Protein AF-L1IGV2-F1 (afdb_monomer)

Organism: Guillardia theta (strain CCMP2712) (NCBI:txid905079)

InterPro domains:
  IPR001680 WD40 repeat [SM00320] (5-45)
  IPR001680 WD40 repeat [SM00320] (48-86)
  IPR001680 WD40 repeat [SM00320] (141-184)
  IPR001680 WD40 repeat [SM00320] (254-289)
  IPR012394 Aldehyde dehydrogenase NAD(P)-dependent [PTHR43570] (375-699)
  IPR015590 Aldehyde dehydrogenase domain [PF00171] (374-699)
  IPR015943 WD40/YVTN repeat-like-containing domain superfamily [G3DSA:2.130.10.10] (2-196)
  IPR015943 WD40/YVTN repeat-like-containing domain superfamily [G3DSA:2.130.10.10] (210-312)
  IPR016161 Aldehyde/histidinol dehydrogenase [SSF53720] (378-699)
  IPR016162 Aldehyde dehydrogenase, N-terminal [G3DSA:3.40.605.10] (387-587)
  IPR016163 Aldehyde dehydrogenase, C-terminal [G3DSA:3.40.309.10] (588-699)
  IPR024977 Anaphase-promoting complex subunit 4-like, WD40 domain [PF12894] (256-310)
  IPR029510 Aldehyde dehydrogenase, glutamic acid active site [PS00687] (584-591)
  IPR036322 WD40-repeat-containing domain superfamily [SSF50978] (7-311)

Secondary structure (DSSP, 8-state):
--PPPPPPS------SS-EEEEEE-SS-TTEEEEEETTSEEEEEETTTTEEEEEEE--SS-EEEEEE-SSSEEEEEETTSEEEEEE--TTSPPEEE--SS-EE--S---PPPEEEEETTEEEEEEEEEETTTEEEEEETTTTEEEEEEB-TT-SS----EEEEEEETTTEEEEEETTSEEEEEETTTTEEEEEEE--SS-EEEEEEEEE---TT--EEEEEEEEETTSEEEEEEEEE-SSSTT-EEEEE-----EEPPSSS--EEEEEE-TTSSEEEEEETTSEEEEEESSS--EEEEEE--SS-------------S--TTHHHHHHHHHHHHHHHTSPPP---------------------------PPPPP----HHHHHHHHHHHHHT-GGGSHHHHHHHHHHHHHHHHHTHHHHHHHHHHHH---HHHHIIIIIIHHHHHHHHHHHHHHHHHSPEEEPPPGGGTT--EEE-----SEEEEE--SSSTTHHHHHHHHHHHHHT-EEEEE--TT-HHHHHHHHHHHHHHS-TTTEEEE--SHHHHHHHHTS--SEEEEES-HHHHHHHHHHHHHTT--EEEE----EEEEE-TT---HHHHHHHHHHHHHGGGG--TTSEEEEEE-GGGHHHHHHHHHHHHHHHH-S-GGG-TT----SSHHHHHHHHHHHH-GGG--EEE---EETTTTEE---EE-

Mean predicted aligned error: 18.45 Å

pLDDT: mean 79.78, std 21.77, range [22.44, 98.81]

Radius of gyration: 30.14 Å; Cα contacts (8 Å, |Δi|>4): 1400; chains: 1; bounding box: 78×87×65 Å

Sequence (701 aa):
MSSQAPQPSFVLRGHEALVHCVQISPFDPAFLIASDDAGKVVGWSLQTRRSLFSMQASDSPVLAVRCLSRSTVLTQAKDGIINLWDVEYSGTPSHRLAEGSIKGEQHTFCKCDIIRDDGKAAQLVAFAQGSDGIGVWDLRSSDPVSVLKPPGSKRSSGFCTAMVAVGDKHVVGGYEDGGVRLFDLRKNLAVLQEHVHSDPVFGLDAVRTRSDRSGAEAFAVMSGSANGELVLSRLTASDGGERDMVLTEKGRMQLKCAEEARGVNHLCARPDGKIFGAACWDGRIRIYAVKNPRILASLKWHSKNVQCIDHWFILMTCFDVPIAIAIAIAIAIAITITMAPHTSSLLGVDTGQLQSHRCGIPEEISAATMSKGGNMEDLDVLVKKLRAKFETQETRGYSWRIAQMQGLRRMIMNHESEFLDALATDLRKPYMEGLAAETASMLGSIDYAIKNLKSYMKPQNIQPLALTYPSKTTVRYEPFGIVLIIGPFNFPFMLTLKPFLGAIMAGNCAVIKMSEYCPALTSALKKYFPMYLDTESCKIVEGGVKETEELLKRQWDFIFFTGSPRVGKIVAEAAAQHLTPYILELGGKNPVIVDKHVEDLEVVAKRLIWGRCYNSGQICLSPEYVLCHEDHVERLISLLAKYIRIFYGENPQESADFGRMVTKEAANRVKTLLGDRKNGKIEAGGKVDVEDRYVAPTVSA

Foldseek 3Di:
DDDAFPDPPDDQDDDPAAWQDKDQAPAHLQKIWTFHQCQKIWIAGVVVSDIQDIDRRDNGGFNEWHDLHPQWIWTAGLQQWIFIWGHDSHDDIDTDDPVDTGRADNDESEYKEWQDEPPDSFTWIWDWHPQAWIWIATSVVRDTLAIEHEPDPPDRQATFHYKYHEYRFKIWTWGQCCKIWIDGSVVSYTLDIDNLDNGGWQAKDKEWDDADPQRWTKMWIWTAGQQGWIATWIWTADPDDPRGIDRPDRPSPGDHPPDDAGTWNYKEADRNRFKIWTFGQCQWIWIAGRVDGDTPDIHHPDNGGGNDDYDRDDPDDPDDPPVVVVVVVVVVVVVVVVPDDDDDDDDDDDDDDDDDDDDDDDDDDDDDDDDDDDPPPPVVVLVVLQQVVVVVVPLVDPVQLLQQLVLVLCLCVVCVVQLLVLLCVLWVAQSSLCCNVARSVSNVLSVVLNVCLVVLQDKAWDDDDPVPPPDTDIDGQAALEEEEFEADDLRQRHSQVNVVNVNSSRRYQYETETEPSRVSNLVSCVVRVVVRHDCSRYYYDYDHDVVVLVNLQDAGSEYEYEEAPVVVVVSVVSCVVNVHYYDYHYADADEAEADPPDPCLLVVLLVLLCQCQSSHNPDRNGNRYYHHDPVCVVVNLVSNQVNLCVQCNPDNLPRSNGIADSALVRLVVVLVLLPDCVNADWSHFNDGDSVSNDGRPTDGD

Nearest PDB structures (foldseek):
  4l2o-assembly1_B  TM=9.780E-01  e=3.419E-30  Homo sapiens
  6k0z-assembly1_A  TM=9.727E-01  e=3.419E-30  Staphylococcus aureus
  5myp-assembly1_B  TM=9.392E-01  e=1.858E-27  Trypanosoma brucei
  5ucd-assembly1_B  TM=9.660E-01  e=8.970E-27  Pseudomonas putida
  5nno-assembly1_B  TM=9.093E-01  e=9.470E-27  Trypanosoma brucei

Solvent-accessible surface area (backbone atoms only — not comparable to full-atom values): 38847 Å² total; per-residue (Å²): 133,88,64,79,47,77,80,73,95,71,83,88,82,88,77,92,50,61,56,41,23,51,36,56,28,94,72,40,65,46,34,35,37,37,22,14,51,69,5,37,37,41,33,31,31,66,80,80,68,41,73,67,46,74,46,80,78,41,95,38,32,21,50,25,59,44,70,76,47,83,41,35,35,36,38,31,30,52,73,21,41,44,48,42,32,39,41,55,98,84,47,80,67,44,79,42,81,57,83,65,71,44,77,39,59,71,78,58,85,33,38,56,34,66,32,44,43,98,84,47,93,61,46,33,37,40,35,55,30,76,63,50,24,38,31,31,32,33,69,81,79,60,42,80,71,48,66,35,38,67,81,81,71,89,55,90,65,34,42,38,32,15,42,35,46,47,60,66,49,34,39,40,38,19,12,48,63,7,30,43,33,36,31,34,66,90,73,52,32,44,65,43,81,43,79,77,40,96,34,32,19,37,10,38,30,64,32,73,44,80,48,54,101,84,69,26,54,21,34,44,35,40,40,19,13,49,72,23,42,32,41,49,41,38,40,35,38,49,99,73,68,101,80,42,50,49,75,78,44,85,50,83,47,79,49,64,64,75,95,69,69,57,18,26,43,21,38,36,62,43,83,86,54,49,39,36,40,37,16,19,45,61,8,30,40,36,32,31,34,60,90,58,85,43,78,75,44,68,35,60,88,45,95,48,58,33,47,46,58,65,70,84,64,55,97,65,64,98,62,71,85,76,50,69,59,55,56,52,48,56,52,48,53,59,56,53,72,74,68,70,79,90,76,90,77,91,79,91,77,84,88,76,89,79,82,83,81,85,79,85,88,81,86,87,85,78,90,83,82,86,75,84,79,74,86,72,71,55,64,67,58,53,54,50,50,32,48,56,48,46,72,68,49,60,41,68,39,68,70,47,26,52,49,41,51,53,18,53,47,49,51,48,70,78,41,44,67,61,51,43,52,17,42,30,67,40,32,43,39,22,67,68,56,38,42,55,67,26,55,51,45,45,49,53,50,45,54,52,48,66,74,41,44,70,64,70,66,49,67,43,79,48,86,58,56,81,92,48,64,90,55,87,41,71,50,76,81,73,48,74,40,43,32,42,37,40,19,33,65,73,52,47,60,29,66,33,48,51,57,48,50,51,38,35,69,51,23,28,24,40,39,36,34,51,29,64,70,29,55,51,39,48,50,54,47,63,69,49,46,67,80,40,38,62,62,71,45,37,48,82,46,81,46,53,70,69,50,50,54,57,56,46,73,50,86,44,47,30,40,40,39,40,48,52,62,73,56,46,50,54,51,50,57,39,28,57,79,64,71,27,53,72,49,76,50,56,58,73,77,39,75,40,80,43,60,81,83,63,84,61,54,63,62,50,23,48,53,48,48,49,49,30,45,49,67,55,38,59,46,62,83,20,62,62,48,74,51,58,34,77,94,46,43,71,62,39,53,54,40,36,51,49,42,48,35,72,75,31,40,96,52,48,89,78,25,76,82,44,36,27,42,75,37,47,66,56,24,46,53,51,48,52,51,75,68,37,73,90,63,40,49,77,78,33,68,71,55,67,39,44,90,75,11,32,65,47,77,59,43,62,90

Structure (mmCIF, N/CA/C/O backbone):
data_AF-L1IGV2-F1
#
_entry.id   AF-L1IGV2-F1
#
loop_
_atom_site.group_PDB
_atom_site.id
_atom_site.type_symbol
_atom_site.label_atom_id
_atom_site.label_alt_id
_atom_site.label_comp_id
_atom_site.label_asym_id
_atom_site.label_entity_id
_atom_site.label_seq_id
_atom_site.pdbx_PDB_ins_code
_atom_site.Cartn_x
_atom_site.Cartn_y
_atom_site.Cartn_z
_atom_site.occupancy
_atom_site.B_iso_or_equiv
_atom_site.auth_seq_id
_atom_site.auth_comp_id
_atom_site.auth_asym_id
_atom_site.auth_atom_id
_atom_site.pdbx_PDB_model_num
ATOM 1 N N . MET A 1 1 ? 8.179 25.295 -27.252 1.00 36.53 1 MET A N 1
ATOM 2 C CA . MET A 1 1 ? 6.917 24.684 -27.721 1.00 36.53 1 MET A CA 1
ATOM 3 C C . MET A 1 1 ? 5.820 25.027 -26.723 1.00 36.53 1 MET A C 1
ATOM 5 O O . MET A 1 1 ? 5.803 24.460 -25.640 1.00 36.53 1 MET A O 1
ATOM 9 N N . SER A 1 2 ? 4.979 26.021 -27.023 1.00 38.81 2 SER A N 1
ATOM 10 C CA . SER A 1 2 ? 3.799 26.335 -26.210 1.00 38.81 2 SER A CA 1
ATOM 11 C C . SER A 1 2 ? 2.661 25.402 -26.617 1.00 38.81 2 SER A C 1
ATOM 13 O O . SER A 1 2 ? 1.871 25.725 -27.503 1.00 38.81 2 SER A O 1
ATOM 15 N N . SER A 1 3 ? 2.601 24.218 -26.016 1.00 46.97 3 SER A N 1
ATOM 16 C CA . SER A 1 3 ? 1.358 23.456 -26.020 1.00 46.97 3 SER A CA 1
ATOM 17 C C . SER A 1 3 ? 0.333 24.224 -25.184 1.00 46.97 3 SER A C 1
ATOM 19 O O . SER A 1 3 ? 0.648 24.759 -24.119 1.00 46.97 3 SER A O 1
ATOM 21 N N . GLN A 1 4 ? -0.888 24.344 -25.698 1.00 54.56 4 GLN A N 1
ATOM 22 C CA . GLN A 1 4 ? -2.014 24.887 -24.947 1.00 54.56 4 GLN A CA 1
ATOM 23 C C . GLN A 1 4 ? -2.168 24.050 -23.668 1.00 54.56 4 GLN A C 1
ATOM 25 O O . GLN A 1 4 ? -2.124 22.820 -23.734 1.00 54.56 4 GLN A O 1
ATOM 30 N N . ALA A 1 5 ? -2.256 24.701 -22.504 1.00 60.69 5 ALA A N 1
ATOM 31 C CA . ALA A 1 5 ? -2.358 23.977 -21.242 1.00 60.69 5 ALA A CA 1
ATOM 32 C C . ALA A 1 5 ? -3.586 23.046 -21.288 1.00 60.69 5 ALA A C 1
ATOM 34 O O . ALA A 1 5 ? -4.636 23.475 -21.778 1.00 60.69 5 ALA A O 1
ATOM 35 N N . PRO A 1 6 ? -3.477 21.789 -20.815 1.00 69.00 6 PRO A N 1
ATOM 36 C CA . PRO A 1 6 ? -4.610 20.872 -20.799 1.00 69.00 6 PRO A CA 1
ATOM 37 C C . PRO A 1 6 ? -5.775 21.503 -20.031 1.00 69.00 6 PRO A C 1
ATOM 39 O O . PRO A 1 6 ? -5.554 22.248 -19.075 1.00 69.00 6 PRO A O 1
ATOM 42 N N . GLN A 1 7 ? -7.010 21.225 -20.451 1.00 70.19 7 GLN A N 1
ATOM 43 C CA . GLN A 1 7 ? -8.192 21.726 -19.748 1.00 70.19 7 GLN A CA 1
ATOM 44 C C . GLN A 1 7 ? -8.161 21.266 -18.280 1.00 70.19 7 GLN A C 1
ATOM 46 O O . GLN A 1 7 ? -7.819 20.106 -18.022 1.00 70.19 7 GLN A O 1
ATOM 51 N N . PRO A 1 8 ? -8.489 22.142 -17.311 1.00 72.44 8 PRO A N 1
ATOM 52 C CA . PRO A 1 8 ? -8.514 21.754 -15.910 1.00 72.44 8 PRO A CA 1
ATOM 53 C C . PRO A 1 8 ? -9.567 20.662 -15.695 1.00 72.44 8 PRO A C 1
ATOM 55 O O . PRO A 1 8 ? -10.691 20.769 -16.182 1.00 72.44 8 PRO A O 1
ATOM 58 N N . SER A 1 9 ? -9.222 19.626 -14.926 1.00 72.19 9 SER A N 1
ATOM 59 C CA . SER A 1 9 ? -10.120 18.493 -14.651 1.00 72.19 9 SER A CA 1
ATOM 60 C C . SER A 1 9 ? -11.437 18.919 -13.989 1.00 72.19 9 SER A C 1
ATOM 62 O O . SER A 1 9 ? -12.467 18.272 -14.170 1.00 72.19 9 SER A O 1
ATOM 64 N N . PHE A 1 10 ? -11.403 19.989 -13.190 1.00 79.94 10 PHE A N 1
ATOM 65 C CA . PHE A 1 10 ? -12.563 20.683 -12.631 1.00 79.94 10 PHE A CA 1
ATOM 66 C C . PHE A 1 10 ? -12.130 22.045 -12.064 1.00 79.94 10 PHE A C 1
ATOM 68 O O . PHE A 1 10 ? -10.946 22.286 -11.840 1.00 79.94 10 PHE A O 1
ATOM 75 N N . VAL A 1 11 ? -13.100 22.928 -11.811 1.00 83.31 11 VAL A N 1
ATOM 76 C CA . VAL A 1 11 ? -12.888 24.243 -11.188 1.00 83.31 11 VAL A CA 1
ATOM 77 C C . VAL A 1 11 ? -13.726 24.327 -9.918 1.00 83.31 11 VAL A C 1
ATOM 79 O O . VAL A 1 11 ? -14.945 24.163 -9.971 1.00 83.31 11 VAL A O 1
ATOM 82 N N . LEU A 1 12 ? -13.078 24.590 -8.783 1.00 85.31 12 LEU A N 1
ATOM 83 C CA . LEU A 1 12 ? -13.757 24.871 -7.519 1.00 85.31 12 LEU A CA 1
ATOM 84 C C . LEU A 1 12 ? -14.093 26.362 -7.452 1.00 85.31 12 LEU A C 1
ATOM 86 O O . LEU A 1 12 ? -13.249 27.211 -7.727 1.00 85.31 12 LEU A O 1
ATOM 90 N N . ARG A 1 13 ? -15.343 26.677 -7.112 1.00 86.62 13 ARG A N 1
ATOM 91 C CA . ARG A 1 13 ? -15.842 28.051 -6.971 1.00 86.62 13 ARG A CA 1
ATOM 92 C C . ARG A 1 13 ? -16.154 28.327 -5.502 1.00 86.62 13 ARG A C 1
ATOM 94 O O . ARG A 1 13 ? -16.552 27.410 -4.782 1.00 86.62 13 ARG A O 1
ATOM 101 N N . GLY A 1 14 ? -15.978 29.574 -5.071 1.00 82.56 14 GLY A N 1
ATOM 102 C CA . GLY A 1 14 ? -16.295 29.999 -3.702 1.00 82.56 14 GLY A CA 1
ATOM 103 C C . GLY A 1 14 ? -15.637 31.311 -3.267 1.00 82.56 14 GLY A C 1
ATOM 104 O O . GLY A 1 14 ? -16.171 31.974 -2.380 1.00 82.56 14 GLY A O 1
ATOM 105 N N . HIS A 1 15 ? -14.542 31.709 -3.917 1.00 88.50 15 HIS A N 1
ATOM 106 C CA . HIS A 1 15 ? -13.889 33.002 -3.707 1.00 88.50 15 HIS A CA 1
ATOM 107 C C . HIS A 1 15 ? -14.254 33.995 -4.811 1.00 88.50 15 HIS A C 1
ATOM 109 O O . HIS A 1 15 ? -14.330 33.626 -5.985 1.00 88.50 15 HIS A O 1
ATOM 115 N N . GLU A 1 16 ? -14.460 35.246 -4.410 1.00 86.50 16 GLU A N 1
ATOM 116 C CA . GLU A 1 16 ? -14.713 36.388 -5.302 1.00 86.50 16 GLU A CA 1
ATOM 117 C C . GLU A 1 16 ? -13.527 37.366 -5.320 1.00 86.50 16 GLU A C 1
ATOM 119 O O . GLU A 1 16 ? -13.421 38.200 -6.217 1.00 86.50 16 GLU A O 1
ATOM 124 N N . ALA A 1 17 ? -12.605 37.218 -4.364 1.00 89.56 17 ALA A N 1
ATOM 125 C CA . ALA A 1 17 ? -11.372 37.981 -4.252 1.00 89.56 17 ALA A CA 1
ATOM 126 C C . ALA A 1 17 ? -10.139 37.136 -4.622 1.00 89.56 17 ALA A C 1
ATOM 128 O O . ALA A 1 17 ? -10.229 35.945 -4.938 1.00 89.56 17 ALA A O 1
ATOM 129 N N . LEU A 1 18 ? -8.965 37.773 -4.611 1.00 86.94 18 LEU A N 1
ATOM 130 C CA . LEU A 1 18 ? -7.691 37.120 -4.903 1.00 86.94 18 LEU A CA 1
ATOM 131 C C . LEU A 1 18 ? -7.385 36.052 -3.840 1.00 86.94 18 LEU A C 1
ATOM 133 O O . LEU A 1 18 ? -7.316 36.363 -2.658 1.00 86.94 18 LEU A O 1
ATOM 137 N N . VAL A 1 19 ? -7.178 34.803 -4.262 1.00 90.00 19 VAL A N 1
ATOM 138 C CA . VAL A 1 19 ? -6.812 33.696 -3.362 1.00 90.00 19 VAL A CA 1
ATOM 139 C C . VAL A 1 19 ? -5.340 33.826 -2.969 1.00 90.00 19 VAL A C 1
ATOM 141 O O . VAL A 1 19 ? -4.484 33.879 -3.851 1.00 90.00 19 VAL A O 1
ATOM 144 N N . HIS A 1 20 ? -5.040 33.857 -1.669 1.00 87.81 20 HIS A N 1
ATOM 145 C CA . HIS A 1 20 ? -3.677 34.034 -1.140 1.00 87.81 20 HIS A CA 1
ATOM 146 C C . HIS A 1 20 ? -3.000 32.720 -0.779 1.00 87.81 20 HIS A C 1
ATOM 148 O O . HIS A 1 20 ? -1.793 32.555 -0.984 1.00 87.81 20 HIS A O 1
ATOM 154 N N . CYS A 1 21 ? -3.764 31.776 -0.240 1.00 88.69 21 CYS A N 1
ATOM 155 C CA . CYS A 1 21 ? -3.255 30.485 0.184 1.00 88.69 21 CYS A CA 1
ATOM 156 C C . CYS A 1 21 ? -4.253 29.392 -0.164 1.00 88.69 21 CYS A C 1
ATOM 158 O O . CYS A 1 21 ? -5.460 29.551 -0.007 1.00 88.69 21 CYS A O 1
ATOM 160 N N . VAL A 1 22 ? -3.723 28.257 -0.598 1.00 91.81 22 VAL A N 1
ATOM 161 C CA . VAL A 1 22 ? -4.463 27.016 -0.777 1.00 91.81 22 VAL A CA 1
ATOM 162 C C . VAL A 1 22 ? -3.678 25.919 -0.085 1.00 91.81 22 VAL A C 1
ATOM 164 O O . VAL A 1 22 ? -2.448 25.932 -0.124 1.00 91.81 22 VAL A O 1
ATOM 167 N N . GLN A 1 23 ? -4.384 25.009 0.574 1.00 89.25 23 GLN A N 1
ATOM 168 C CA . GLN A 1 23 ? -3.788 23.823 1.154 1.00 89.25 23 GLN A CA 1
ATOM 169 C C . GLN A 1 23 ? -4.714 22.617 0.997 1.00 89.25 23 GLN A C 1
ATOM 171 O O . GLN A 1 23 ? -5.895 22.661 1.348 1.00 89.25 23 GLN A O 1
ATOM 176 N N . ILE A 1 24 ? -4.168 21.518 0.503 1.00 88.06 24 ILE A N 1
ATOM 177 C CA . ILE A 1 24 ? -4.761 20.191 0.582 1.00 88.06 24 ILE A CA 1
ATOM 178 C C . ILE A 1 24 ? -4.354 19.601 1.927 1.00 88.06 24 ILE A C 1
ATOM 180 O O . ILE A 1 24 ? -3.180 19.604 2.300 1.00 88.06 24 ILE A O 1
ATOM 184 N N . SER A 1 25 ? -5.332 19.131 2.698 1.00 85.31 25 SER A N 1
ATOM 185 C CA . SER A 1 25 ? -5.063 18.695 4.062 1.00 85.31 25 SER A CA 1
ATOM 186 C C . SER A 1 25 ? -4.122 17.486 4.074 1.00 85.31 25 SER A C 1
ATOM 188 O O . SER A 1 25 ? -4.427 16.460 3.462 1.00 85.31 25 SER A O 1
ATOM 190 N N . PRO A 1 26 ? -3.014 17.543 4.836 1.00 76.69 26 PRO A N 1
ATOM 191 C CA . PRO A 1 26 ? -2.129 16.396 5.005 1.00 76.69 26 PRO A CA 1
ATOM 192 C C . PRO A 1 26 ? -2.779 15.280 5.837 1.00 76.69 26 PRO A C 1
ATOM 194 O O . PRO A 1 26 ? -2.262 14.168 5.891 1.00 76.69 26 PRO A O 1
ATOM 197 N N . PHE A 1 27 ? -3.914 15.557 6.488 1.00 79.25 27 PHE A N 1
ATOM 198 C CA . PHE A 1 27 ? -4.653 14.586 7.295 1.00 79.25 27 PHE A CA 1
ATOM 199 C C . PHE A 1 27 ? -5.839 13.966 6.552 1.00 79.25 27 PHE A C 1
ATOM 201 O O . PHE A 1 27 ? -6.278 12.873 6.925 1.00 79.25 27 PHE A O 1
ATOM 208 N N . ASP A 1 28 ? -6.356 14.652 5.530 1.00 79.62 28 ASP A N 1
ATOM 209 C CA . ASP A 1 28 ? -7.415 14.178 4.642 1.00 79.62 28 ASP A CA 1
ATOM 210 C C . ASP A 1 28 ? -7.186 14.703 3.208 1.00 79.62 28 ASP A C 1
ATOM 212 O O . ASP A 1 28 ? -7.545 15.841 2.904 1.00 79.62 28 ASP A O 1
ATOM 216 N N . PRO A 1 29 ? -6.641 13.884 2.290 1.00 77.81 29 PRO A N 1
ATOM 217 C CA . PRO A 1 29 ? -6.352 14.306 0.918 1.00 77.81 29 PRO A CA 1
ATOM 218 C C . PRO A 1 29 ? -7.605 14.589 0.075 1.00 77.81 29 PRO A C 1
ATOM 220 O O . PRO A 1 29 ? -7.497 15.049 -1.066 1.00 77.81 29 PRO A O 1
ATOM 223 N N . ALA A 1 30 ? -8.799 14.289 0.596 1.00 82.50 30 ALA A N 1
ATOM 224 C CA . ALA A 1 30 ? -10.062 14.672 -0.015 1.00 82.50 30 ALA A CA 1
ATOM 225 C C . ALA A 1 30 ? -10.544 16.055 0.447 1.00 82.50 30 ALA A C 1
ATOM 227 O O . ALA A 1 30 ? -11.578 16.507 -0.046 1.00 82.50 30 ALA A O 1
ATOM 228 N N . PHE A 1 31 ? -9.836 16.722 1.359 1.00 85.62 31 PHE A N 1
ATOM 229 C CA . PHE A 1 31 ? -10.179 18.041 1.874 1.00 85.62 31 PHE A CA 1
ATOM 230 C C . PHE A 1 31 ? -9.189 19.099 1.373 1.00 85.62 31 PHE A C 1
ATOM 232 O O . PHE A 1 31 ? -7.979 18.978 1.561 1.00 85.62 31 PHE A O 1
ATOM 239 N N . LEU A 1 32 ? -9.716 20.145 0.735 1.00 90.50 32 LEU A N 1
ATOM 240 C CA . LEU A 1 32 ? -8.962 21.321 0.301 1.00 90.50 32 LEU A CA 1
ATOM 241 C C . LEU A 1 32 ? -9.531 22.550 0.993 1.00 90.50 32 LEU A C 1
ATOM 243 O O . LEU A 1 32 ? -10.749 22.716 1.050 1.00 90.50 32 LEU A O 1
ATOM 247 N N . ILE A 1 33 ? -8.657 23.426 1.466 1.00 91.38 33 ILE A N 1
ATOM 248 C CA . ILE A 1 33 ? -9.024 24.704 2.062 1.00 91.38 33 ILE A CA 1
ATOM 249 C C . ILE A 1 33 ? -8.258 25.838 1.385 1.00 91.38 33 ILE A C 1
ATOM 251 O O . ILE A 1 33 ? -7.094 25.677 1.018 1.00 91.38 33 ILE A O 1
ATOM 255 N N . ALA A 1 34 ? -8.910 26.978 1.189 1.00 92.81 34 ALA A N 1
ATOM 256 C CA . ALA A 1 34 ? -8.273 28.162 0.628 1.00 92.81 34 ALA A CA 1
ATOM 257 C C . ALA A 1 34 ? -8.751 29.440 1.321 1.00 92.81 34 ALA A C 1
ATOM 259 O O . ALA A 1 34 ? -9.842 29.476 1.895 1.00 92.81 34 ALA A O 1
ATOM 260 N N . SER A 1 35 ? -7.909 30.469 1.272 1.00 93.19 35 SER A N 1
ATOM 261 C CA . SER A 1 35 ? -8.161 31.796 1.828 1.00 93.19 35 SER A CA 1
ATOM 262 C C . SER A 1 35 ? -8.019 32.882 0.767 1.00 93.19 35 SER A C 1
ATOM 264 O O . SER A 1 35 ? -7.258 32.721 -0.193 1.00 93.19 35 SER A O 1
ATOM 266 N N . ASP A 1 36 ? -8.719 34.002 0.941 1.00 91.38 36 ASP A N 1
ATOM 267 C CA . ASP A 1 36 ? -8.669 35.128 0.008 1.00 91.38 36 ASP A CA 1
ATOM 268 C C . ASP A 1 36 ? -8.409 36.498 0.655 1.00 91.38 36 ASP A C 1
ATOM 270 O O . ASP A 1 36 ? -8.284 36.661 1.873 1.00 91.38 36 ASP A O 1
ATOM 274 N N . ASP A 1 37 ? -8.281 37.493 -0.220 1.00 90.06 37 ASP A N 1
ATOM 275 C CA . ASP A 1 37 ? -8.012 38.895 0.094 1.00 90.06 37 ASP A CA 1
ATOM 276 C C . ASP A 1 37 ? -9.194 39.613 0.762 1.00 90.06 37 ASP A C 1
ATOM 278 O O . ASP A 1 37 ? -9.001 40.641 1.400 1.00 90.06 37 ASP A O 1
ATOM 282 N N . ALA A 1 38 ? -10.407 39.059 0.673 1.00 91.19 38 ALA A N 1
ATOM 283 C CA . ALA A 1 38 ? -11.582 39.572 1.375 1.00 91.19 38 ALA A CA 1
ATOM 284 C C . ALA A 1 38 ? -11.715 38.992 2.794 1.00 91.19 38 ALA A C 1
ATOM 286 O O . ALA A 1 38 ? -12.726 39.222 3.451 1.00 91.19 38 ALA A O 1
ATOM 287 N N . GLY A 1 39 ? -10.731 38.212 3.256 1.00 89.56 39 GLY A N 1
ATOM 288 C CA . GLY A 1 39 ? -10.728 37.594 4.581 1.00 89.56 39 GLY A CA 1
ATOM 289 C C . GLY A 1 39 ? -11.600 36.340 4.695 1.00 89.56 39 GLY A C 1
ATOM 290 O O . GLY A 1 39 ? -11.855 35.837 5.796 1.00 89.56 39 GLY A O 1
ATOM 291 N N . LYS A 1 40 ? -12.047 35.798 3.559 1.00 92.00 40 LYS A N 1
ATOM 292 C CA . LYS A 1 40 ? -12.895 34.611 3.486 1.00 92.00 40 LYS A CA 1
ATOM 293 C C . LYS A 1 40 ? -12.047 33.349 3.394 1.00 92.00 40 LYS A C 1
ATOM 295 O O . LYS A 1 40 ? -11.050 33.290 2.673 1.00 92.00 40 LYS A O 1
ATOM 300 N N . VAL A 1 41 ? -12.492 32.299 4.077 1.00 92.50 41 VAL A N 1
ATOM 301 C CA . VAL A 1 41 ? -11.916 30.953 4.014 1.00 92.50 41 VAL A CA 1
ATOM 302 C C . VAL A 1 41 ? -12.995 29.966 3.599 1.00 92.50 41 VAL A C 1
ATOM 304 O O . VAL A 1 41 ? -14.094 29.953 4.154 1.00 92.50 41 VAL A O 1
ATOM 307 N N . VAL A 1 42 ? -12.690 29.130 2.613 1.00 91.81 42 VAL A N 1
ATOM 308 C CA . VAL A 1 42 ? -13.630 28.139 2.083 1.00 91.81 42 VAL A CA 1
ATOM 309 C C . VAL A 1 42 ? -12.968 26.768 2.093 1.00 91.81 42 VAL A C 1
ATOM 311 O O . VAL A 1 42 ? -11.810 26.619 1.706 1.00 91.81 42 VAL A O 1
ATOM 314 N N . GLY A 1 43 ? -13.709 25.765 2.562 1.00 90.44 43 GLY A N 1
ATOM 315 C CA . GLY A 1 43 ? -13.312 24.363 2.527 1.00 90.44 43 GLY A CA 1
ATOM 316 C C . GLY A 1 43 ? -14.149 23.586 1.517 1.00 90.44 43 GLY A C 1
ATOM 317 O O . GLY A 1 43 ? -15.367 23.766 1.444 1.00 90.44 43 GLY A O 1
ATOM 318 N N . TRP A 1 44 ? -13.526 22.688 0.759 1.00 90.44 44 TRP A N 1
ATOM 319 C CA . TRP A 1 44 ? -14.185 21.811 -0.209 1.00 90.44 44 TRP A CA 1
ATOM 320 C C . TRP A 1 44 ? -13.821 20.353 0.025 1.00 90.44 44 TRP A C 1
ATOM 322 O O . TRP A 1 44 ? -12.702 20.018 0.411 1.00 90.44 44 TRP A O 1
ATOM 332 N N . SER A 1 45 ? -14.757 19.472 -0.321 1.00 85.31 45 SER A N 1
ATOM 333 C CA . SER A 1 45 ? -14.444 18.070 -0.562 1.00 85.31 45 SER A CA 1
ATOM 334 C C . SER A 1 45 ? -14.055 17.901 -2.027 1.00 85.31 45 SER A C 1
ATOM 336 O O . SER A 1 45 ? -14.880 18.094 -2.918 1.00 85.31 45 SER A O 1
ATOM 338 N N . LEU A 1 46 ? -12.819 17.490 -2.293 1.00 83.31 46 LEU A N 1
ATOM 339 C CA . LEU A 1 46 ? -12.342 17.147 -3.634 1.00 83.31 46 LEU A CA 1
ATOM 340 C C . LEU A 1 46 ? -13.066 15.919 -4.206 1.00 83.31 46 LEU A C 1
ATOM 342 O O . LEU A 1 46 ? -13.208 15.800 -5.422 1.00 83.31 46 LEU A O 1
ATOM 346 N N . GLN A 1 47 ? -13.582 15.036 -3.341 1.00 79.88 47 GLN A N 1
ATOM 347 C CA . GLN A 1 47 ? -14.355 13.863 -3.754 1.00 79.88 47 GLN A CA 1
ATOM 348 C C . GLN A 1 47 ? -15.727 14.257 -4.320 1.00 79.88 47 GLN A C 1
ATOM 350 O O . GLN A 1 47 ? -16.115 13.780 -5.385 1.00 79.88 47 GLN A O 1
ATOM 355 N N . THR A 1 48 ? -16.471 15.120 -3.620 1.00 82.38 48 THR A N 1
ATOM 356 C CA . THR A 1 48 ? -17.824 15.531 -4.045 1.00 82.38 48 THR A CA 1
ATOM 357 C C . THR A 1 48 ? -17.830 16.803 -4.889 1.00 82.38 48 THR A C 1
ATOM 359 O O . THR A 1 48 ? -18.842 17.113 -5.516 1.00 82.38 48 THR A O 1
ATOM 362 N N . ARG A 1 49 ? -16.710 17.539 -4.911 1.00 84.81 49 ARG A N 1
ATOM 363 C CA . ARG A 1 49 ? -16.527 18.854 -5.549 1.00 84.81 49 ARG A CA 1
ATOM 364 C C . ARG A 1 49 ? -17.455 19.936 -4.992 1.00 84.81 49 ARG A C 1
ATOM 366 O O . ARG A 1 49 ? -17.693 20.949 -5.645 1.00 84.81 49 ARG A O 1
ATOM 373 N N . ARG A 1 50 ? -17.995 19.721 -3.790 1.00 85.81 50 ARG A N 1
ATOM 374 C CA . ARG A 1 50 ? -18.866 20.673 -3.094 1.00 85.81 50 ARG A CA 1
ATOM 375 C C . ARG A 1 50 ? -18.092 21.388 -1.996 1.00 85.81 50 ARG A C 1
ATOM 377 O O . ARG A 1 50 ? -17.219 20.795 -1.359 1.00 85.81 50 ARG A O 1
ATOM 384 N N . SER A 1 51 ? -18.431 22.659 -1.786 1.00 87.44 51 SER A N 1
ATOM 385 C CA . SER A 1 51 ? -17.996 23.386 -0.595 1.00 87.44 51 SER A CA 1
ATOM 386 C C . SER A 1 51 ? -18.627 22.720 0.627 1.00 87.44 51 SER A C 1
ATOM 388 O O . SER A 1 51 ? -19.823 22.424 0.625 1.00 87.44 51 SER A O 1
ATOM 390 N N . LEU A 1 52 ? -17.795 22.411 1.617 1.00 86.25 52 LEU A N 1
ATOM 391 C CA . LEU A 1 52 ? -18.212 21.868 2.908 1.00 86.25 52 LEU A CA 1
ATOM 392 C C . LEU A 1 52 ? -18.626 23.000 3.845 1.00 86.25 52 LEU A C 1
ATOM 394 O O . LEU A 1 52 ? -19.621 22.882 4.550 1.00 86.25 52 LEU A O 1
ATOM 398 N N . PHE A 1 53 ? -17.880 24.103 3.813 1.00 87.31 53 PHE A N 1
ATOM 399 C CA . PHE A 1 53 ? -18.182 25.320 4.551 1.00 87.31 53 PHE A CA 1
ATOM 400 C C . PHE A 1 53 ? -17.534 26.533 3.879 1.00 87.31 53 PHE A C 1
ATOM 402 O O . PHE A 1 53 ? -16.591 26.417 3.091 1.00 87.31 53 PHE A O 1
ATOM 409 N N . SER A 1 54 ? -18.030 27.705 4.257 1.00 88.44 54 SER A N 1
ATOM 410 C CA . SER A 1 54 ? -17.476 29.014 3.933 1.00 88.44 54 SER A CA 1
ATOM 411 C C . SER A 1 54 ? -17.572 29.875 5.187 1.00 88.44 54 SER A C 1
ATOM 413 O O . SER A 1 54 ? -18.640 29.926 5.795 1.00 88.44 54 SER A O 1
ATOM 415 N N . MET A 1 55 ? -16.492 30.554 5.561 1.00 89.31 55 MET A N 1
ATOM 416 C CA . MET A 1 55 ? -16.442 31.409 6.749 1.00 89.31 55 MET A CA 1
ATOM 417 C C . MET A 1 55 ? -15.711 32.720 6.491 1.00 89.31 55 MET A C 1
ATOM 419 O O . MET A 1 55 ? -14.780 32.768 5.688 1.00 89.31 55 MET A O 1
ATOM 423 N N . GLN A 1 56 ? -16.126 33.765 7.204 1.00 90.62 56 GLN A N 1
ATOM 424 C CA . GLN A 1 56 ? -15.385 35.017 7.307 1.00 90.62 56 GLN A CA 1
ATOM 425 C C . GLN A 1 56 ? -14.395 34.875 8.468 1.00 90.62 56 GLN A C 1
ATOM 427 O O . GLN A 1 56 ? -14.819 34.780 9.618 1.00 90.62 56 GLN A O 1
ATOM 432 N N . ALA A 1 57 ? -13.098 34.779 8.171 1.00 86.38 57 ALA A N 1
ATOM 433 C CA . ALA A 1 57 ? -12.072 34.507 9.180 1.00 86.38 57 ALA A CA 1
ATOM 434 C C . ALA A 1 57 ? -11.411 35.783 9.735 1.00 86.38 57 ALA A C 1
ATOM 436 O O . ALA A 1 57 ? -10.906 35.763 10.857 1.00 86.38 57 ALA A O 1
ATOM 437 N N . SER A 1 58 ? -11.405 36.876 8.968 1.00 87.00 58 SER A N 1
ATOM 438 C CA . SER A 1 58 ? -10.994 38.223 9.396 1.00 87.00 58 SER A CA 1
ATOM 439 C C . SER A 1 58 ? -11.642 39.269 8.479 1.00 87.00 58 SER A C 1
ATOM 441 O O . SER A 1 58 ? -12.062 38.932 7.376 1.00 87.00 58 SER A O 1
ATOM 443 N N . ASP A 1 59 ? -11.712 40.528 8.908 1.00 88.38 59 ASP A N 1
ATOM 444 C CA . ASP A 1 59 ? -12.047 41.667 8.036 1.00 88.38 59 ASP A CA 1
ATOM 445 C C . ASP A 1 59 ? -10.834 42.136 7.200 1.00 88.38 59 ASP A C 1
ATOM 447 O O . ASP A 1 59 ? -10.956 42.990 6.322 1.00 88.38 59 ASP A O 1
ATOM 451 N N . SER A 1 60 ? -9.653 41.568 7.465 1.00 88.31 60 SER A N 1
ATOM 452 C CA . SER A 1 60 ? -8.410 41.773 6.718 1.00 88.31 60 SER A CA 1
ATOM 453 C C . SER A 1 60 ? -8.088 40.572 5.812 1.00 88.31 60 SER A C 1
ATOM 455 O O . SER A 1 60 ? -8.536 39.456 6.089 1.00 88.31 60 SER A O 1
ATOM 457 N N . PRO A 1 61 ? -7.244 40.747 4.771 1.00 90.56 61 PRO A N 1
ATOM 458 C CA . PRO A 1 61 ? -6.774 39.643 3.932 1.00 90.56 61 PRO A CA 1
ATOM 459 C C . PRO A 1 61 ? -6.207 38.476 4.747 1.00 90.56 61 PRO A C 1
ATOM 461 O O . PRO A 1 61 ? -5.356 38.688 5.615 1.00 90.56 61 PRO A O 1
ATOM 464 N N . VAL A 1 62 ? -6.620 37.242 4.445 1.00 91.19 62 VAL A N 1
ATOM 465 C CA . VAL A 1 62 ? -6.099 36.035 5.112 1.00 91.19 62 VAL A CA 1
ATOM 466 C C . VAL A 1 62 ? -4.967 35.448 4.274 1.00 91.19 62 VAL A C 1
ATOM 468 O O . VAL A 1 62 ? -5.192 34.811 3.242 1.00 91.19 62 VAL A O 1
ATOM 471 N N . LEU A 1 63 ? -3.734 35.675 4.728 1.00 89.38 63 LEU A N 1
ATOM 472 C CA . LEU A 1 63 ? -2.499 35.378 3.999 1.00 89.38 63 LEU A CA 1
ATOM 473 C C . LEU A 1 63 ? -2.135 33.891 4.006 1.00 89.38 63 LEU A C 1
ATOM 475 O O . LEU A 1 63 ? -1.584 33.395 3.021 1.00 89.38 63 LEU A O 1
ATOM 479 N N . ALA A 1 64 ? -2.434 33.178 5.095 1.00 89.31 64 ALA A N 1
ATOM 480 C CA . ALA A 1 64 ? -2.111 31.762 5.235 1.00 89.31 64 ALA A CA 1
ATOM 481 C C . ALA A 1 64 ? -3.253 30.974 5.881 1.00 89.31 64 ALA A C 1
ATOM 483 O O . ALA A 1 64 ? -3.920 31.447 6.802 1.00 89.31 64 ALA A O 1
ATOM 484 N N . VAL A 1 65 ? -3.428 29.738 5.415 1.00 90.69 65 VAL A N 1
ATOM 485 C CA . VAL A 1 65 ? -4.290 28.730 6.033 1.00 90.69 65 VAL A CA 1
ATOM 486 C C . VAL A 1 65 ? -3.504 27.429 6.200 1.00 90.69 65 VAL A C 1
ATOM 488 O O . VAL A 1 65 ? -2.789 27.012 5.281 1.00 90.69 65 VAL A O 1
ATOM 491 N N . ARG A 1 66 ? -3.576 26.813 7.385 1.00 90.00 66 ARG A N 1
ATOM 492 C CA . ARG A 1 66 ? -2.851 25.582 7.728 1.00 90.00 66 ARG A CA 1
ATOM 493 C C . ARG A 1 66 ? -3.745 24.585 8.460 1.00 90.00 66 ARG A C 1
ATOM 495 O O . ARG A 1 66 ? -4.280 24.877 9.520 1.00 90.00 66 ARG A O 1
ATOM 502 N N . CYS A 1 67 ? -3.878 23.378 7.930 1.00 87.12 67 CYS A N 1
ATOM 503 C CA . CYS A 1 67 ? -4.513 22.261 8.611 1.00 87.12 67 CYS A CA 1
ATOM 504 C C . CYS A 1 67 ? -3.558 21.738 9.689 1.00 87.12 67 CYS A C 1
ATOM 506 O O . CYS A 1 67 ? -2.419 21.351 9.395 1.00 87.12 67 CYS A O 1
ATOM 508 N N . LEU A 1 68 ? -4.040 21.716 10.929 1.00 81.12 68 LEU A N 1
ATOM 509 C CA . LEU A 1 68 ? -3.334 21.224 12.114 1.00 81.12 68 LEU A CA 1
ATOM 510 C C . LEU A 1 68 ? -3.771 19.813 12.504 1.00 81.12 68 LEU A C 1
ATOM 512 O O . LEU A 1 68 ? -2.992 19.044 13.061 1.00 81.12 68 LEU A O 1
ATOM 516 N N . SER A 1 69 ? -5.018 19.462 12.216 1.00 77.81 69 SER A N 1
ATOM 517 C CA . SER A 1 69 ? -5.559 18.120 12.407 1.00 77.81 69 SER A CA 1
ATOM 518 C C . SER A 1 69 ? -6.660 17.868 11.373 1.00 77.81 69 SER A C 1
ATOM 520 O O . SER A 1 69 ? -6.855 18.664 10.452 1.00 77.81 69 SER A O 1
ATOM 522 N N . ARG A 1 70 ? -7.408 16.768 11.513 1.00 76.94 70 ARG A N 1
ATOM 523 C CA . ARG A 1 70 ? -8.604 16.551 10.686 1.00 76.94 70 ARG A CA 1
ATOM 524 C C . ARG A 1 70 ? -9.693 17.586 10.949 1.00 76.94 70 ARG A C 1
ATOM 526 O O . ARG A 1 70 ? -10.431 17.866 10.016 1.00 76.94 70 ARG A O 1
ATOM 533 N N . SER A 1 71 ? -9.789 18.126 12.161 1.00 79.06 71 SER A N 1
ATOM 534 C CA . SER A 1 71 ? -10.836 19.079 12.541 1.00 79.06 71 SER A CA 1
ATOM 535 C C . SER A 1 71 ? -10.297 20.458 12.905 1.00 79.06 71 SER A C 1
ATOM 537 O O . SER A 1 71 ? -11.079 21.351 13.160 1.00 79.06 71 SER A O 1
ATOM 539 N N . THR A 1 72 ? -8.983 20.680 12.928 1.00 84.25 72 THR A N 1
ATOM 540 C CA . THR A 1 72 ? -8.414 21.963 13.364 1.00 84.25 72 THR A CA 1
ATOM 541 C C . THR A 1 72 ? -7.689 22.656 12.225 1.00 84.25 72 THR A C 1
ATOM 543 O O . THR A 1 72 ? -6.786 22.081 11.608 1.00 84.25 72 THR A O 1
ATOM 546 N N . VAL A 1 73 ? -8.060 23.909 11.981 1.00 87.25 73 VAL A N 1
ATOM 547 C CA . VAL A 1 73 ? -7.469 24.785 10.967 1.00 87.25 73 VAL A CA 1
ATOM 548 C C . VAL A 1 73 ? -6.934 26.045 11.632 1.00 87.25 73 VAL A C 1
ATOM 550 O O . VAL A 1 73 ? -7.576 26.620 12.501 1.00 87.25 73 VAL A O 1
ATOM 553 N N . LEU A 1 74 ? -5.773 26.495 11.184 1.00 89.06 74 LEU A N 1
ATOM 554 C CA . LEU A 1 74 ? -5.159 27.760 11.543 1.00 89.06 74 LEU A CA 1
ATOM 555 C C . LEU A 1 74 ? -5.288 28.744 10.382 1.00 89.06 74 LEU A C 1
ATOM 557 O O . LEU A 1 74 ? -5.072 28.371 9.227 1.00 89.06 74 LEU A O 1
ATOM 561 N N . THR A 1 75 ? -5.602 29.999 10.683 1.00 89.94 75 THR A N 1
ATOM 562 C CA . THR A 1 75 ? -5.619 31.096 9.705 1.00 89.94 75 THR A CA 1
ATOM 563 C C . THR A 1 75 ? -4.772 32.250 10.205 1.00 89.94 75 THR A C 1
ATOM 565 O O . THR A 1 75 ? -4.909 32.627 11.364 1.00 89.94 75 THR A O 1
ATOM 568 N N . GLN A 1 76 ? -3.971 32.852 9.332 1.00 89.06 76 GLN A N 1
ATOM 569 C CA . GLN A 1 76 ? -3.224 34.077 9.614 1.00 89.06 76 GLN A CA 1
ATOM 570 C C . GLN A 1 76 ? -3.757 35.207 8.740 1.00 89.06 76 GLN A C 1
ATOM 572 O O . GLN A 1 76 ? -3.713 35.116 7.508 1.00 89.06 76 GLN A O 1
ATOM 577 N N . ALA A 1 77 ? -4.230 36.272 9.374 1.00 88.19 77 ALA A N 1
ATOM 578 C CA . ALA A 1 77 ? -4.650 37.489 8.703 1.00 88.19 77 ALA A CA 1
ATOM 579 C C . ALA A 1 77 ? -3.517 38.526 8.636 1.00 88.19 77 ALA A C 1
ATOM 581 O O . ALA A 1 77 ? -2.541 38.483 9.387 1.00 88.19 77 ALA A O 1
ATOM 582 N N . LYS A 1 78 ? -3.629 39.455 7.683 1.00 84.88 78 LYS A N 1
ATOM 583 C CA . LYS A 1 78 ? -2.650 40.526 7.435 1.00 84.88 78 LYS A CA 1
ATOM 584 C C . LYS A 1 78 ? -2.537 41.516 8.599 1.00 84.88 78 LYS A C 1
ATOM 586 O O . LYS A 1 78 ? -1.506 42.160 8.755 1.00 84.88 78 LYS A O 1
ATOM 591 N N . ASP A 1 79 ? -3.576 41.617 9.422 1.00 79.50 79 ASP A N 1
ATOM 592 C CA . ASP A 1 79 ? -3.576 42.367 10.685 1.00 79.50 79 ASP A CA 1
ATOM 593 C C . ASP A 1 79 ? -2.646 41.760 11.757 1.00 79.50 79 ASP A C 1
ATOM 595 O O . ASP A 1 79 ? -2.476 42.353 12.824 1.00 79.50 79 ASP A O 1
ATOM 599 N N . GLY A 1 80 ? -2.025 40.612 11.462 1.00 73.56 80 GLY A N 1
ATOM 600 C CA . GLY A 1 80 ? -1.105 39.900 12.338 1.00 73.56 80 GLY A CA 1
ATOM 601 C C . GLY A 1 80 ? -1.791 38.865 13.223 1.00 73.56 80 GLY A C 1
ATOM 602 O O . GLY A 1 80 ? -1.090 38.187 13.970 1.00 73.56 80 GLY A O 1
ATOM 603 N N . ILE A 1 81 ? -3.119 38.721 13.143 1.00 80.94 81 ILE A N 1
ATOM 604 C CA . ILE A 1 81 ? -3.896 37.817 13.992 1.00 80.94 81 ILE A CA 1
ATOM 605 C C . ILE A 1 81 ? -3.839 36.392 13.440 1.00 80.94 81 ILE A C 1
ATOM 607 O O . ILE A 1 81 ? -4.190 36.134 12.284 1.00 80.94 81 ILE A O 1
ATOM 611 N N . ILE A 1 82 ? -3.442 35.449 14.297 1.00 82.69 82 ILE A N 1
ATOM 612 C CA . ILE A 1 82 ? -3.546 34.011 14.028 1.00 82.69 82 ILE A CA 1
ATOM 613 C C . ILE A 1 82 ? -4.705 33.423 14.838 1.00 82.69 82 ILE A C 1
ATOM 615 O O . ILE A 1 82 ? -4.717 33.521 16.064 1.00 82.69 82 ILE A O 1
ATOM 619 N N . ASN A 1 83 ? -5.654 32.791 14.144 1.00 82.69 83 ASN A N 1
ATOM 620 C CA . ASN A 1 83 ? -6.845 32.168 14.726 1.00 82.69 83 ASN A CA 1
ATOM 621 C C . ASN A 1 83 ? -6.838 30.650 14.528 1.00 82.69 83 ASN A C 1
ATOM 623 O O . ASN A 1 83 ? -6.360 30.151 13.504 1.00 82.69 83 ASN A O 1
ATOM 627 N N . LEU A 1 84 ? -7.434 29.935 15.486 1.00 83.94 84 LEU A N 1
ATOM 628 C CA . LEU A 1 84 ? -7.697 28.501 15.420 1.00 83.94 84 LEU A CA 1
ATOM 629 C C . LEU A 1 84 ? -9.197 28.238 15.257 1.00 83.94 84 LEU A C 1
ATOM 631 O O . LEU A 1 84 ? -10.048 28.795 15.950 1.00 83.94 84 LEU A O 1
ATOM 635 N N . TRP A 1 85 ? -9.520 27.336 14.345 1.00 83.44 85 TRP A N 1
ATOM 636 C CA . TRP A 1 85 ? -10.884 26.999 13.970 1.00 83.44 85 TRP A CA 1
ATOM 637 C C . TRP A 1 85 ? -11.099 25.508 14.144 1.00 83.44 85 TRP A C 1
ATOM 639 O O . TRP A 1 85 ? -10.295 24.709 13.656 1.00 83.44 85 TRP A O 1
ATOM 649 N N . ASP A 1 86 ? -12.191 25.145 14.811 1.00 79.25 86 ASP A N 1
ATOM 650 C CA . ASP A 1 86 ? -12.705 23.782 14.780 1.00 79.25 86 ASP A CA 1
ATOM 651 C C . ASP A 1 86 ? -13.678 23.670 13.602 1.00 79.25 86 ASP A C 1
ATOM 653 O O . ASP A 1 86 ? -14.634 24.439 13.464 1.00 79.25 86 ASP A O 1
ATOM 657 N N . VAL A 1 87 ? -13.376 22.745 12.710 1.00 75.12 87 VAL A N 1
ATOM 658 C CA . VAL A 1 87 ? -14.019 22.549 11.422 1.00 75.12 87 VAL A CA 1
ATOM 659 C C . VAL A 1 87 ? -14.586 21.137 11.431 1.00 75.12 87 VAL A C 1
ATOM 661 O O . VAL A 1 87 ? -13.921 20.167 11.062 1.00 75.12 87 VAL A O 1
ATOM 664 N N . GLU A 1 88 ? -15.828 21.002 11.891 1.00 63.31 88 GLU A N 1
ATOM 665 C CA . GLU A 1 88 ? -16.551 19.740 11.783 1.00 63.31 88 GLU A CA 1
ATOM 666 C C . GLU A 1 88 ? -17.008 19.525 10.335 1.00 63.31 88 GLU A C 1
ATOM 668 O O . GLU A 1 88 ? -17.641 20.387 9.728 1.00 63.31 88 GLU A O 1
ATOM 673 N N . TYR A 1 89 ? -16.753 18.336 9.779 1.00 55.09 89 TYR A N 1
ATOM 674 C CA . TYR A 1 89 ? -17.119 17.964 8.400 1.00 55.09 89 TYR A CA 1
ATOM 675 C C . TYR A 1 89 ? -18.640 17.972 8.103 1.00 55.09 89 TYR A C 1
ATOM 677 O O . TYR A 1 89 ? -19.049 17.593 7.005 1.00 55.09 89 TYR A O 1
ATOM 685 N N . SER A 1 90 ? -19.484 18.386 9.054 1.00 45.38 90 SER A N 1
ATOM 686 C CA . SER A 1 90 ? -20.949 18.382 8.973 1.00 45.38 90 SER A CA 1
ATOM 687 C C . SER A 1 90 ? -21.636 19.716 9.307 1.00 45.38 90 SER A C 1
ATOM 689 O O . SER A 1 90 ? -22.865 19.735 9.356 1.00 45.38 90 SER A O 1
ATOM 691 N N . GLY A 1 91 ? -20.916 20.826 9.521 1.00 51.34 91 GLY A N 1
ATOM 692 C CA . GLY A 1 91 ? -21.553 22.087 9.930 1.00 51.34 91 GLY A CA 1
ATOM 693 C C . GLY A 1 91 ? -20.636 23.310 10.001 1.00 51.34 91 GLY A C 1
ATOM 694 O O . GLY A 1 91 ? -19.468 23.256 9.627 1.00 51.34 91 GLY A O 1
ATOM 695 N N . THR A 1 92 ? -21.213 24.436 10.441 1.00 56.47 92 THR A N 1
ATOM 696 C CA . THR A 1 92 ? -20.563 25.752 10.576 1.00 56.47 92 THR A CA 1
ATOM 697 C C . THR A 1 92 ? -19.266 25.665 11.381 1.00 56.47 92 THR A C 1
ATOM 699 O O . THR A 1 92 ? -19.289 25.097 12.472 1.00 56.47 92 THR A O 1
ATOM 702 N N . PRO A 1 93 ? -18.158 26.255 10.899 1.00 61.53 93 PRO A N 1
ATOM 703 C CA . PRO A 1 93 ? -16.917 26.290 11.657 1.00 61.53 93 PRO A CA 1
ATOM 704 C C . PRO A 1 93 ? -17.134 27.053 12.962 1.00 61.53 93 PRO A C 1
ATOM 706 O O . PRO A 1 93 ? -17.662 28.168 12.965 1.00 61.53 93 PRO A O 1
ATOM 709 N N . SER A 1 94 ? -16.741 26.440 14.073 1.00 63.84 94 SER A N 1
ATOM 710 C CA . SER A 1 94 ? -16.785 27.074 15.385 1.00 63.84 94 SER A CA 1
ATOM 711 C C . SER A 1 94 ? -15.407 27.623 15.711 1.00 63.84 94 SER A C 1
ATOM 713 O O . SER A 1 94 ? -14.411 26.895 15.720 1.00 63.84 94 SER A O 1
ATOM 715 N N . HIS A 1 95 ? -15.353 28.923 15.979 1.00 61.53 95 HIS A N 1
ATOM 716 C CA . HIS A 1 95 ? -14.136 29.576 16.428 1.00 61.53 95 HIS A CA 1
ATOM 717 C C . HIS A 1 95 ? -13.740 29.031 17.804 1.00 61.53 95 HIS A C 1
ATOM 719 O O . HIS A 1 95 ? -14.524 29.118 18.753 1.00 61.53 95 HIS A O 1
ATOM 725 N N . ARG A 1 96 ? -12.527 28.486 17.923 1.00 58.97 96 ARG A N 1
ATOM 726 C CA . ARG A 1 96 ? -11.936 28.166 19.220 1.00 58.97 96 ARG A CA 1
ATOM 727 C C . ARG A 1 96 ? -10.896 29.239 19.487 1.00 58.97 96 ARG A C 1
ATOM 729 O O . ARG A 1 96 ? -9.828 29.225 18.887 1.00 58.97 96 ARG A O 1
ATOM 736 N N . LEU A 1 97 ? -11.213 30.169 20.385 1.00 51.53 97 LEU A N 1
ATOM 737 C CA . LEU A 1 97 ? -10.194 31.057 20.931 1.00 51.53 97 LEU A CA 1
ATOM 738 C C . LEU A 1 97 ? -9.110 30.162 21.544 1.00 51.53 97 LEU A C 1
ATOM 740 O O . LEU A 1 97 ? -9.376 29.449 22.510 1.00 51.53 97 LEU A O 1
ATOM 744 N N . ALA A 1 98 ? -7.902 30.178 20.980 1.00 49.38 98 ALA A N 1
ATOM 745 C CA . ALA A 1 98 ? -6.742 30.018 21.840 1.00 49.38 98 ALA A CA 1
ATOM 746 C C . ALA A 1 98 ? -6.837 31.166 22.852 1.00 49.38 98 ALA A C 1
ATOM 748 O O . ALA A 1 98 ? -7.149 32.297 22.462 1.00 49.38 98 ALA A O 1
ATOM 749 N N . GLU A 1 99 ? -6.680 30.896 24.144 1.00 41.28 99 GLU A N 1
ATOM 750 C CA . GLU A 1 99 ? -6.537 31.971 25.123 1.00 41.28 99 GLU A CA 1
ATOM 751 C C . GLU A 1 99 ? -5.308 32.803 24.720 1.00 41.28 99 GLU A C 1
ATOM 753 O O . GLU A 1 99 ? -4.175 32.416 24.965 1.00 41.28 99 GLU A O 1
ATOM 758 N N . GLY A 1 100 ? -5.544 33.912 24.012 1.00 48.53 100 GLY A N 1
ATOM 759 C CA . GLY A 1 100 ? -4.504 34.727 23.387 1.00 48.53 100 GLY A CA 1
ATOM 760 C C . GLY A 1 100 ? -4.532 34.650 21.860 1.00 48.53 100 GLY A C 1
ATOM 761 O O . GLY A 1 100 ? -3.906 33.793 21.246 1.00 48.53 100 GLY A O 1
ATOM 762 N N . SER A 1 101 ? -5.208 35.605 21.214 1.00 54.56 101 SER A N 1
ATOM 763 C CA . SER A 1 101 ? -4.935 35.908 19.807 1.00 54.56 101 SER A CA 1
ATOM 764 C C . SER A 1 101 ? -3.454 36.260 19.661 1.00 54.56 101 SER A C 1
ATOM 766 O O . SER A 1 101 ? -2.979 37.194 20.318 1.00 54.56 101 SER A O 1
ATOM 768 N N . ILE A 1 102 ? -2.742 35.554 18.788 1.00 62.22 102 ILE A N 1
ATOM 769 C CA . ILE A 1 102 ? -1.357 35.871 18.455 1.00 62.22 102 ILE A CA 1
ATOM 770 C C . ILE A 1 102 ? -1.350 37.198 17.707 1.00 62.22 102 ILE A C 1
ATOM 772 O O . ILE A 1 102 ? -1.723 37.226 16.542 1.00 62.22 102 ILE A O 1
ATOM 776 N N . LYS A 1 103 ? -0.985 38.306 18.362 1.00 59.53 103 LYS A N 1
ATOM 777 C CA . LYS A 1 103 ? -0.745 39.580 17.670 1.00 59.53 103 LYS A CA 1
ATOM 778 C C . LYS A 1 103 ? 0.692 39.593 17.162 1.00 59.53 103 LYS A C 1
ATOM 780 O O . LYS A 1 103 ? 1.601 40.010 17.876 1.00 59.53 103 LYS A O 1
ATOM 785 N N . GLY A 1 104 ? 0.891 39.111 15.939 1.00 54.78 104 GLY A N 1
ATOM 786 C CA . GLY A 1 104 ? 2.099 39.424 15.180 1.00 54.78 104 GLY A CA 1
ATOM 787 C C . GLY A 1 104 ? 2.154 40.919 14.841 1.00 54.78 104 GLY A C 1
ATOM 788 O O . GLY A 1 104 ? 1.125 41.591 14.774 1.00 54.78 104 GLY A O 1
ATOM 789 N N . GLU A 1 105 ? 3.353 41.462 14.636 1.00 55.66 105 GLU A N 1
ATOM 790 C CA . GLU A 1 105 ? 3.512 42.838 14.149 1.00 55.66 105 GLU A CA 1
ATOM 791 C C . GLU A 1 105 ? 3.144 42.947 12.654 1.00 55.66 105 GLU A C 1
ATOM 793 O O . GLU A 1 105 ? 3.342 42.013 11.877 1.00 55.66 105 GLU A O 1
ATOM 798 N N . GLN A 1 106 ? 2.605 44.102 12.242 1.00 52.28 106 GLN A N 1
ATOM 799 C CA . GLN A 1 106 ? 1.821 44.316 11.008 1.00 52.28 106 GLN A CA 1
ATOM 800 C C . GLN A 1 106 ? 2.608 44.349 9.679 1.00 52.28 106 GLN A C 1
ATOM 802 O O . GLN A 1 106 ? 2.169 44.977 8.712 1.00 52.28 106 GLN A O 1
ATOM 807 N N . HIS A 1 107 ? 3.792 43.746 9.592 1.00 52.78 107 HIS A N 1
ATOM 808 C CA . HIS A 1 107 ? 4.785 44.253 8.636 1.00 52.78 107 HIS A CA 1
ATOM 809 C C . HIS A 1 107 ? 5.211 43.324 7.501 1.00 52.78 107 HIS A C 1
ATOM 811 O O . HIS A 1 107 ? 6.075 43.723 6.727 1.00 52.78 107 HIS A O 1
ATOM 817 N N . THR A 1 108 ? 4.605 42.144 7.305 1.00 59.56 108 THR A N 1
ATOM 818 C CA . THR A 1 108 ? 5.065 41.242 6.228 1.00 59.56 108 THR A CA 1
ATOM 819 C C . THR A 1 108 ? 3.946 40.506 5.485 1.00 59.56 108 THR A C 1
ATOM 821 O O . THR A 1 108 ? 2.893 40.197 6.035 1.00 59.56 108 THR A O 1
ATOM 824 N N . PHE A 1 109 ? 4.201 40.191 4.209 1.00 71.00 109 PHE A N 1
ATOM 825 C CA . PHE A 1 109 ? 3.405 39.261 3.392 1.00 71.00 109 PHE A CA 1
ATOM 826 C C . PHE A 1 109 ? 3.784 37.786 3.648 1.00 71.00 109 PHE A C 1
ATOM 828 O O . PHE A 1 109 ? 3.405 36.900 2.881 1.00 71.00 109 PHE A O 1
ATOM 835 N N . CYS A 1 110 ? 4.560 37.518 4.704 1.00 82.44 110 CYS A N 1
ATOM 836 C CA . CYS A 1 110 ? 5.108 36.202 4.989 1.00 82.44 110 CYS A CA 1
ATOM 837 C C . CYS A 1 110 ? 4.044 35.279 5.585 1.00 82.44 110 CYS A C 1
ATOM 839 O O . CYS A 1 110 ? 3.410 35.583 6.600 1.00 82.44 110 CYS A O 1
ATOM 841 N N . LYS A 1 111 ? 3.872 34.126 4.939 1.00 86.25 111 LYS A N 1
ATOM 842 C CA . LYS A 1 111 ? 2.946 33.077 5.362 1.00 86.25 111 LYS A CA 1
ATOM 843 C C . LYS A 1 111 ? 3.556 32.301 6.527 1.00 86.25 111 LYS A C 1
ATOM 845 O O . LYS A 1 111 ? 4.692 31.843 6.433 1.00 86.25 111 LYS A O 1
ATOM 850 N N . CYS A 1 112 ? 2.795 32.132 7.602 1.00 87.56 112 CYS A N 1
ATOM 851 C CA . CYS A 1 112 ? 3.165 31.254 8.704 1.00 87.56 112 CYS A CA 1
ATOM 852 C C . CYS A 1 112 ? 3.239 29.794 8.246 1.00 87.56 112 CYS A C 1
ATOM 854 O O . CYS A 1 112 ? 2.580 29.382 7.280 1.00 87.56 112 CYS A O 1
ATOM 856 N N . ASP A 1 113 ? 4.026 29.005 8.971 1.00 87.75 113 ASP A N 1
ATOM 857 C CA . ASP A 1 113 ? 4.131 27.576 8.723 1.00 87.75 113 ASP A CA 1
ATOM 858 C C . ASP A 1 113 ? 4.224 26.766 10.017 1.00 87.75 113 ASP A C 1
ATOM 860 O O . ASP A 1 113 ? 4.523 27.301 11.089 1.00 87.75 113 ASP A O 1
ATOM 864 N N . ILE A 1 114 ? 3.897 25.477 9.921 1.00 86.31 114 ILE A N 1
ATOM 865 C CA . ILE A 1 114 ? 3.757 24.594 11.082 1.00 86.31 114 ILE A CA 1
ATOM 866 C C . ILE A 1 114 ? 4.985 23.706 11.213 1.00 86.31 114 ILE A C 1
ATOM 868 O O . ILE A 1 114 ? 5.265 22.894 10.333 1.00 86.31 114 ILE A O 1
ATOM 872 N N . ILE A 1 115 ? 5.653 23.794 12.356 1.00 83.94 115 ILE A N 1
ATOM 873 C CA . ILE A 1 115 ? 6.745 22.899 12.729 1.00 83.94 115 ILE A CA 1
ATOM 874 C C . ILE A 1 115 ? 6.115 21.666 13.379 1.00 83.94 115 ILE A C 1
ATOM 876 O O . ILE A 1 115 ? 5.347 21.781 14.341 1.00 83.94 115 ILE A O 1
ATOM 880 N N . ARG A 1 116 ? 6.392 20.484 12.826 1.00 72.44 116 ARG A N 1
ATOM 881 C CA . ARG A 1 116 ? 5.774 19.220 13.249 1.00 72.44 116 ARG A CA 1
ATOM 882 C C . ARG A 1 116 ? 6.830 18.307 13.861 1.00 72.44 116 ARG A C 1
ATOM 884 O O . ARG A 1 116 ? 7.828 18.034 13.212 1.00 72.44 116 ARG A O 1
ATOM 891 N N . ASP A 1 117 ? 6.579 17.823 15.075 1.00 60.16 117 ASP A N 1
ATOM 892 C CA . ASP A 1 117 ? 7.360 16.751 15.705 1.00 60.16 117 ASP A CA 1
ATOM 893 C C . ASP A 1 117 ? 6.826 15.382 15.236 1.00 60.16 117 ASP A C 1
ATOM 895 O O . ASP A 1 117 ? 5.632 15.093 15.367 1.00 60.16 117 ASP A O 1
ATOM 899 N N . ASP A 1 118 ? 7.713 14.544 14.685 1.00 53.25 118 ASP A N 1
ATOM 900 C CA . ASP A 1 118 ? 7.433 13.222 14.098 1.00 53.25 118 ASP A CA 1
ATOM 901 C C . ASP A 1 118 ? 6.883 12.186 15.110 1.00 53.25 118 ASP A C 1
ATOM 903 O O . ASP A 1 118 ? 6.569 11.054 14.738 1.00 53.25 118 ASP A O 1
ATOM 907 N N . GLY A 1 119 ? 6.722 12.540 16.392 1.00 47.84 119 GLY A N 1
ATOM 908 C CA . GLY A 1 119 ? 6.174 11.633 17.409 1.00 47.84 119 GLY A CA 1
ATOM 909 C C . GLY A 1 119 ? 5.308 12.260 18.503 1.00 47.84 119 GLY A C 1
ATOM 910 O O . GLY A 1 119 ? 4.770 11.525 19.336 1.00 47.84 119 GLY A O 1
ATOM 911 N N . LYS A 1 120 ? 5.132 13.587 18.542 1.00 43.84 120 LYS A N 1
ATOM 912 C CA . LYS A 1 120 ? 4.307 14.266 19.557 1.00 43.84 120 LYS A CA 1
ATOM 913 C C . LYS A 1 120 ? 3.509 15.397 18.929 1.00 43.84 120 LYS A C 1
ATOM 915 O O . LYS A 1 120 ? 4.006 16.171 18.131 1.00 43.84 120 LYS A O 1
ATOM 920 N N . ALA A 1 121 ? 2.260 15.557 19.354 1.00 44.16 121 ALA A N 1
ATOM 921 C CA . ALA A 1 121 ? 1.375 16.594 18.825 1.00 44.16 121 ALA A CA 1
ATOM 922 C C . ALA A 1 121 ? 1.709 18.032 19.307 1.00 44.16 121 ALA A C 1
ATOM 924 O O . ALA A 1 121 ? 0.795 18.850 19.396 1.00 44.16 121 ALA A O 1
ATOM 925 N N . ALA A 1 122 ? 2.961 18.340 19.672 1.00 49.62 122 ALA A N 1
ATOM 926 C CA . ALA A 1 122 ? 3.393 19.718 19.909 1.00 49.62 122 ALA A CA 1
ATOM 927 C C . ALA A 1 122 ? 3.398 20.445 18.557 1.00 49.62 122 ALA A C 1
ATOM 929 O O . ALA A 1 122 ? 4.097 20.035 17.635 1.00 49.62 122 ALA A O 1
ATOM 930 N N . GLN A 1 123 ? 2.538 21.451 18.409 1.00 71.81 123 GLN A N 1
ATOM 931 C CA . GLN A 1 123 ? 2.369 22.193 17.162 1.00 71.81 123 GLN A CA 1
ATOM 932 C C . GLN A 1 123 ? 2.955 23.578 17.378 1.00 71.81 123 GLN A C 1
ATOM 934 O O . GLN A 1 123 ? 2.286 24.453 17.928 1.00 71.81 123 GLN A O 1
ATOM 939 N N . LEU A 1 124 ? 4.216 23.753 16.989 1.00 81.38 124 LEU A N 1
ATOM 940 C CA . LEU A 1 124 ? 4.813 25.080 16.981 1.00 81.38 124 LEU A CA 1
ATOM 941 C C . LEU A 1 124 ? 4.450 25.777 15.668 1.00 81.38 124 LEU A C 1
ATOM 943 O O . LEU A 1 124 ? 4.460 25.164 14.597 1.00 81.38 124 LEU A O 1
ATOM 947 N N . VAL A 1 125 ? 4.147 27.064 15.747 1.00 83.88 125 VAL A N 1
ATOM 948 C CA . VAL A 1 125 ? 3.902 27.925 14.590 1.00 83.88 125 VAL A CA 1
ATOM 949 C C . VAL A 1 125 ? 5.067 28.876 14.453 1.00 83.88 125 VAL A C 1
ATOM 951 O O . VAL A 1 125 ? 5.370 29.622 15.383 1.00 83.88 125 VAL A O 1
ATOM 954 N N . ALA A 1 126 ? 5.685 28.866 13.279 1.00 84.50 126 ALA A N 1
ATOM 955 C CA . ALA A 1 126 ? 6.621 29.898 12.884 1.00 84.50 126 ALA A CA 1
ATOM 956 C C . ALA A 1 126 ? 5.858 31.020 12.169 1.00 84.50 126 ALA A C 1
ATOM 958 O O . ALA A 1 126 ? 5.057 30.758 11.266 1.00 84.50 126 ALA A O 1
ATOM 959 N N . PHE A 1 127 ? 6.127 32.272 12.526 1.00 83.75 127 PHE A N 1
ATOM 960 C CA . PHE A 1 127 ? 5.599 33.463 11.854 1.00 83.75 127 PHE A CA 1
ATOM 961 C C . PHE A 1 127 ? 6.668 34.562 11.823 1.00 83.75 127 PHE A C 1
ATOM 963 O O . PHE A 1 127 ? 7.554 34.607 12.672 1.00 83.75 127 PHE A O 1
ATOM 970 N N . ALA A 1 128 ? 6.619 35.453 10.834 1.00 81.94 128 ALA A N 1
ATOM 971 C CA . ALA A 1 128 ? 7.536 36.590 10.796 1.00 81.94 128 ALA A CA 1
ATOM 972 C C . ALA A 1 128 ? 7.263 37.537 11.979 1.00 81.94 128 ALA A C 1
ATOM 974 O O . ALA A 1 128 ? 6.109 37.876 12.251 1.00 81.94 128 ALA A O 1
ATOM 975 N N . GLN A 1 129 ? 8.316 37.964 12.678 1.00 77.19 129 GLN A N 1
ATOM 976 C CA . GLN A 1 129 ? 8.221 38.818 13.861 1.00 77.19 129 GLN A CA 1
ATOM 977 C C . GLN A 1 129 ? 9.298 39.913 13.838 1.00 77.19 129 GLN A C 1
ATOM 979 O O . GLN A 1 129 ? 10.496 39.626 13.809 1.00 77.19 129 GLN A O 1
ATOM 984 N N . GLY A 1 130 ? 8.876 41.177 13.914 1.00 72.00 130 GLY A N 1
ATOM 985 C CA . GLY A 1 130 ? 9.775 42.330 13.851 1.00 72.00 130 GLY A CA 1
ATOM 986 C C . GLY A 1 130 ? 10.394 42.553 12.468 1.00 72.00 130 GLY A C 1
ATOM 987 O O . GLY A 1 130 ? 9.850 42.135 11.447 1.00 72.00 130 GLY A O 1
ATOM 988 N N . SER A 1 131 ? 11.542 43.238 12.438 1.00 68.44 131 SER A N 1
ATOM 989 C CA . SER A 1 131 ? 12.219 43.628 11.195 1.00 68.44 131 SER A CA 1
ATOM 990 C C . SER A 1 131 ? 12.891 42.480 10.455 1.00 68.44 131 SER A C 1
ATOM 992 O O . SER A 1 131 ? 12.958 42.530 9.241 1.00 68.44 131 SER A O 1
ATOM 994 N N . ASP A 1 132 ? 13.424 41.477 11.152 1.00 74.75 132 ASP A N 1
ATOM 995 C CA . ASP A 1 132 ? 14.204 40.387 10.543 1.00 74.75 132 ASP A CA 1
ATOM 996 C C . ASP A 1 132 ? 14.076 39.038 11.277 1.00 74.75 132 ASP A C 1
ATOM 998 O O . ASP A 1 132 ? 14.743 38.059 10.923 1.00 74.75 132 ASP A O 1
ATOM 1002 N N . GLY A 1 133 ? 13.220 38.976 12.299 1.00 79.12 133 GLY A N 1
ATOM 1003 C CA . GLY A 1 133 ? 13.045 37.806 13.147 1.00 79.12 133 GLY A CA 1
ATOM 1004 C C . GLY A 1 133 ? 11.947 36.859 12.669 1.00 79.12 133 GLY A C 1
ATOM 1005 O O . GLY A 1 133 ? 11.012 37.241 11.961 1.00 79.12 1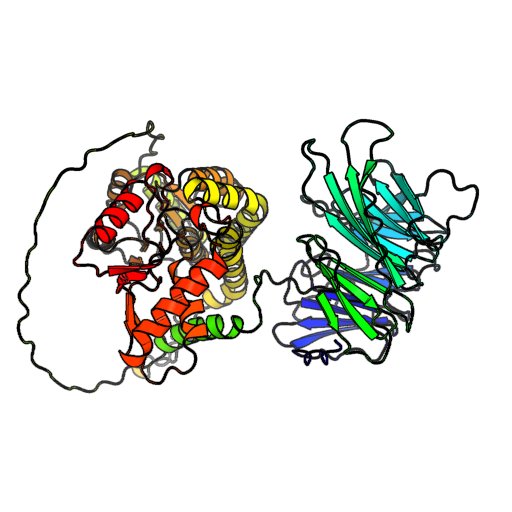33 GLY A O 1
ATOM 1006 N N . ILE A 1 134 ? 12.046 35.608 13.108 1.00 86.12 134 ILE A N 1
ATOM 1007 C CA . ILE A 1 134 ? 10.976 34.613 13.011 1.00 86.12 134 ILE A CA 1
ATOM 1008 C C . ILE A 1 134 ? 10.567 34.235 14.434 1.00 86.12 134 ILE A C 1
ATOM 1010 O O . ILE A 1 134 ? 11.357 33.671 15.191 1.00 86.12 134 ILE A O 1
ATOM 1014 N N . GLY A 1 135 ? 9.336 34.570 14.802 1.00 84.62 135 GLY A N 1
ATOM 1015 C CA . GLY A 1 135 ? 8.718 34.139 16.047 1.00 84.62 135 GLY A CA 1
ATOM 1016 C C . GLY A 1 135 ? 8.289 32.682 15.962 1.00 84.62 135 GLY A C 1
ATOM 1017 O O . GLY A 1 135 ? 7.774 32.239 14.935 1.00 84.62 135 GLY A O 1
ATOM 1018 N N . VAL A 1 136 ? 8.494 31.939 17.044 1.00 85.19 136 VAL A N 1
ATOM 1019 C CA . VAL A 1 136 ? 8.036 30.558 17.208 1.00 85.19 136 VAL A CA 1
ATOM 1020 C C . VAL A 1 136 ? 7.132 30.506 18.427 1.00 85.19 136 VAL A C 1
ATOM 1022 O O . VAL A 1 136 ? 7.542 30.883 19.526 1.00 85.19 136 VAL A O 1
ATOM 1025 N N . TRP A 1 137 ? 5.905 30.037 18.236 1.00 82.44 137 TRP A N 1
ATOM 1026 C CA . TRP A 1 137 ? 4.890 29.962 19.284 1.00 82.44 137 TRP A CA 1
ATOM 1027 C C . TRP A 1 137 ? 4.391 28.529 19.432 1.00 82.44 137 TRP A C 1
ATOM 1029 O O . TRP A 1 137 ? 4.090 27.884 18.432 1.00 82.44 137 TRP A O 1
ATOM 1039 N N . ASP A 1 138 ? 4.288 28.027 20.659 1.00 79.88 138 ASP A N 1
ATOM 1040 C CA . ASP A 1 138 ? 3.583 26.782 20.951 1.00 79.88 138 ASP A CA 1
ATOM 1041 C C . ASP A 1 138 ? 2.069 27.020 21.039 1.00 79.88 138 ASP A C 1
ATOM 1043 O O . ASP A 1 138 ? 1.576 27.723 21.923 1.00 79.88 138 ASP A O 1
ATOM 1047 N N . LEU A 1 139 ? 1.317 26.401 20.125 1.00 75.81 139 LEU A N 1
ATOM 1048 C CA . LEU A 1 139 ? -0.144 26.495 20.088 1.00 75.81 139 LEU A CA 1
ATOM 1049 C C . LEU A 1 139 ? -0.840 25.825 21.279 1.00 75.81 139 LEU A C 1
ATOM 1051 O O . LEU A 1 139 ? -2.027 26.060 21.493 1.00 75.81 139 LEU A O 1
ATOM 1055 N N . ARG A 1 140 ? -0.157 24.949 22.023 1.00 70.12 140 ARG A N 1
ATOM 1056 C CA . ARG A 1 140 ? -0.752 24.236 23.163 1.00 70.12 140 ARG A CA 1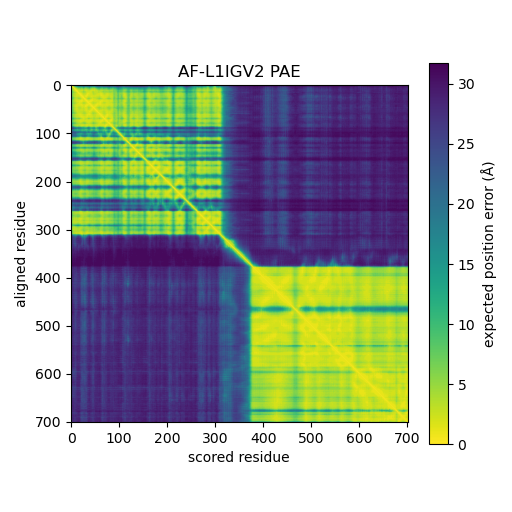
ATOM 1057 C C . ARG A 1 140 ? -0.701 25.040 24.443 1.00 70.12 140 ARG A C 1
ATOM 1059 O O . ARG A 1 140 ? -1.697 25.093 25.155 1.00 70.12 140 ARG A O 1
ATOM 1066 N N . SER A 1 141 ? 0.468 25.591 24.754 1.00 67.50 141 SER A N 1
ATOM 1067 C CA . SER A 1 141 ? 0.650 26.425 25.940 1.00 67.50 141 SER A CA 1
ATOM 1068 C C . SER A 1 141 ? 0.173 27.852 25.706 1.00 67.50 141 SER A C 1
ATOM 1070 O O . SER A 1 141 ? -0.057 28.570 26.667 1.00 67.50 141 SER A O 1
ATOM 1072 N N . SER A 1 142 ? -0.008 28.257 24.443 1.00 70.12 142 SER A N 1
ATOM 1073 C CA . SER A 1 142 ? -0.212 29.658 24.075 1.00 70.12 142 SER A CA 1
ATOM 1074 C C . SER A 1 142 ? 0.930 30.552 24.574 1.00 70.12 142 SER A C 1
ATOM 1076 O O . SER A 1 142 ? 0.761 31.762 24.690 1.00 70.12 142 SER A O 1
ATOM 1078 N N . ASP A 1 143 ? 2.148 30.001 24.703 1.00 70.62 143 ASP A N 1
ATOM 1079 C CA . ASP A 1 143 ? 3.352 30.738 25.113 1.00 70.62 143 ASP A CA 1
ATOM 1080 C C . ASP A 1 143 ? 4.377 30.909 23.975 1.00 70.62 143 ASP A C 1
ATOM 1082 O O . ASP A 1 143 ? 4.673 29.946 23.252 1.00 70.62 143 ASP A O 1
ATOM 1086 N N . PRO A 1 144 ? 4.972 32.109 23.815 1.00 76.50 144 PRO A N 1
ATOM 1087 C CA . PRO A 1 144 ? 6.065 32.310 22.873 1.00 76.50 144 PRO A CA 1
ATOM 1088 C C . PRO A 1 144 ? 7.259 31.436 23.278 1.00 76.50 144 PRO A C 1
ATOM 1090 O O . PRO A 1 144 ? 7.745 31.511 24.405 1.00 76.50 144 PRO A O 1
ATOM 1093 N N . VAL A 1 145 ? 7.751 30.617 22.349 1.00 78.81 145 VAL A N 1
ATOM 1094 C CA . VAL A 1 145 ? 8.874 29.700 22.594 1.00 78.81 145 VAL A CA 1
ATOM 1095 C C . VAL A 1 145 ? 10.194 30.418 22.376 1.00 78.81 145 VAL A C 1
ATOM 1097 O O . VAL A 1 145 ? 11.083 30.388 23.226 1.00 78.81 145 VAL A O 1
ATOM 1100 N N . SER A 1 146 ? 10.341 31.062 21.219 1.00 78.94 146 SER A N 1
ATOM 1101 C CA . SER A 1 146 ? 11.606 31.669 20.822 1.00 78.94 146 SER A CA 1
ATOM 1102 C C . SER A 1 146 ? 11.430 32.692 19.703 1.00 78.94 146 SER A C 1
ATOM 1104 O O . SER A 1 146 ? 10.507 32.585 18.900 1.00 78.94 146 SER A O 1
ATOM 1106 N N . VAL A 1 147 ? 12.349 33.655 19.605 1.00 82.38 147 VAL A N 1
ATOM 1107 C CA . VAL A 1 147 ? 12.449 34.569 18.458 1.00 82.38 147 VAL A CA 1
ATOM 1108 C C . VAL A 1 147 ? 13.792 34.339 17.785 1.00 82.38 147 VAL A C 1
ATOM 1110 O O . VAL A 1 147 ? 14.835 34.735 18.307 1.00 82.38 147 VAL A O 1
ATOM 1113 N N . LEU A 1 148 ? 13.751 33.702 16.622 1.00 82.88 148 LEU A N 1
ATOM 1114 C CA . LEU A 1 148 ? 14.913 33.362 15.817 1.00 82.88 148 LEU A CA 1
ATOM 1115 C C . LEU A 1 148 ? 15.411 34.627 15.118 1.00 82.88 148 LEU A C 1
ATOM 1117 O O . LEU A 1 148 ? 14.689 35.215 14.309 1.00 82.88 148 LEU A O 1
ATOM 1121 N N . LYS A 1 149 ? 16.636 35.058 15.428 1.00 77.06 149 LYS A N 1
ATOM 1122 C CA . LYS A 1 149 ? 17.254 36.249 14.825 1.00 77.06 149 LYS A CA 1
ATOM 1123 C C . LYS A 1 149 ? 18.477 35.892 13.973 1.00 77.06 149 LYS A C 1
ATOM 1125 O O . LYS A 1 149 ? 19.203 34.952 14.315 1.00 77.06 149 LYS A O 1
ATOM 1130 N N . PRO A 1 150 ? 18.746 36.633 12.883 1.00 70.00 150 PRO A N 1
ATOM 1131 C CA . PRO A 1 150 ? 19.984 36.488 12.125 1.00 70.00 150 PRO A CA 1
ATOM 1132 C C . PRO A 1 150 ? 21.215 36.858 12.978 1.00 70.00 150 PRO A C 1
ATOM 1134 O O . PRO A 1 150 ? 21.159 37.824 13.745 1.00 70.00 150 PRO A O 1
ATOM 1137 N N . PRO A 1 151 ? 22.352 36.151 12.856 1.00 61.94 151 PRO A N 1
ATOM 1138 C CA . PRO A 1 151 ? 23.574 36.497 13.575 1.00 61.94 151 PRO A CA 1
ATOM 1139 C C . PRO A 1 151 ? 24.215 37.787 13.025 1.00 61.94 151 PRO A C 1
ATOM 1141 O O . PRO A 1 151 ? 24.529 37.888 11.842 1.00 61.94 151 PRO A O 1
ATOM 1144 N N . GLY A 1 152 ? 24.475 38.764 13.905 1.00 58.53 152 GLY A N 1
ATOM 1145 C CA . GLY A 1 152 ? 25.372 39.900 13.630 1.00 58.53 152 GLY A CA 1
ATOM 1146 C C . GLY A 1 152 ? 24.790 41.133 12.915 1.00 58.53 152 GLY A C 1
ATOM 1147 O O . GLY A 1 152 ? 25.565 41.904 12.343 1.00 58.53 152 GLY A O 1
ATOM 1148 N N . SER A 1 153 ? 23.476 41.384 12.937 1.00 49.06 153 SER A N 1
ATOM 1149 C CA . SER A 1 153 ? 22.870 42.521 12.218 1.00 49.06 153 SER A CA 1
ATOM 1150 C C . SER A 1 153 ? 23.187 43.900 12.843 1.00 49.06 153 SER A C 1
ATOM 1152 O O . SER A 1 153 ? 22.450 44.448 13.654 1.00 49.06 153 SER A O 1
ATOM 1154 N N . LYS A 1 154 ? 24.298 44.525 12.416 1.00 44.72 154 LYS A N 1
ATOM 1155 C CA . LYS A 1 154 ? 24.513 45.992 12.522 1.00 44.72 154 LYS A CA 1
ATOM 1156 C C . LYS A 1 154 ? 23.850 46.780 11.372 1.00 44.72 154 LYS A C 1
ATOM 1158 O O . LYS A 1 154 ? 23.867 48.007 11.380 1.00 44.72 154 LYS A O 1
ATOM 1163 N N . ARG A 1 155 ? 23.267 46.091 10.384 1.00 49.22 155 ARG A N 1
ATOM 1164 C CA . ARG A 1 155 ? 22.417 46.633 9.309 1.00 49.22 155 ARG A CA 1
ATOM 1165 C C . ARG A 1 155 ? 21.084 45.886 9.326 1.00 49.22 155 ARG A C 1
ATOM 1167 O O . ARG A 1 155 ? 21.099 44.679 9.527 1.00 49.22 155 ARG A O 1
ATOM 1174 N N . SER A 1 156 ? 19.981 46.604 9.100 1.00 54.78 156 SER A N 1
ATOM 1175 C CA . SER A 1 156 ? 18.644 46.032 8.885 1.00 54.78 156 SER A CA 1
ATOM 1176 C C . SER A 1 156 ? 18.712 44.930 7.821 1.00 54.78 156 SER A C 1
ATOM 1178 O O . SER A 1 156 ? 19.060 45.210 6.675 1.00 54.78 156 SER A O 1
ATOM 1180 N N . SER A 1 157 ? 18.433 43.689 8.216 1.00 56.59 157 SER A N 1
ATOM 1181 C CA . SER A 1 157 ? 18.540 42.475 7.392 1.00 56.59 157 SER A CA 1
ATOM 1182 C C . SER A 1 157 ? 17.401 42.309 6.369 1.00 56.59 157 SER A C 1
ATOM 1184 O O . SER A 1 157 ? 17.313 41.266 5.724 1.00 56.59 157 SER A O 1
ATOM 1186 N N . GLY A 1 158 ? 16.520 43.312 6.246 1.00 71.75 158 GLY A N 1
ATOM 1187 C CA . GLY A 1 158 ? 15.271 43.227 5.487 1.00 71.75 158 GLY A CA 1
ATOM 1188 C C . GLY A 1 158 ? 14.235 42.310 6.148 1.00 71.75 158 GLY A C 1
ATOM 1189 O O . GLY A 1 158 ? 14.580 41.451 6.964 1.00 71.75 158 GLY A O 1
ATOM 1190 N N . PHE A 1 159 ? 12.961 42.484 5.798 1.00 82.81 159 PHE A N 1
ATOM 1191 C CA . PHE A 1 159 ? 11.885 41.658 6.351 1.00 82.81 159 PHE A CA 1
ATOM 1192 C C . PHE A 1 159 ? 11.953 40.204 5.862 1.00 82.81 159 PHE A C 1
ATOM 1194 O O . PHE A 1 159 ? 12.376 39.925 4.739 1.00 82.81 159 PHE A O 1
ATOM 1201 N N . CYS A 1 160 ? 11.518 39.262 6.708 1.00 86.25 160 CYS A N 1
ATOM 1202 C CA . CYS A 1 160 ? 11.254 37.887 6.282 1.00 86.25 160 CYS A CA 1
ATOM 1203 C C . CYS A 1 160 ? 10.006 37.889 5.391 1.00 86.25 160 CYS A C 1
ATOM 1205 O O . CYS A 1 160 ? 8.933 38.307 5.826 1.00 86.25 160 CYS A O 1
ATOM 1207 N N . THR A 1 161 ? 10.147 37.452 4.143 1.00 86.94 161 THR A N 1
ATOM 1208 C CA . THR A 1 161 ? 9.118 37.528 3.092 1.00 86.94 161 THR A CA 1
ATOM 1209 C C . THR A 1 161 ? 8.534 36.171 2.724 1.00 86.94 161 THR A C 1
ATOM 1211 O O . THR A 1 161 ? 7.404 36.110 2.241 1.00 86.94 161 THR A O 1
ATOM 1214 N N . ALA A 1 162 ? 9.262 35.084 2.979 1.00 88.56 162 ALA A N 1
ATOM 1215 C CA . ALA A 1 162 ? 8.804 33.714 2.773 1.00 88.56 162 ALA A CA 1
ATOM 1216 C C . ALA A 1 162 ? 9.417 32.786 3.825 1.00 88.56 162 ALA A C 1
ATOM 1218 O O . ALA A 1 162 ? 10.532 33.021 4.284 1.00 88.56 162 ALA A O 1
ATOM 1219 N N . MET A 1 163 ? 8.720 31.715 4.192 1.00 90.50 163 MET A N 1
ATOM 1220 C CA . MET A 1 163 ? 9.195 30.790 5.215 1.00 90.50 163 MET A CA 1
ATOM 1221 C C . MET A 1 163 ? 8.638 29.386 5.008 1.00 90.50 163 MET A C 1
ATOM 1223 O O . MET A 1 163 ? 7.523 29.227 4.515 1.00 90.50 163 MET A O 1
ATOM 1227 N N . VAL A 1 164 ? 9.415 28.386 5.418 1.00 89.81 164 VAL A N 1
ATOM 1228 C CA . VAL A 1 164 ? 9.002 26.982 5.450 1.00 89.81 164 VAL A CA 1
ATOM 1229 C C . VAL A 1 164 ? 9.627 26.270 6.649 1.00 89.81 164 VAL A C 1
ATOM 1231 O O . VAL A 1 164 ? 10.815 26.446 6.945 1.00 89.81 164 VAL A O 1
ATOM 1234 N N . ALA A 1 165 ? 8.830 25.470 7.351 1.00 87.56 165 ALA A N 1
ATOM 1235 C CA . ALA A 1 165 ? 9.302 24.576 8.398 1.00 87.56 165 ALA A CA 1
ATOM 1236 C C . ALA A 1 165 ? 9.747 23.239 7.787 1.00 87.56 165 ALA A C 1
ATOM 1238 O O . ALA A 1 165 ? 9.061 22.668 6.940 1.00 87.56 165 ALA A O 1
ATOM 1239 N N . VAL A 1 166 ? 10.898 22.719 8.217 1.00 79.56 166 VAL A N 1
ATOM 1240 C CA . VAL A 1 166 ? 11.477 21.487 7.666 1.00 79.56 166 VAL A CA 1
ATOM 1241 C C . VAL A 1 166 ? 11.781 20.514 8.799 1.00 79.56 166 VAL A C 1
ATOM 1243 O O . VAL A 1 166 ? 12.743 20.680 9.546 1.00 79.56 166 VAL A O 1
ATOM 1246 N N . GLY A 1 167 ? 10.952 19.477 8.923 1.00 73.06 167 GLY A N 1
ATOM 1247 C CA . GLY A 1 167 ? 11.011 18.553 10.057 1.00 73.06 167 GLY A CA 1
ATOM 1248 C C . GLY A 1 167 ? 10.584 19.214 11.372 1.00 73.06 167 GLY A C 1
ATOM 1249 O O . GLY A 1 167 ? 9.726 20.099 11.385 1.00 73.06 167 GLY A O 1
ATOM 1250 N N . ASP A 1 168 ? 11.200 18.780 12.470 1.00 73.56 168 ASP A N 1
ATOM 1251 C CA . ASP A 1 168 ? 10.833 19.138 13.846 1.00 73.56 168 ASP A CA 1
ATOM 1252 C C . ASP A 1 168 ? 11.762 20.183 14.494 1.00 73.56 168 ASP A C 1
ATOM 1254 O O . ASP A 1 168 ? 11.476 20.683 15.581 1.00 73.56 168 ASP A O 1
ATOM 1258 N N . LYS A 1 169 ? 12.884 20.516 13.842 1.00 75.31 169 LYS A N 1
ATOM 1259 C CA . LYS A 1 169 ? 13.973 21.327 14.427 1.00 75.31 169 LYS A CA 1
ATOM 1260 C C . LYS A 1 169 ? 14.379 22.541 13.606 1.00 75.31 169 LYS A C 1
ATOM 1262 O O . LYS A 1 169 ? 15.141 23.364 14.106 1.00 75.31 169 LYS A O 1
ATOM 1267 N N . HIS A 1 170 ? 13.917 22.658 12.364 1.00 83.06 170 HIS A N 1
ATOM 1268 C CA . HIS A 1 170 ? 14.492 23.596 11.409 1.00 83.06 170 HIS A CA 1
ATOM 1269 C C . HIS A 1 170 ? 13.436 24.472 10.737 1.00 83.06 170 HIS A C 1
ATOM 1271 O O . HIS A 1 170 ? 12.360 24.005 10.363 1.00 83.06 170 HIS A O 1
ATOM 1277 N N . VAL A 1 171 ? 13.777 25.745 10.536 1.00 87.44 171 VAL A N 1
ATOM 1278 C CA . VAL A 1 171 ? 12.962 26.713 9.792 1.00 87.44 171 VAL A CA 1
ATOM 1279 C C . VAL A 1 171 ? 13.848 27.438 8.792 1.00 87.44 171 VAL A C 1
ATOM 1281 O O . VAL A 1 171 ? 14.902 27.959 9.156 1.00 87.44 171 VAL A O 1
ATOM 1284 N N . VAL A 1 172 ? 13.429 27.490 7.531 1.00 88.19 172 VAL A N 1
ATOM 1285 C CA . VAL A 1 172 ? 14.107 28.264 6.486 1.00 88.19 172 VAL A CA 1
ATOM 1286 C C . VAL A 1 172 ? 13.317 29.546 6.245 1.00 88.19 172 VAL A C 1
ATOM 1288 O O . VAL A 1 172 ? 12.113 29.485 6.012 1.00 88.19 172 VAL A O 1
ATOM 1291 N N . GLY A 1 173 ? 13.993 30.694 6.269 1.00 89.00 173 GLY A N 1
ATOM 1292 C CA . GLY A 1 173 ? 13.433 32.003 5.931 1.00 89.00 173 GLY A CA 1
ATOM 1293 C C . GLY A 1 173 ? 14.076 32.595 4.676 1.00 89.00 173 GLY A C 1
ATOM 1294 O O . GLY A 1 173 ? 15.293 32.528 4.500 1.00 89.00 173 GLY A O 1
ATOM 1295 N N . GLY A 1 174 ? 13.260 33.188 3.813 1.00 88.62 174 GLY A N 1
ATOM 1296 C CA . GLY A 1 174 ? 13.654 34.018 2.678 1.00 88.62 174 GLY A CA 1
ATOM 1297 C C . GLY A 1 174 ? 13.364 35.487 2.980 1.00 88.62 174 GLY A C 1
ATOM 1298 O O . GLY A 1 174 ? 12.376 35.790 3.648 1.00 88.62 174 GLY A O 1
ATOM 1299 N N . TYR A 1 175 ? 14.234 36.382 2.520 1.00 87.88 175 TYR A N 1
ATOM 1300 C CA . TYR A 1 175 ? 14.255 37.775 2.964 1.00 87.88 175 TYR A CA 1
ATOM 1301 C C . TYR A 1 175 ? 14.273 38.786 1.815 1.00 87.88 175 TYR A C 1
ATOM 1303 O O . TYR A 1 175 ? 14.623 38.464 0.673 1.00 87.88 175 TYR A O 1
ATOM 1311 N N . GLU A 1 176 ? 13.926 40.034 2.139 1.00 86.31 176 GLU A N 1
ATOM 1312 C CA . GLU A 1 176 ? 13.957 41.170 1.207 1.00 86.31 176 GLU A CA 1
ATOM 1313 C C . GLU A 1 176 ? 15.347 41.471 0.643 1.00 86.31 176 GLU A C 1
ATOM 1315 O O . GLU A 1 176 ? 15.460 41.949 -0.482 1.00 86.31 176 GLU A O 1
ATOM 1320 N N . ASP A 1 177 ? 16.408 41.164 1.389 1.00 84.88 177 ASP A N 1
ATOM 1321 C CA . ASP A 1 177 ? 17.792 41.342 0.940 1.00 84.88 177 ASP A CA 1
ATOM 1322 C C . ASP A 1 177 ? 18.250 40.278 -0.079 1.00 84.88 177 ASP A C 1
ATOM 1324 O O . ASP A 1 177 ? 19.410 40.270 -0.488 1.00 84.88 177 ASP A O 1
ATOM 1328 N N . GLY A 1 178 ? 17.355 39.371 -0.492 1.00 81.62 178 GLY A N 1
ATOM 1329 C CA . GLY A 1 178 ? 17.683 38.231 -1.354 1.00 81.62 178 GLY A CA 1
ATOM 1330 C C . GLY A 1 178 ? 18.363 37.079 -0.603 1.00 81.62 178 GLY A C 1
ATOM 1331 O O . GLY A 1 178 ? 18.798 36.089 -1.210 1.00 81.62 178 GLY A O 1
ATOM 1332 N N . GLY A 1 179 ? 18.462 37.193 0.723 1.00 84.19 179 GLY A N 1
ATOM 1333 C CA . GLY A 1 179 ? 19.020 36.192 1.612 1.00 84.19 179 GLY A CA 1
ATOM 1334 C C . GLY A 1 179 ? 18.084 35.010 1.841 1.00 84.19 179 GLY A C 1
ATOM 1335 O O . GLY A 1 179 ? 16.875 35.164 2.018 1.00 84.19 179 GLY A O 1
ATOM 1336 N N . VAL A 1 180 ? 18.669 33.815 1.900 1.00 85.38 180 VAL A N 1
ATOM 1337 C CA . VAL A 1 180 ? 18.030 32.613 2.444 1.00 85.38 180 VAL A CA 1
ATOM 1338 C C . VAL A 1 180 ? 18.795 32.225 3.703 1.00 85.38 180 VAL A C 1
ATOM 1340 O O . VAL A 1 180 ? 20.019 32.058 3.682 1.00 85.38 180 VAL A O 1
ATOM 1343 N N . ARG A 1 181 ? 18.076 32.119 4.818 1.00 85.06 181 ARG A N 1
ATOM 1344 C CA . ARG A 1 181 ? 18.630 31.813 6.137 1.00 85.06 181 ARG A CA 1
ATOM 1345 C C . ARG A 1 181 ? 17.985 30.552 6.680 1.00 85.06 181 ARG A C 1
ATOM 1347 O O . ARG A 1 181 ? 16.784 30.352 6.521 1.00 85.06 181 ARG A O 1
ATOM 1354 N N . LEU A 1 182 ? 18.781 29.720 7.331 1.00 82.00 182 LEU A N 1
ATOM 1355 C CA . LEU A 1 182 ? 18.305 28.517 7.994 1.00 82.00 182 LEU A CA 1
ATOM 1356 C C . LEU A 1 182 ? 18.526 28.633 9.497 1.00 82.00 182 LEU A C 1
ATOM 1358 O O . LEU A 1 182 ? 19.627 28.946 9.954 1.00 82.00 182 LEU A O 1
ATOM 1362 N N . PHE A 1 183 ? 17.474 28.345 10.246 1.00 82.56 183 PHE A N 1
ATOM 1363 C CA . PHE A 1 183 ? 17.420 28.435 11.693 1.00 82.56 183 PHE A CA 1
ATOM 1364 C C . PHE A 1 183 ? 17.252 27.049 12.306 1.00 82.56 183 PHE A C 1
ATOM 1366 O O . PHE A 1 183 ? 16.472 26.237 11.806 1.00 82.56 183 PHE A O 1
ATOM 1373 N N . ASP A 1 184 ? 17.970 26.807 13.400 1.00 78.94 184 ASP A N 1
ATOM 1374 C CA . ASP A 1 184 ? 17.811 25.632 14.259 1.00 78.94 184 ASP A CA 1
ATOM 1375 C C . ASP A 1 184 ? 17.125 26.079 15.554 1.00 78.94 184 ASP A C 1
ATOM 1377 O O . ASP A 1 184 ? 17.628 26.941 16.285 1.00 78.94 184 ASP A O 1
ATOM 1381 N N . LEU A 1 185 ? 15.967 25.486 15.832 1.00 77.94 185 LEU A N 1
ATOM 1382 C CA . LEU A 1 185 ? 15.131 25.799 16.989 1.00 77.94 185 LEU A CA 1
ATOM 1383 C C . LEU A 1 185 ? 15.836 25.509 18.316 1.00 77.94 185 LEU A C 1
ATOM 1385 O O . LEU A 1 185 ? 15.584 26.197 19.301 1.00 77.94 185 LEU A O 1
ATOM 1389 N N . ARG A 1 186 ? 16.746 24.528 18.360 1.00 72.62 186 ARG A N 1
ATOM 1390 C CA . ARG A 1 186 ? 17.485 24.167 19.582 1.00 72.62 186 ARG A CA 1
ATOM 1391 C C . ARG A 1 186 ? 18.521 25.221 19.951 1.00 72.62 186 ARG A C 1
ATOM 1393 O O . ARG A 1 186 ? 18.791 25.433 21.129 1.00 72.62 186 ARG A O 1
ATOM 1400 N N . LYS A 1 187 ? 19.118 25.854 18.939 1.00 66.31 187 LYS A N 1
ATOM 1401 C CA . LYS A 1 187 ? 20.184 26.854 19.098 1.00 66.31 187 LYS A CA 1
ATOM 1402 C C . LYS A 1 187 ? 19.644 28.284 19.158 1.00 66.31 187 LYS A C 1
ATOM 1404 O O . LYS A 1 187 ? 20.379 29.184 19.550 1.00 66.31 187 LYS A O 1
ATOM 1409 N N . ASN A 1 188 ? 18.381 28.488 18.773 1.00 65.12 188 ASN A N 1
ATOM 1410 C CA . ASN A 1 188 ? 17.696 29.783 18.735 1.00 65.12 188 ASN A CA 1
ATOM 1411 C C . ASN A 1 188 ? 18.451 30.864 17.922 1.00 65.12 188 ASN A C 1
ATOM 1413 O O . ASN A 1 188 ? 18.386 32.059 18.208 1.00 65.12 188 ASN A O 1
ATOM 1417 N N . LEU A 1 189 ? 19.214 30.432 16.915 1.00 62.59 189 LEU A N 1
ATOM 1418 C CA . LEU A 1 189 ? 20.078 31.268 16.081 1.00 62.59 189 LEU A CA 1
ATOM 1419 C C . LEU A 1 189 ? 20.047 30.760 14.637 1.00 62.59 189 LEU A C 1
ATOM 1421 O O . LEU A 1 189 ? 19.832 29.568 14.391 1.00 62.59 189 LEU A O 1
ATOM 1425 N N . ALA A 1 190 ? 20.287 31.654 13.671 1.00 57.09 190 ALA A N 1
ATOM 1426 C CA . ALA A 1 190 ? 20.523 31.215 12.297 1.00 57.09 190 ALA A CA 1
ATOM 1427 C C . ALA A 1 190 ? 21.856 30.463 12.233 1.00 57.09 190 ALA A C 1
ATOM 1429 O O . ALA A 1 190 ? 22.897 30.994 12.621 1.00 57.09 190 ALA A O 1
ATOM 1430 N N . VAL A 1 191 ? 21.814 29.234 11.729 1.00 64.94 191 VAL A N 1
ATOM 1431 C CA . VAL A 1 191 ? 22.994 28.369 11.599 1.00 64.94 191 VAL A CA 1
ATOM 1432 C C . VAL A 1 191 ? 23.630 28.520 10.213 1.00 64.94 191 VAL A C 1
ATOM 1434 O O . VAL A 1 191 ? 24.799 28.194 10.034 1.00 64.94 191 VAL A O 1
ATOM 1437 N N . LEU A 1 192 ? 22.897 29.083 9.242 1.00 66.56 192 LEU A N 1
ATOM 1438 C CA . LEU A 1 192 ? 23.408 29.436 7.917 1.00 66.56 192 LEU A CA 1
ATOM 1439 C C . LEU A 1 192 ? 22.715 30.695 7.371 1.00 66.56 192 LEU A C 1
ATOM 1441 O O . LEU A 1 192 ? 21.492 30.814 7.447 1.00 66.56 192 LEU A O 1
ATOM 1445 N N . GLN A 1 193 ? 23.488 31.604 6.770 1.00 69.06 193 GLN A N 1
ATOM 1446 C CA . GLN A 1 193 ? 22.991 32.773 6.038 1.00 69.06 193 GLN A CA 1
ATOM 1447 C C . GLN A 1 193 ? 23.740 32.904 4.712 1.00 69.06 193 GLN A C 1
ATOM 1449 O O . GLN A 1 193 ? 24.950 33.118 4.696 1.00 69.06 193 GLN A O 1
ATOM 1454 N N . GLU A 1 194 ? 23.015 32.826 3.600 1.00 71.00 194 GLU A N 1
ATOM 1455 C CA . GLU A 1 194 ? 23.567 32.991 2.253 1.00 71.00 194 GLU A CA 1
ATOM 1456 C C . GLU A 1 194 ? 22.740 34.023 1.482 1.00 71.00 194 GLU A C 1
ATOM 1458 O O . GLU A 1 194 ? 21.512 33.983 1.499 1.00 71.00 194 GLU A O 1
ATOM 1463 N N . HIS A 1 195 ? 23.409 34.946 0.787 1.00 73.25 195 HIS A N 1
ATOM 1464 C CA . HIS A 1 195 ? 22.754 35.798 -0.209 1.00 73.25 195 HIS A CA 1
ATOM 1465 C C . HIS A 1 195 ? 22.655 35.016 -1.515 1.00 73.25 195 HIS A C 1
ATOM 1467 O O . HIS A 1 195 ? 23.662 34.780 -2.192 1.00 73.25 195 HIS A O 1
ATOM 1473 N N . VAL A 1 196 ? 21.442 34.559 -1.822 1.00 75.56 196 VAL A N 1
ATOM 1474 C CA . VAL A 1 196 ? 21.182 33.646 -2.938 1.00 75.56 196 VAL A CA 1
ATOM 1475 C C . VAL A 1 196 ? 20.669 34.403 -4.160 1.00 75.56 196 VAL A C 1
ATOM 1477 O O . VAL A 1 196 ? 21.037 34.050 -5.278 1.00 75.56 196 VAL A O 1
ATOM 1480 N N . HIS A 1 197 ? 19.885 35.461 -3.945 1.00 79.69 197 HIS A N 1
ATOM 1481 C CA . HIS A 1 197 ? 19.262 36.274 -4.991 1.00 79.69 197 HIS A CA 1
ATOM 1482 C C . HIS A 1 197 ? 19.716 37.734 -4.902 1.00 79.69 197 HIS A C 1
ATOM 1484 O O . HIS A 1 197 ? 20.126 38.198 -3.841 1.00 79.69 197 HIS A O 1
ATOM 1490 N N . SER A 1 198 ? 19.630 38.468 -6.015 1.00 81.12 198 SER A N 1
ATOM 1491 C CA . SER A 1 198 ? 19.810 39.932 -6.038 1.00 81.12 198 SER A CA 1
ATOM 1492 C C . SER A 1 198 ? 18.558 40.709 -5.626 1.00 81.12 198 SER A C 1
ATOM 1494 O O . SER A 1 198 ? 18.630 41.914 -5.405 1.00 81.12 198 SER A O 1
ATOM 1496 N N . ASP A 1 199 ? 17.417 40.025 -5.575 1.00 84.56 199 ASP A N 1
ATOM 1497 C CA . ASP A 1 199 ? 16.085 40.579 -5.361 1.00 84.56 199 ASP A CA 1
ATOM 1498 C C . ASP A 1 199 ? 15.368 39.818 -4.230 1.00 84.56 199 ASP A C 1
ATOM 1500 O O . ASP A 1 199 ? 15.726 38.663 -3.966 1.00 84.56 199 ASP A O 1
ATOM 1504 N N . PRO A 1 200 ? 14.325 40.407 -3.608 1.00 87.62 200 PRO A N 1
ATOM 1505 C CA . PRO A 1 200 ? 13.562 39.780 -2.528 1.00 87.62 200 PRO A CA 1
ATOM 1506 C C . PRO A 1 200 ? 13.094 38.352 -2.836 1.00 87.62 200 PRO A C 1
ATOM 1508 O O . PRO A 1 200 ? 12.602 38.074 -3.937 1.00 87.62 200 PRO A O 1
ATOM 1511 N N . VAL A 1 201 ? 13.195 37.459 -1.846 1.00 88.31 201 VAL A N 1
ATOM 1512 C CA . VAL A 1 201 ? 12.747 36.058 -1.943 1.00 88.31 201 VAL A CA 1
ATOM 1513 C C . VAL A 1 201 ? 11.269 35.948 -1.563 1.00 88.31 201 VAL A C 1
ATOM 1515 O O . VAL A 1 201 ? 10.918 36.077 -0.396 1.00 88.31 201 VAL A O 1
ATOM 1518 N N . PHE A 1 202 ? 10.392 35.664 -2.523 1.00 87.75 202 PHE A N 1
ATOM 1519 C CA . PHE A 1 202 ? 8.945 35.526 -2.283 1.00 87.75 202 PHE A CA 1
ATOM 1520 C C . PHE A 1 202 ? 8.461 34.072 -2.322 1.00 87.75 202 PHE A C 1
ATOM 1522 O O . PHE A 1 202 ? 7.487 33.724 -1.660 1.00 87.75 202 PHE A O 1
ATOM 1529 N N . GLY A 1 203 ? 9.147 33.207 -3.070 1.00 86.94 203 GLY A N 1
ATOM 1530 C CA . GLY A 1 203 ? 8.880 31.773 -3.094 1.00 86.94 203 GLY A CA 1
ATOM 1531 C C . GLY A 1 203 ? 9.928 31.020 -2.288 1.00 86.94 203 GLY A C 1
ATOM 1532 O O . GLY A 1 203 ? 11.123 31.186 -2.529 1.00 86.94 203 GLY A O 1
ATOM 1533 N N . LEU A 1 204 ? 9.500 30.150 -1.381 1.00 89.88 204 LEU A N 1
ATOM 1534 C CA . LEU A 1 204 ? 10.395 29.274 -0.635 1.00 89.88 204 LEU A CA 1
ATOM 1535 C C . LEU A 1 204 ? 9.689 27.953 -0.350 1.00 89.88 204 LEU A C 1
ATOM 1537 O O . LEU A 1 204 ? 8.529 27.962 0.051 1.00 89.88 204 LEU A O 1
ATOM 1541 N N . ASP A 1 205 ? 10.383 26.842 -0.568 1.00 89.50 205 ASP A N 1
ATOM 1542 C CA . ASP A 1 205 ? 9.949 25.531 -0.093 1.00 89.50 205 ASP A CA 1
ATOM 1543 C C . ASP A 1 205 ? 11.160 24.612 0.106 1.00 89.50 205 ASP A C 1
ATOM 1545 O O . ASP A 1 205 ? 12.228 24.838 -0.478 1.00 89.50 205 ASP A O 1
ATOM 1549 N N . ALA A 1 206 ? 11.024 23.581 0.932 1.00 85.38 206 ALA A N 1
ATOM 1550 C CA . ALA A 1 206 ? 12.122 22.697 1.278 1.00 85.38 206 ALA A CA 1
ATOM 1551 C C . ALA A 1 206 ? 11.660 21.270 1.586 1.00 85.38 206 ALA A C 1
ATOM 1553 O O . ALA A 1 206 ? 10.628 21.040 2.207 1.00 85.38 206 ALA A O 1
ATOM 1554 N N . VAL A 1 207 ? 12.467 20.290 1.172 1.00 79.38 207 VAL A N 1
ATOM 1555 C CA . VAL A 1 207 ? 12.181 18.862 1.368 1.00 79.38 207 VAL A CA 1
ATOM 1556 C C . VAL A 1 207 ? 13.387 18.165 1.982 1.00 79.38 207 VAL A C 1
ATOM 1558 O O . VAL A 1 207 ? 14.533 18.402 1.588 1.00 79.38 207 VAL A O 1
ATOM 1561 N N . ARG A 1 208 ? 13.131 17.263 2.934 1.00 75.19 208 ARG A N 1
ATOM 1562 C CA . ARG A 1 208 ? 14.154 16.379 3.498 1.00 75.19 208 ARG A CA 1
ATOM 1563 C C . ARG A 1 208 ? 14.601 15.365 2.442 1.00 75.19 208 ARG A C 1
ATOM 1565 O O . ARG A 1 208 ? 13.795 14.667 1.837 1.00 75.19 208 ARG A O 1
ATOM 1572 N N . THR A 1 209 ? 15.903 15.276 2.220 1.00 69.56 209 THR A N 1
ATOM 1573 C CA . THR A 1 209 ? 16.541 14.350 1.276 1.00 69.56 209 THR A CA 1
ATOM 1574 C C . THR A 1 209 ? 17.323 13.276 2.033 1.00 69.56 209 THR A C 1
ATOM 1576 O O . THR A 1 209 ? 17.587 13.422 3.225 1.00 69.56 209 THR A O 1
ATOM 1579 N N . ARG A 1 210 ? 17.668 12.166 1.359 1.00 59.31 210 ARG A N 1
ATOM 1580 C CA . ARG A 1 210 ? 18.458 11.084 1.975 1.00 59.31 210 ARG A CA 1
ATOM 1581 C C . ARG A 1 210 ? 19.753 11.645 2.568 1.00 59.31 210 ARG A C 1
ATOM 1583 O O . ARG A 1 210 ? 20.443 12.409 1.887 1.00 59.31 210 ARG A O 1
ATOM 1590 N N . SER A 1 211 ? 20.052 11.229 3.799 1.00 55.84 211 SER A N 1
ATOM 1591 C CA . SER A 1 211 ? 21.308 11.532 4.478 1.00 55.84 211 SER A CA 1
ATOM 1592 C C . SER A 1 211 ? 22.494 11.106 3.619 1.00 55.84 211 SER A C 1
ATOM 1594 O O . SER A 1 211 ? 22.413 10.170 2.812 1.00 55.84 211 SER A O 1
ATOM 1596 N N . ASP A 1 212 ? 23.597 11.832 3.744 1.00 50.34 212 ASP A N 1
ATOM 1597 C CA . ASP A 1 212 ? 24.854 11.390 3.157 1.00 50.34 212 ASP A CA 1
ATOM 1598 C C . ASP A 1 212 ? 25.374 10.128 3.883 1.00 50.34 212 ASP A C 1
ATOM 1600 O O . ASP A 1 212 ? 24.784 9.634 4.848 1.00 50.34 212 ASP A O 1
ATOM 1604 N N . ARG A 1 213 ? 26.506 9.577 3.426 1.00 48.50 213 ARG A N 1
ATOM 1605 C CA . ARG A 1 213 ? 27.121 8.386 4.046 1.00 48.50 213 ARG A CA 1
ATOM 1606 C C . ARG A 1 213 ? 27.515 8.590 5.521 1.00 48.50 213 ARG A C 1
ATOM 1608 O O . ARG A 1 213 ? 27.869 7.606 6.162 1.00 48.50 213 ARG A O 1
ATOM 1615 N N . SER A 1 214 ? 27.481 9.823 6.036 1.00 48.34 214 SER A N 1
ATOM 1616 C CA . SER A 1 214 ? 27.827 10.166 7.419 1.00 48.34 214 SER A CA 1
ATOM 1617 C C . SER A 1 214 ? 26.628 10.151 8.377 1.00 48.34 214 SER A C 1
ATOM 1619 O O . SER A 1 214 ? 26.825 10.236 9.584 1.00 48.34 214 SER A O 1
ATOM 1621 N N . GLY A 1 215 ? 25.399 9.998 7.864 1.00 51.75 215 GLY A N 1
ATOM 1622 C CA . GLY A 1 215 ? 24.176 10.000 8.677 1.00 51.75 215 GLY A CA 1
ATOM 1623 C C . GLY A 1 215 ? 23.585 11.393 8.935 1.00 51.75 215 GLY A C 1
ATOM 1624 O O . GLY A 1 215 ? 22.520 11.479 9.540 1.00 51.75 215 GLY A O 1
ATOM 1625 N N . ALA A 1 216 ? 24.216 12.453 8.422 1.00 59.38 216 ALA A N 1
ATOM 1626 C CA . ALA A 1 216 ? 23.777 13.845 8.526 1.00 59.38 216 ALA A CA 1
ATOM 1627 C C . ALA A 1 216 ? 22.419 14.095 7.838 1.00 59.38 216 ALA A C 1
ATOM 1629 O O . ALA A 1 216 ? 22.186 13.625 6.718 1.00 59.38 216 ALA A O 1
ATOM 1630 N N . GLU A 1 217 ? 21.518 14.864 8.463 1.00 64.69 217 GLU A N 1
ATOM 1631 C CA . GLU A 1 217 ? 20.242 15.235 7.832 1.00 64.69 217 GLU A CA 1
ATOM 1632 C C . GLU A 1 217 ? 20.494 16.166 6.642 1.00 64.69 217 GLU A C 1
ATOM 1634 O O . GLU A 1 217 ? 21.171 17.180 6.775 1.00 64.69 217 GLU A O 1
ATOM 1639 N N . ALA A 1 218 ? 19.950 15.842 5.468 1.00 69.94 218 ALA A N 1
ATOM 1640 C CA . ALA A 1 218 ? 20.134 16.641 4.262 1.00 69.94 218 ALA A CA 1
ATOM 1641 C C . ALA A 1 218 ? 18.808 17.249 3.794 1.00 69.94 218 ALA A C 1
ATOM 1643 O O . ALA A 1 218 ? 17.790 16.561 3.746 1.00 69.94 218 ALA A O 1
ATOM 1644 N N . PHE A 1 219 ? 18.818 18.500 3.346 1.00 74.62 219 PHE A N 1
ATOM 1645 C CA . PHE A 1 219 ? 17.646 19.227 2.864 1.00 74.62 219 PHE A CA 1
ATOM 1646 C C . PHE A 1 219 ? 17.900 19.801 1.471 1.00 74.62 219 PHE A C 1
ATOM 1648 O O . PHE A 1 219 ? 18.962 20.359 1.196 1.00 74.62 219 PHE A O 1
ATOM 1655 N N . ALA A 1 220 ? 16.911 19.688 0.591 1.00 79.00 220 ALA A N 1
ATOM 1656 C CA . ALA A 1 220 ? 16.856 20.425 -0.663 1.00 79.00 220 ALA A CA 1
ATOM 1657 C C . ALA A 1 220 ? 15.950 21.641 -0.460 1.00 79.00 220 ALA A C 1
ATOM 1659 O O . ALA A 1 220 ? 14.756 21.476 -0.224 1.00 79.00 220 ALA A O 1
ATOM 1660 N N . VAL A 1 221 ? 16.515 22.843 -0.543 1.00 83.56 221 VAL A N 1
ATOM 1661 C CA . VAL A 1 221 ? 15.807 24.116 -0.374 1.00 83.56 221 VAL A CA 1
ATOM 1662 C C . VAL A 1 221 ? 15.702 24.809 -1.721 1.00 83.56 221 VAL A C 1
ATOM 1664 O O . VAL A 1 221 ? 16.717 25.090 -2.357 1.00 83.56 221 VAL A O 1
ATOM 1667 N N . MET A 1 222 ? 14.482 25.105 -2.154 1.00 85.56 222 MET A N 1
ATOM 1668 C CA . MET A 1 222 ? 14.220 25.888 -3.355 1.00 85.56 222 MET A CA 1
ATOM 1669 C C . MET A 1 222 ? 13.790 27.297 -2.966 1.00 85.56 222 MET A C 1
ATOM 1671 O O . MET A 1 222 ? 12.879 27.472 -2.161 1.00 85.56 222 MET A O 1
ATOM 1675 N N . SER A 1 223 ? 14.407 28.297 -3.584 1.00 88.00 223 SER A N 1
ATOM 1676 C CA . SER A 1 223 ? 14.090 29.710 -3.374 1.00 88.00 223 SER A CA 1
ATOM 1677 C C . SER A 1 223 ? 13.822 30.406 -4.704 1.00 88.00 223 SER A C 1
ATOM 1679 O O . SER A 1 223 ? 14.495 30.129 -5.697 1.00 88.00 223 SER A O 1
ATOM 1681 N N . GLY A 1 224 ? 12.832 31.294 -4.728 1.00 87.31 224 GLY A N 1
ATOM 1682 C CA . GLY A 1 224 ? 12.422 32.061 -5.897 1.00 87.31 224 GLY A CA 1
ATOM 1683 C C . GLY A 1 224 ? 12.272 33.541 -5.574 1.00 87.31 224 GLY A C 1
ATOM 1684 O O . GLY A 1 224 ? 11.650 33.891 -4.568 1.00 87.31 224 GLY A O 1
ATOM 1685 N N . SER A 1 225 ? 12.819 34.403 -6.427 1.00 86.75 225 SER A N 1
ATOM 1686 C CA . SER A 1 225 ? 12.860 35.849 -6.188 1.00 86.75 225 SER A CA 1
ATOM 1687 C C . SER A 1 225 ? 11.955 36.669 -7.110 1.00 86.75 225 SER A C 1
ATOM 1689 O O . SER A 1 225 ? 11.365 36.173 -8.080 1.00 86.75 225 SER A O 1
ATOM 1691 N N . ALA A 1 226 ? 11.844 37.962 -6.797 1.00 84.00 226 ALA A N 1
ATOM 1692 C CA . ALA A 1 226 ? 11.054 38.946 -7.540 1.00 84.00 226 ALA A CA 1
ATOM 1693 C C . ALA A 1 226 ? 11.484 39.103 -9.011 1.00 84.00 226 ALA A C 1
ATOM 1695 O O . ALA A 1 226 ? 10.667 39.433 -9.871 1.00 84.00 226 ALA A O 1
ATOM 1696 N N . ASN A 1 227 ? 12.752 38.832 -9.330 1.00 80.00 227 ASN A N 1
ATOM 1697 C CA . ASN A 1 227 ? 13.253 38.902 -10.703 1.00 80.00 227 ASN A CA 1
ATOM 1698 C C . ASN A 1 227 ? 12.935 37.635 -11.531 1.00 80.00 227 ASN A C 1
ATOM 1700 O O . ASN A 1 227 ? 13.157 37.622 -12.743 1.00 80.00 227 ASN A O 1
ATOM 1704 N N . GLY A 1 228 ? 12.361 36.597 -10.906 1.00 73.75 228 GLY A N 1
ATOM 1705 C CA . GLY A 1 228 ? 12.023 35.323 -11.545 1.00 73.75 228 GLY A CA 1
ATOM 1706 C C . GLY A 1 228 ? 13.149 34.283 -11.553 1.00 73.75 228 GLY A C 1
ATOM 1707 O O . GLY A 1 228 ? 13.013 33.271 -12.248 1.00 73.75 228 GLY A O 1
ATOM 1708 N N . GLU A 1 229 ? 14.242 34.520 -10.825 1.00 79.62 229 GLU A N 1
ATOM 1709 C CA . GLU A 1 229 ? 15.322 33.563 -10.590 1.00 79.62 229 GLU A CA 1
ATOM 1710 C C . GLU A 1 229 ? 14.886 32.509 -9.568 1.00 79.62 229 GLU A C 1
ATOM 1712 O O . GLU A 1 229 ? 14.286 32.815 -8.537 1.00 79.62 229 GLU A O 1
ATOM 1717 N N . LEU A 1 230 ? 15.187 31.250 -9.879 1.00 79.12 230 LEU A N 1
ATOM 1718 C CA . LEU A 1 230 ? 14.986 30.100 -9.006 1.00 79.12 230 LEU A CA 1
ATOM 1719 C C . LEU A 1 230 ? 16.346 29.504 -8.668 1.00 79.12 230 LEU A C 1
ATOM 1721 O O . LEU A 1 230 ? 17.144 29.289 -9.578 1.00 79.12 230 LEU A O 1
ATOM 1725 N N . VAL A 1 231 ? 16.592 29.202 -7.395 1.00 80.38 231 VAL A N 1
ATOM 1726 C CA . VAL A 1 231 ? 17.835 28.571 -6.937 1.00 80.38 231 VAL A CA 1
ATOM 1727 C C . VAL A 1 231 ? 17.529 27.388 -6.026 1.00 80.38 231 VAL A C 1
ATOM 1729 O O . VAL A 1 231 ? 16.789 27.522 -5.049 1.00 80.38 231 VAL A O 1
ATOM 1732 N N . LEU A 1 232 ? 18.148 26.247 -6.344 1.00 78.06 232 LEU A N 1
ATOM 1733 C CA . LEU A 1 232 ? 18.149 25.032 -5.536 1.00 78.06 232 LEU A CA 1
ATOM 1734 C C . LEU A 1 232 ? 19.443 24.947 -4.720 1.00 78.06 232 LEU A C 1
ATOM 1736 O O . LEU A 1 232 ? 20.531 24.838 -5.283 1.00 78.06 232 LEU A O 1
ATOM 1740 N N . SER A 1 233 ? 19.315 24.929 -3.401 1.00 76.56 233 SER A N 1
ATOM 1741 C CA . SER A 1 233 ? 20.422 24.799 -2.454 1.00 76.56 233 SER A CA 1
ATOM 1742 C C . SER A 1 233 ? 20.321 23.469 -1.712 1.00 76.56 233 SER A C 1
ATOM 1744 O O . SER A 1 233 ? 19.240 23.101 -1.252 1.00 76.56 233 SER A O 1
ATOM 1746 N N . ARG A 1 234 ? 21.439 22.749 -1.564 1.00 72.00 234 ARG A N 1
ATOM 1747 C CA . ARG A 1 234 ? 21.498 21.521 -0.760 1.00 72.00 234 ARG A CA 1
ATOM 1748 C C . ARG A 1 234 ? 22.195 21.785 0.570 1.00 72.00 234 ARG A C 1
ATOM 1750 O O . ARG A 1 234 ? 23.360 22.172 0.593 1.00 72.00 234 ARG A O 1
ATOM 1757 N N . LEU A 1 235 ? 21.476 21.570 1.663 1.00 70.06 235 LEU A N 1
ATOM 1758 C CA . LEU A 1 235 ? 21.919 21.819 3.034 1.00 70.06 235 LEU A CA 1
ATOM 1759 C C . LEU A 1 235 ? 22.129 20.486 3.749 1.00 70.06 235 LEU A C 1
ATOM 1761 O O . LEU A 1 235 ? 21.332 19.576 3.557 1.00 70.06 235 LEU A O 1
ATOM 1765 N N . THR A 1 236 ? 23.172 20.357 4.564 1.00 62.56 236 THR A N 1
ATOM 1766 C CA . THR A 1 236 ? 23.437 19.150 5.372 1.00 62.56 236 THR A CA 1
ATOM 1767 C C . THR A 1 236 ? 23.768 19.524 6.813 1.00 62.56 236 THR A C 1
ATOM 1769 O O . THR A 1 236 ? 24.543 20.457 7.034 1.00 62.56 236 THR A O 1
ATOM 1772 N N . ALA A 1 237 ? 23.195 18.783 7.761 1.00 58.62 237 ALA A N 1
ATOM 1773 C CA . ALA A 1 237 ? 23.317 18.959 9.203 1.00 58.62 237 ALA A CA 1
ATOM 1774 C C . ALA A 1 237 ? 24.191 17.870 9.829 1.00 58.62 237 ALA A C 1
ATOM 1776 O O . ALA A 1 237 ? 23.783 16.710 9.851 1.00 58.62 237 ALA A O 1
ATOM 1777 N N . SER A 1 238 ? 25.374 18.226 10.336 1.00 54.06 238 SER A N 1
ATOM 1778 C CA . SER A 1 238 ? 26.269 17.297 11.041 1.00 54.06 238 SER A CA 1
ATOM 1779 C C . SER A 1 238 ? 26.097 17.393 12.562 1.00 54.06 238 SER A C 1
ATOM 1781 O O . SER A 1 238 ? 26.047 18.480 13.130 1.00 54.06 238 SER A O 1
ATOM 1783 N N . ASP A 1 239 ? 26.054 16.244 13.242 1.00 47.97 239 ASP A N 1
ATOM 1784 C CA . ASP A 1 239 ? 25.725 16.115 14.676 1.00 47.97 239 ASP A CA 1
ATOM 1785 C C . ASP A 1 239 ? 26.852 16.526 15.661 1.00 47.97 239 ASP A C 1
ATOM 1787 O O . ASP A 1 239 ? 26.825 16.140 16.830 1.00 47.97 239 ASP A O 1
ATOM 1791 N N . GLY A 1 240 ? 27.859 17.309 15.250 1.00 39.94 240 GLY A N 1
ATOM 1792 C CA . GLY A 1 240 ? 29.041 17.542 16.092 1.00 39.94 240 GLY A CA 1
ATOM 1793 C C . GLY A 1 240 ? 29.716 18.902 15.957 1.00 39.94 240 GLY A C 1
ATOM 1794 O O . GLY A 1 240 ? 30.663 19.010 15.192 1.00 39.94 240 GLY A O 1
ATOM 1795 N N . GLY A 1 241 ? 29.313 19.866 16.801 1.00 37.19 241 GLY A N 1
ATOM 1796 C CA . GLY A 1 241 ? 30.071 21.092 17.103 1.00 37.19 241 GLY A CA 1
ATOM 1797 C C . GLY A 1 241 ? 29.311 22.422 16.937 1.00 37.19 241 GLY A C 1
ATOM 1798 O O . GLY A 1 241 ? 28.225 22.507 16.360 1.00 37.19 241 GLY A O 1
ATOM 1799 N N . GLU A 1 242 ? 29.869 23.498 17.506 1.00 38.16 242 GLU A N 1
ATOM 1800 C CA . GLU A 1 242 ? 29.310 24.866 17.502 1.00 38.16 242 GLU A CA 1
ATOM 1801 C C . GLU A 1 242 ? 29.303 25.544 16.107 1.00 38.16 242 GLU A C 1
ATOM 1803 O O . GLU A 1 242 ? 28.909 26.707 16.000 1.00 38.16 242 GLU A O 1
ATOM 1808 N N . ARG A 1 243 ? 29.678 24.851 15.016 1.00 49.59 243 ARG A N 1
ATOM 1809 C CA . ARG A 1 243 ? 29.675 25.387 13.636 1.00 49.59 243 ARG A CA 1
ATOM 1810 C C . ARG A 1 243 ? 29.269 24.346 12.586 1.00 49.59 243 ARG A C 1
ATOM 1812 O O . ARG A 1 243 ? 29.999 24.128 11.629 1.00 49.59 243 ARG A O 1
ATOM 1819 N N . ASP A 1 244 ? 28.111 23.709 12.728 1.00 46.84 244 ASP A N 1
ATOM 1820 C CA . ASP A 1 244 ? 27.882 22.459 11.984 1.00 46.84 244 ASP A CA 1
ATOM 1821 C C . ASP A 1 244 ? 26.550 22.398 11.222 1.00 46.84 244 ASP A C 1
ATOM 1823 O O . ASP A 1 244 ? 25.694 21.553 11.456 1.00 46.84 244 ASP A O 1
ATOM 1827 N N . MET A 1 245 ? 26.402 23.317 10.261 1.00 48.84 245 MET A N 1
ATOM 1828 C CA . MET A 1 245 ? 25.568 23.147 9.063 1.00 48.84 245 MET A CA 1
ATOM 1829 C C . MET A 1 245 ? 26.403 23.591 7.864 1.00 48.84 245 MET A C 1
ATOM 1831 O O . MET A 1 245 ? 26.701 24.777 7.717 1.00 48.84 245 MET A O 1
ATOM 1835 N N . VAL A 1 246 ? 26.805 22.654 7.008 1.00 47.19 246 VAL A N 1
ATOM 1836 C CA . VAL A 1 246 ? 27.628 22.959 5.831 1.00 47.19 246 VAL A CA 1
ATOM 1837 C C . VAL A 1 246 ? 26.740 22.925 4.593 1.00 47.19 246 VAL A C 1
ATOM 1839 O O . VAL A 1 246 ? 26.036 21.948 4.339 1.00 47.19 246 VAL A O 1
ATOM 1842 N N . LEU A 1 247 ? 26.772 23.995 3.799 1.00 49.41 247 LEU A N 1
ATOM 1843 C CA . LEU A 1 247 ? 26.248 23.985 2.435 1.00 49.41 247 LEU A CA 1
ATOM 1844 C C . LEU A 1 247 ? 27.182 23.104 1.593 1.00 49.41 247 LEU A C 1
ATOM 1846 O O . LEU A 1 247 ? 28.237 23.550 1.147 1.00 49.41 247 LEU A O 1
ATOM 1850 N N . THR A 1 248 ? 26.825 21.833 1.435 1.00 43.94 248 THR A N 1
ATOM 1851 C CA . THR A 1 248 ? 27.696 20.817 0.826 1.00 43.94 248 THR A CA 1
ATOM 1852 C C . THR A 1 248 ? 27.765 20.908 -0.691 1.00 43.94 248 THR A C 1
ATOM 1854 O O . THR A 1 248 ? 28.743 20.458 -1.282 1.00 43.94 248 THR A O 1
ATOM 1857 N N . GLU A 1 249 ? 26.771 21.520 -1.338 1.00 47.44 249 GLU A N 1
ATOM 1858 C CA . GLU A 1 249 ? 26.750 21.638 -2.793 1.00 47.44 249 GLU A CA 1
ATOM 1859 C C . GLU A 1 249 ? 26.024 22.920 -3.236 1.00 47.44 249 GLU A C 1
ATOM 1861 O O . GLU A 1 249 ? 24.805 23.056 -3.100 1.00 47.44 249 GLU A O 1
ATOM 1866 N N . LYS A 1 250 ? 26.777 23.879 -3.799 1.00 47.16 250 LYS A N 1
ATOM 1867 C CA . LYS A 1 250 ? 26.216 25.019 -4.543 1.00 47.16 250 LYS A CA 1
ATOM 1868 C C . LYS A 1 250 ? 25.878 24.559 -5.958 1.00 47.16 250 LYS A C 1
ATOM 1870 O O . LYS A 1 250 ? 26.599 24.855 -6.908 1.00 47.16 250 LYS A O 1
ATOM 1875 N N . GLY A 1 251 ? 24.748 23.881 -6.118 1.00 43.19 251 GLY A N 1
ATOM 1876 C CA . GLY A 1 251 ? 24.098 23.793 -7.420 1.00 43.19 251 GLY A CA 1
ATOM 1877 C C . GLY A 1 251 ? 23.523 25.160 -7.789 1.00 43.19 251 GLY A C 1
ATOM 1878 O O . GLY A 1 251 ? 22.317 25.348 -7.697 1.00 43.19 251 GLY A O 1
ATOM 1879 N N . ARG A 1 252 ? 24.358 26.147 -8.163 1.00 42.09 252 ARG A N 1
ATOM 1880 C CA . ARG A 1 252 ? 23.880 27.438 -8.697 1.00 42.09 252 ARG A CA 1
ATOM 1881 C C . ARG A 1 252 ? 23.198 27.181 -10.032 1.00 42.09 252 ARG A C 1
ATOM 1883 O O . ARG A 1 252 ? 23.787 27.240 -11.105 1.00 42.09 252 ARG A O 1
ATOM 1890 N N . MET A 1 253 ? 21.936 26.838 -9.936 1.00 46.12 253 MET A N 1
ATOM 1891 C CA . MET A 1 253 ? 21.094 26.486 -11.045 1.00 46.12 253 MET A CA 1
ATOM 1892 C C . MET A 1 253 ? 20.236 27.702 -11.343 1.00 46.12 253 MET A C 1
ATOM 1894 O O . MET A 1 253 ? 19.095 27.765 -10.911 1.00 46.12 253 MET A O 1
ATOM 1898 N N . GLN A 1 254 ? 20.807 28.693 -12.030 1.00 49.34 254 GLN A N 1
ATOM 1899 C CA . GLN A 1 254 ? 20.079 29.899 -12.422 1.00 49.34 254 GLN A CA 1
ATOM 1900 C C . GLN A 1 254 ? 19.088 29.559 -13.537 1.00 49.34 254 GLN A C 1
ATOM 1902 O O . GLN A 1 254 ? 19.374 29.707 -14.726 1.00 49.34 254 GLN A O 1
ATOM 1907 N N . LEU A 1 255 ? 17.909 29.068 -13.165 1.00 52.06 255 LEU A N 1
ATOM 1908 C CA . LEU A 1 255 ? 16.800 28.942 -14.101 1.00 52.06 255 LEU A CA 1
ATOM 1909 C C . LEU A 1 255 ? 16.096 30.293 -14.166 1.00 52.06 255 LEU A C 1
ATOM 1911 O O . LEU A 1 255 ? 15.272 30.614 -13.314 1.00 52.06 255 LEU A O 1
ATOM 1915 N N . LYS A 1 256 ? 16.417 31.095 -15.184 1.00 52.25 256 LYS A N 1
ATOM 1916 C CA . LYS A 1 256 ? 15.627 32.291 -15.490 1.00 52.25 256 LYS A CA 1
ATOM 1917 C C . LYS A 1 256 ? 14.283 31.862 -16.071 1.00 52.25 256 LYS A C 1
ATOM 1919 O O . LYS A 1 256 ? 14.233 31.129 -17.063 1.00 52.25 256 LYS A O 1
ATOM 1924 N N . CYS A 1 257 ? 13.185 32.339 -15.489 1.00 50.84 257 CYS A N 1
ATOM 1925 C CA . CYS A 1 257 ? 11.914 32.367 -16.208 1.00 50.84 257 CYS A CA 1
ATOM 1926 C C . CYS A 1 257 ? 12.116 33.192 -17.496 1.00 50.84 257 CYS A C 1
ATOM 1928 O O . CYS A 1 257 ? 12.608 34.314 -17.431 1.00 50.84 257 CYS A O 1
ATOM 1930 N N . ALA A 1 258 ? 11.831 32.615 -18.668 1.00 47.62 258 ALA A N 1
ATOM 1931 C CA . ALA A 1 258 ? 12.132 33.249 -19.953 1.00 47.62 258 ALA A CA 1
ATOM 1932 C C . ALA A 1 258 ? 11.421 34.613 -20.141 1.00 47.62 258 ALA A C 1
ATOM 1934 O O . ALA A 1 258 ? 10.212 34.709 -19.952 1.00 47.62 258 ALA A O 1
ATOM 1935 N N . GLU A 1 259 ? 12.242 35.598 -20.520 1.00 48.56 259 GLU A N 1
ATOM 1936 C CA . GLU A 1 259 ? 12.106 36.981 -21.032 1.00 48.56 259 GLU A CA 1
ATOM 1937 C C . GLU A 1 259 ? 10.897 37.896 -20.744 1.00 48.56 259 GLU A C 1
ATOM 1939 O O . GLU A 1 259 ? 11.123 39.104 -20.679 1.00 48.56 259 GLU A O 1
ATOM 1944 N N . GLU A 1 260 ? 9.669 37.444 -20.477 1.00 47.91 260 GLU A N 1
ATOM 1945 C CA . GLU A 1 260 ? 8.530 38.375 -20.336 1.00 47.91 260 GLU A CA 1
ATOM 1946 C C . GLU A 1 260 ? 7.640 38.075 -19.113 1.00 47.91 260 GLU A C 1
ATOM 1948 O O . GLU A 1 260 ? 6.926 37.076 -19.067 1.00 47.91 260 GLU A O 1
ATOM 1953 N N . ALA A 1 261 ? 7.672 39.015 -18.153 1.00 50.56 261 ALA A N 1
ATOM 1954 C CA . ALA A 1 261 ? 6.973 39.092 -16.857 1.00 50.56 261 ALA A CA 1
ATOM 1955 C C . ALA A 1 261 ? 7.597 38.294 -15.682 1.00 50.56 261 ALA A C 1
ATOM 1957 O O . ALA A 1 261 ? 7.581 37.067 -15.612 1.00 50.56 261 ALA A O 1
ATOM 1958 N N . ARG A 1 262 ? 8.172 39.076 -14.756 1.00 70.56 262 ARG A N 1
ATOM 1959 C CA . ARG A 1 262 ? 9.153 38.737 -13.709 1.00 70.56 262 ARG A CA 1
ATOM 1960 C C . ARG A 1 262 ? 8.454 38.374 -12.394 1.00 70.56 262 ARG A C 1
ATOM 1962 O O . ARG A 1 262 ? 7.469 39.023 -12.091 1.00 70.56 262 ARG A O 1
ATOM 1969 N N . GLY A 1 263 ? 8.958 37.384 -11.647 1.00 74.94 263 GLY A N 1
ATOM 1970 C CA . GLY A 1 263 ? 8.594 37.109 -10.245 1.00 74.94 263 GLY A CA 1
ATOM 1971 C C . GLY A 1 263 ? 7.942 35.748 -9.953 1.00 74.94 263 GLY A C 1
ATOM 1972 O O . GLY A 1 263 ? 7.090 35.257 -10.704 1.00 74.94 263 GLY A O 1
ATOM 1973 N N . VAL A 1 264 ? 8.354 35.129 -8.841 1.00 83.50 264 VAL A N 1
ATOM 1974 C CA . VAL A 1 264 ? 7.808 33.872 -8.290 1.00 83.50 264 VAL A CA 1
ATOM 1975 C C . VAL A 1 264 ? 7.080 34.181 -6.982 1.00 83.50 264 VAL A C 1
ATOM 1977 O O . VAL A 1 264 ? 7.690 34.709 -6.065 1.00 83.50 264 VAL A O 1
ATOM 1980 N N . ASN A 1 265 ? 5.793 33.841 -6.883 1.00 83.81 265 ASN A N 1
ATOM 1981 C CA . ASN A 1 265 ? 4.976 34.082 -5.682 1.00 83.81 265 ASN A CA 1
ATOM 1982 C C . ASN A 1 265 ? 5.029 32.943 -4.665 1.00 83.81 265 ASN A C 1
ATOM 1984 O O . ASN A 1 265 ? 4.887 33.164 -3.469 1.00 83.81 265 ASN A O 1
ATOM 1988 N N . HIS A 1 266 ? 5.120 31.706 -5.146 1.00 86.69 266 HIS A N 1
ATOM 1989 C CA . HIS A 1 266 ? 5.033 30.530 -4.294 1.00 86.69 266 HIS A CA 1
ATOM 1990 C C . HIS A 1 266 ? 5.746 29.357 -4.944 1.00 86.69 266 HIS A C 1
ATOM 1992 O O . HIS A 1 266 ? 5.702 29.185 -6.168 1.00 86.69 266 HIS A O 1
ATOM 1998 N N . LEU A 1 267 ? 6.362 28.536 -4.106 1.00 88.19 267 LEU A N 1
ATOM 1999 C CA . LEU A 1 267 ? 6.967 27.276 -4.493 1.00 88.19 267 LEU A CA 1
ATOM 2000 C C . LEU A 1 267 ? 6.261 26.150 -3.762 1.00 88.19 267 LEU A C 1
ATOM 2002 O O . LEU A 1 267 ? 5.752 26.334 -2.663 1.00 88.19 267 LEU A O 1
ATOM 2006 N N . CYS A 1 268 ? 6.177 25.006 -4.422 1.00 87.56 268 CYS A N 1
ATOM 2007 C CA . CYS A 1 268 ? 5.619 23.807 -3.827 1.00 87.56 268 CYS A CA 1
ATOM 2008 C C . CYS A 1 268 ? 6.386 22.597 -4.358 1.00 87.56 268 CYS A C 1
ATOM 2010 O O . CYS A 1 268 ? 6.353 22.297 -5.554 1.00 87.56 268 CYS A O 1
ATOM 2012 N N . ALA A 1 269 ? 7.119 21.930 -3.487 1.00 82.94 269 ALA A N 1
ATOM 2013 C CA . ALA A 1 269 ? 7.905 20.754 -3.757 1.00 82.94 269 ALA A CA 1
ATOM 2014 C C . ALA A 1 269 ? 7.089 19.507 -3.427 1.00 82.94 269 ALA A C 1
ATOM 2016 O O . ALA A 1 269 ? 6.360 19.430 -2.439 1.00 82.94 269 ALA A O 1
ATOM 2017 N N . ARG A 1 270 ? 7.222 18.490 -4.275 1.00 80.62 270 ARG A N 1
ATOM 2018 C CA . ARG A 1 270 ? 6.626 17.189 -4.003 1.00 80.62 270 ARG A CA 1
ATOM 2019 C C . ARG A 1 270 ? 7.404 16.521 -2.856 1.00 80.62 270 ARG A C 1
ATOM 2021 O O . ARG A 1 270 ? 8.635 16.552 -2.900 1.00 80.62 270 ARG A O 1
ATOM 2028 N N . PRO A 1 271 ? 6.742 15.850 -1.893 1.00 72.31 271 PRO A N 1
ATOM 2029 C CA . PRO A 1 271 ? 7.407 15.259 -0.725 1.00 72.31 271 PRO A CA 1
ATOM 2030 C C . PRO A 1 271 ? 8.507 14.239 -1.046 1.00 72.31 271 PRO A C 1
ATOM 2032 O O . PRO A 1 271 ? 9.407 14.029 -0.245 1.00 72.31 271 PRO A O 1
ATOM 2035 N N . ASP A 1 272 ? 8.474 13.617 -2.229 1.00 71.38 272 ASP A N 1
ATOM 2036 C CA . ASP A 1 272 ? 9.532 12.705 -2.680 1.00 71.38 272 ASP A CA 1
ATOM 2037 C C . ASP A 1 272 ? 10.821 13.419 -3.133 1.00 71.38 272 ASP A C 1
ATOM 2039 O O . ASP A 1 272 ? 11.785 12.760 -3.530 1.00 71.38 272 ASP A O 1
ATOM 2043 N N . GLY A 1 273 ? 10.826 14.755 -3.132 1.00 74.38 273 GLY A N 1
ATOM 2044 C CA . GLY A 1 273 ? 11.962 15.595 -3.496 1.00 74.38 273 GLY A CA 1
ATOM 2045 C C . GLY A 1 273 ? 12.344 15.527 -4.975 1.00 74.38 273 GLY A C 1
ATOM 2046 O O . GLY A 1 273 ? 13.448 15.934 -5.330 1.00 74.38 273 GLY A O 1
ATOM 2047 N N . LYS A 1 274 ? 11.486 14.989 -5.858 1.00 78.25 274 LYS A N 1
ATOM 2048 C CA . LYS A 1 274 ? 11.827 14.801 -7.284 1.00 78.25 274 LYS A CA 1
ATOM 2049 C C . LYS A 1 274 ? 11.330 15.916 -8.195 1.00 78.25 274 LYS A C 1
ATOM 2051 O O . LYS A 1 274 ? 11.920 16.118 -9.257 1.00 78.25 274 LYS A O 1
ATOM 2056 N N . ILE A 1 275 ? 10.244 16.594 -7.829 1.00 81.44 275 ILE A N 1
ATOM 2057 C CA . ILE A 1 275 ? 9.575 17.610 -8.652 1.00 81.44 275 ILE A CA 1
ATOM 2058 C C . ILE A 1 275 ? 9.205 18.805 -7.780 1.00 81.44 275 ILE A C 1
ATOM 2060 O O . ILE A 1 275 ? 8.815 18.623 -6.630 1.00 81.44 275 ILE A O 1
ATOM 2064 N N . PHE A 1 276 ? 9.263 20.007 -8.345 1.00 80.12 276 PHE A N 1
ATOM 2065 C CA . PHE A 1 276 ? 8.677 21.196 -7.735 1.00 80.12 276 PHE A CA 1
ATOM 2066 C C . PHE A 1 276 ? 7.874 22.007 -8.751 1.00 80.12 276 PHE A C 1
ATOM 2068 O O . PHE A 1 276 ? 8.161 22.004 -9.952 1.00 80.12 276 PHE A O 1
ATOM 2075 N N . GLY A 1 277 ? 6.843 22.679 -8.256 1.00 85.62 277 GLY A N 1
ATOM 2076 C CA . GLY A 1 277 ? 6.048 23.659 -8.973 1.00 85.62 277 GLY A CA 1
ATOM 2077 C C . GLY A 1 277 ? 6.412 25.078 -8.545 1.00 85.62 277 GLY A C 1
ATOM 2078 O O . GLY A 1 277 ? 6.759 25.314 -7.388 1.00 85.62 277 GLY A O 1
ATOM 2079 N N . ALA A 1 278 ? 6.288 26.024 -9.471 1.00 85.81 278 ALA A N 1
ATOM 2080 C CA . ALA A 1 278 ? 6.403 27.453 -9.213 1.00 85.81 278 ALA A CA 1
ATOM 2081 C C . ALA A 1 278 ? 5.160 28.193 -9.713 1.00 85.81 278 ALA A C 1
ATOM 2083 O O . ALA A 1 278 ? 4.752 28.022 -10.866 1.00 85.81 278 ALA A O 1
ATOM 2084 N N . ALA A 1 279 ? 4.581 29.018 -8.841 1.00 86.50 279 ALA A N 1
ATOM 2085 C CA . ALA A 1 279 ? 3.525 29.968 -9.162 1.00 86.50 279 ALA A CA 1
ATOM 2086 C C . ALA A 1 279 ? 4.158 31.298 -9.587 1.00 86.50 279 ALA A C 1
ATOM 2088 O O . ALA A 1 279 ? 4.861 31.930 -8.794 1.00 86.50 279 ALA A O 1
ATOM 2089 N N . CYS A 1 280 ? 3.936 31.718 -10.830 1.00 85.62 280 CYS A N 1
ATOM 2090 C CA . CYS A 1 280 ? 4.626 32.867 -11.413 1.00 85.62 280 CYS A CA 1
ATOM 2091 C C . CYS A 1 280 ? 3.686 34.059 -11.655 1.00 85.62 280 CYS A C 1
ATOM 2093 O O . CYS A 1 280 ? 2.468 33.908 -11.822 1.00 85.62 280 CYS A O 1
ATOM 2095 N N . TRP A 1 281 ? 4.261 35.265 -11.705 1.00 85.62 281 TRP A N 1
ATOM 2096 C CA . TRP A 1 281 ? 3.512 36.510 -11.930 1.00 85.62 281 TRP A CA 1
ATOM 2097 C C . TRP A 1 281 ? 2.933 36.609 -13.347 1.00 85.62 281 TRP A C 1
ATOM 2099 O O . TRP A 1 281 ? 1.921 37.263 -13.554 1.00 85.62 281 TRP A O 1
ATOM 2109 N N . ASP A 1 282 ? 3.485 35.879 -14.314 1.00 81.69 282 ASP A N 1
ATOM 2110 C CA . ASP A 1 282 ? 2.988 35.818 -15.695 1.00 81.69 282 ASP A CA 1
ATOM 2111 C C . ASP A 1 282 ? 1.730 34.938 -15.883 1.00 81.69 282 ASP A C 1
ATOM 2113 O O . ASP A 1 282 ? 1.327 34.633 -17.012 1.00 81.69 282 ASP A O 1
ATOM 2117 N N . GLY A 1 283 ? 1.119 34.496 -14.781 1.00 77.56 283 GLY A N 1
ATOM 2118 C CA . GLY A 1 283 ? -0.079 33.655 -14.775 1.00 77.56 283 GLY A CA 1
ATOM 2119 C C . GLY A 1 283 ? 0.177 32.192 -15.134 1.00 77.56 283 GLY A C 1
ATOM 2120 O O . GLY A 1 283 ? -0.772 31.430 -15.356 1.00 77.56 283 GLY A O 1
ATOM 2121 N N . ARG A 1 284 ? 1.448 31.777 -15.197 1.00 82.81 284 ARG A N 1
ATOM 2122 C CA . ARG A 1 284 ? 1.824 30.389 -15.459 1.00 82.81 284 ARG A CA 1
ATOM 2123 C C . ARG A 1 284 ? 2.215 29.652 -14.186 1.00 82.81 284 ARG A C 1
ATOM 2125 O O . ARG A 1 284 ? 2.821 30.211 -13.274 1.00 82.81 284 ARG A O 1
ATOM 2132 N N . ILE A 1 285 ? 1.936 28.356 -14.190 1.00 84.56 285 ILE A N 1
ATOM 2133 C CA . ILE A 1 285 ? 2.501 27.384 -13.259 1.00 84.56 285 ILE A CA 1
ATOM 2134 C C . ILE A 1 285 ? 3.581 26.615 -14.011 1.00 84.56 285 ILE A C 1
ATOM 2136 O O . ILE A 1 285 ? 3.327 26.059 -15.082 1.00 84.56 285 ILE A O 1
ATOM 2140 N N . ARG A 1 286 ? 4.803 26.599 -13.485 1.00 81.62 286 ARG A N 1
ATOM 2141 C CA . ARG A 1 286 ? 5.929 25.876 -14.091 1.00 81.62 286 ARG A CA 1
ATOM 2142 C C . ARG A 1 286 ? 6.310 24.694 -13.217 1.00 81.62 286 ARG A C 1
ATOM 2144 O O . ARG A 1 286 ? 6.416 24.846 -12.008 1.00 81.62 286 ARG A O 1
ATOM 2151 N N . ILE A 1 287 ? 6.501 23.532 -13.829 1.00 84.69 287 ILE A N 1
ATOM 2152 C CA . ILE A 1 287 ? 6.872 22.288 -13.150 1.00 84.69 287 ILE A CA 1
ATOM 2153 C C . ILE A 1 287 ? 8.293 21.927 -13.561 1.00 84.69 287 ILE A C 1
ATOM 2155 O O . ILE A 1 287 ? 8.613 21.949 -14.750 1.00 84.69 287 ILE A O 1
ATOM 2159 N N . TYR A 1 288 ? 9.124 21.561 -12.596 1.00 76.62 288 TYR A N 1
ATOM 2160 C CA . TYR A 1 288 ? 10.547 21.302 -12.775 1.00 76.62 288 TYR A CA 1
ATOM 2161 C C . TYR A 1 288 ? 10.939 19.966 -12.145 1.00 76.62 288 TYR A C 1
ATOM 2163 O O . TYR A 1 288 ? 10.420 19.596 -11.093 1.00 76.62 288 TYR A O 1
ATOM 2171 N N . ALA A 1 289 ? 11.888 19.258 -12.757 1.00 75.19 289 ALA A N 1
ATOM 2172 C CA . ALA A 1 289 ? 12.545 18.115 -12.126 1.00 75.19 289 ALA A CA 1
ATOM 2173 C C . ALA A 1 289 ? 13.729 18.579 -11.262 1.00 75.19 289 ALA A C 1
ATOM 2175 O O . ALA A 1 289 ? 14.515 19.420 -11.688 1.00 75.19 289 ALA A O 1
ATOM 2176 N N . VAL A 1 290 ? 13.898 17.982 -10.081 1.00 72.56 290 VAL A N 1
ATOM 2177 C CA . VAL A 1 290 ? 15.001 18.293 -9.151 1.00 72.56 290 VAL A CA 1
ATOM 2178 C C . VAL A 1 290 ? 16.321 17.672 -9.620 1.00 72.56 290 VAL A C 1
ATOM 2180 O O . VAL A 1 290 ? 17.355 18.326 -9.596 1.00 72.56 290 VAL A O 1
ATOM 2183 N N . LYS A 1 291 ? 16.299 16.417 -10.100 1.00 67.31 291 LYS A N 1
ATOM 2184 C CA . LYS A 1 291 ? 17.515 15.678 -10.508 1.00 67.31 291 LYS A CA 1
ATOM 2185 C C . LYS A 1 291 ? 18.130 16.184 -11.820 1.00 67.31 291 LYS A C 1
ATOM 2187 O O . LYS A 1 291 ? 19.335 16.074 -12.013 1.00 67.31 291 LYS A O 1
ATOM 2192 N N . ASN A 1 292 ? 17.303 16.680 -12.741 1.00 65.25 292 ASN A N 1
ATOM 2193 C CA . ASN A 1 292 ? 17.748 17.270 -14.001 1.00 65.25 292 ASN A CA 1
ATOM 2194 C C . ASN A 1 292 ? 16.923 18.535 -14.244 1.00 65.25 292 ASN A C 1
ATOM 2196 O O . ASN A 1 292 ? 15.758 18.417 -14.632 1.00 65.25 292 ASN A O 1
ATOM 2200 N N . PRO A 1 293 ? 17.485 19.717 -13.981 1.00 58.81 293 PRO A N 1
ATOM 2201 C CA . PRO A 1 293 ? 16.715 20.937 -13.837 1.00 58.81 293 PRO A CA 1
ATOM 2202 C C . PRO A 1 293 ? 16.269 21.512 -15.165 1.00 58.81 293 PRO A C 1
ATOM 2204 O O . PRO A 1 293 ? 16.826 22.457 -15.719 1.00 58.81 293 PRO A O 1
ATOM 2207 N N . ARG A 1 294 ? 15.223 20.892 -15.687 1.00 66.19 294 ARG A N 1
ATOM 2208 C CA . ARG A 1 294 ? 14.522 21.287 -16.892 1.00 66.19 294 ARG A CA 1
ATOM 2209 C C . ARG A 1 294 ? 13.073 21.539 -16.527 1.00 66.19 294 ARG A C 1
ATOM 2211 O O . ARG A 1 294 ? 12.504 20.863 -15.667 1.00 66.19 294 ARG A O 1
ATOM 2218 N N . ILE A 1 295 ? 12.482 22.507 -17.214 1.00 73.06 295 ILE A N 1
ATOM 2219 C CA . ILE A 1 295 ? 11.040 22.720 -17.182 1.00 73.06 295 ILE A CA 1
ATOM 2220 C C . ILE A 1 295 ? 10.396 21.470 -17.789 1.00 73.06 295 ILE A C 1
ATOM 2222 O O . ILE A 1 295 ? 10.584 21.187 -18.971 1.00 73.06 295 ILE A O 1
ATOM 2226 N N . LEU A 1 296 ? 9.664 20.719 -16.971 1.00 77.44 296 LEU A N 1
ATOM 2227 C CA . LEU A 1 296 ? 8.852 19.582 -17.401 1.00 77.44 296 LEU A CA 1
ATOM 2228 C C . LEU A 1 296 ? 7.560 20.063 -18.062 1.00 77.44 296 LEU A C 1
ATOM 2230 O O . LEU A 1 296 ? 7.116 19.486 -19.049 1.00 77.44 296 LEU A O 1
ATOM 2234 N N . ALA A 1 297 ? 6.963 21.130 -17.523 1.00 77.56 297 ALA A N 1
ATOM 2235 C CA . ALA A 1 297 ? 5.742 21.723 -18.053 1.00 77.56 297 ALA A CA 1
ATOM 2236 C C . ALA A 1 297 ? 5.636 23.216 -17.712 1.00 77.56 297 ALA A C 1
ATOM 2238 O O . ALA A 1 297 ? 6.088 23.662 -16.658 1.00 77.56 297 ALA A O 1
ATOM 2239 N N . SER A 1 298 ? 4.994 23.983 -18.595 1.00 80.50 298 SER A N 1
ATOM 2240 C CA . SER A 1 298 ? 4.590 25.373 -18.360 1.00 80.50 298 SER A CA 1
ATOM 2241 C C . SER A 1 298 ? 3.104 25.498 -18.680 1.00 80.50 298 SER A C 1
ATOM 2243 O O . SER A 1 298 ? 2.700 25.374 -19.833 1.00 80.50 298 SER A O 1
ATOM 2245 N N . LEU A 1 299 ? 2.292 25.690 -17.646 1.00 81.12 299 LEU A N 1
ATOM 2246 C CA . LEU A 1 299 ? 0.836 25.611 -17.693 1.00 81.12 299 LEU A CA 1
ATOM 2247 C C . LEU A 1 299 ? 0.260 27.016 -17.530 1.00 81.12 299 LEU A C 1
ATOM 2249 O O . LEU A 1 299 ? 0.464 27.651 -16.499 1.00 81.12 299 LEU A O 1
ATOM 2253 N N . LYS A 1 300 ? -0.449 27.517 -18.545 1.00 82.62 300 LYS A N 1
ATOM 2254 C CA . LYS A 1 300 ? -1.117 28.823 -18.510 1.00 82.62 300 LYS A CA 1
ATOM 2255 C C . LYS A 1 300 ? -2.631 28.638 -18.447 1.00 82.62 300 LYS A C 1
ATOM 2257 O O . LYS A 1 300 ? -3.279 28.509 -19.482 1.00 82.62 300 LYS A O 1
ATOM 2262 N N . TRP A 1 301 ? -3.175 28.642 -17.234 1.00 78.62 301 TRP A N 1
ATOM 2263 C CA . TRP A 1 301 ? -4.625 28.660 -16.992 1.00 78.62 301 TRP A CA 1
ATOM 2264 C C . TRP A 1 301 ? -5.138 30.031 -16.556 1.00 78.62 301 TRP A C 1
ATOM 2266 O O . TRP A 1 301 ? -6.326 30.312 -16.684 1.00 78.62 301 TRP A O 1
ATOM 2276 N N . HIS A 1 302 ? -4.246 30.891 -16.061 1.00 77.88 302 HIS A N 1
ATOM 2277 C CA . HIS A 1 302 ? -4.597 32.193 -15.516 1.00 77.88 302 HIS A CA 1
ATOM 2278 C C . HIS A 1 302 ? -4.145 33.311 -16.459 1.00 77.88 302 HIS A C 1
ATOM 2280 O O . HIS A 1 302 ? -3.093 33.241 -17.098 1.00 77.88 302 HIS A O 1
ATOM 2286 N N . SER A 1 303 ? -4.961 34.361 -16.548 1.00 78.62 303 SER A N 1
ATOM 2287 C CA . SER A 1 303 ? -4.628 35.604 -17.254 1.00 78.62 303 SER A CA 1
ATOM 2288 C C . SER A 1 303 ? -3.880 36.612 -16.372 1.00 78.62 303 SER A C 1
ATOM 2290 O O . SER A 1 303 ? -3.373 37.603 -16.887 1.00 78.62 303 SER A O 1
ATOM 2292 N N . LYS A 1 304 ? -3.814 36.357 -15.058 1.00 82.75 304 LYS A N 1
ATOM 2293 C CA . LYS A 1 304 ? -3.166 37.176 -14.022 1.00 82.75 304 LYS A CA 1
ATOM 2294 C C . LYS A 1 304 ? -2.271 36.303 -13.135 1.00 82.75 304 LYS A C 1
ATOM 2296 O O . LYS A 1 304 ? -2.336 35.080 -13.230 1.00 82.75 304 LYS A O 1
ATOM 2301 N N . ASN A 1 305 ? -1.487 36.938 -12.265 1.00 83.44 305 ASN A N 1
ATOM 2302 C CA . ASN A 1 305 ? -0.534 36.312 -11.346 1.00 83.44 305 ASN A CA 1
ATOM 2303 C C . ASN A 1 305 ? -1.138 35.113 -10.596 1.00 83.44 305 ASN A C 1
ATOM 2305 O O . ASN A 1 305 ? -2.231 35.209 -10.034 1.00 83.44 305 ASN A O 1
ATOM 2309 N N . VAL A 1 306 ? -0.389 34.010 -10.524 1.00 84.88 306 VAL A N 1
ATOM 2310 C CA . VAL A 1 306 ? -0.733 32.875 -9.656 1.00 84.88 306 VAL A CA 1
ATOM 2311 C C . VAL A 1 306 ? -0.111 33.126 -8.284 1.00 84.88 306 VAL A C 1
ATOM 2313 O O . VAL A 1 306 ? 1.103 33.283 -8.188 1.00 84.88 306 VAL A O 1
ATOM 2316 N N . GLN A 1 307 ? -0.923 33.216 -7.231 1.00 85.94 307 GLN A N 1
ATOM 2317 C CA . GLN A 1 307 ? -0.463 33.585 -5.878 1.00 85.94 307 GLN A CA 1
ATOM 2318 C C . GLN A 1 307 ? -0.017 32.396 -5.031 1.00 85.94 307 GLN A C 1
ATOM 2320 O O . GLN A 1 307 ? 0.873 32.502 -4.191 1.00 85.94 307 GLN A O 1
ATOM 2325 N N . CYS A 1 308 ? -0.642 31.247 -5.243 1.00 87.12 308 CYS A N 1
ATOM 2326 C CA . CYS A 1 308 ? -0.361 30.038 -4.498 1.00 87.12 308 CYS A CA 1
ATOM 2327 C C . CYS A 1 308 ? -0.618 28.821 -5.370 1.00 87.12 308 CYS A C 1
ATOM 2329 O O . CYS A 1 308 ? -1.461 28.831 -6.268 1.00 87.12 308 CYS A O 1
ATOM 2331 N N . ILE A 1 309 ? 0.114 27.766 -5.064 1.00 88.69 309 ILE A N 1
ATOM 2332 C CA . ILE A 1 309 ? -0.074 26.432 -5.609 1.00 88.69 309 ILE A CA 1
ATOM 2333 C C . ILE A 1 309 ? 0.104 25.466 -4.456 1.00 88.69 309 ILE A C 1
ATOM 2335 O O . ILE A 1 309 ? 0.900 25.725 -3.555 1.00 88.69 309 ILE A O 1
ATOM 2339 N N . ASP A 1 310 ? -0.612 24.360 -4.521 1.00 85.19 310 ASP A N 1
ATOM 2340 C CA . ASP A 1 310 ? -0.351 23.227 -3.659 1.00 85.19 310 ASP A CA 1
ATOM 2341 C C . ASP A 1 310 ? -0.410 21.950 -4.491 1.00 85.19 310 ASP A C 1
ATOM 2343 O O . ASP A 1 310 ? -0.928 21.935 -5.616 1.00 85.19 310 ASP A O 1
ATOM 2347 N N . HIS A 1 311 ? 0.169 20.887 -3.963 1.00 72.62 311 HIS A N 1
ATOM 2348 C CA . HIS A 1 311 ? 0.234 19.600 -4.620 1.00 72.62 311 HIS A CA 1
ATOM 2349 C C . HIS A 1 311 ? -0.834 18.673 -4.049 1.00 72.62 311 HIS A C 1
ATOM 2351 O O . HIS A 1 311 ? -1.038 18.558 -2.843 1.00 72.62 311 HIS A O 1
ATOM 2357 N N . TRP A 1 312 ? -1.522 17.966 -4.940 1.00 53.25 312 TRP A N 1
ATOM 2358 C CA . TRP A 1 312 ? -2.485 16.963 -4.522 1.00 53.25 312 TRP A CA 1
ATOM 2359 C C . TRP A 1 312 ? -1.748 15.708 -4.077 1.00 53.25 312 TRP A C 1
ATOM 2361 O O . TRP A 1 312 ? -1.241 14.943 -4.899 1.00 53.25 312 TRP A O 1
ATOM 2371 N N . PHE A 1 313 ? -1.703 15.492 -2.763 1.00 40.06 313 PHE A N 1
ATOM 2372 C CA . PHE A 1 313 ? -1.384 14.189 -2.205 1.00 40.06 313 PHE A CA 1
ATOM 2373 C C . PHE A 1 313 ? -2.538 13.243 -2.528 1.00 40.06 313 PHE A C 1
ATOM 2375 O O . PHE A 1 313 ? -3.544 13.191 -1.835 1.00 40.06 313 PHE A O 1
ATOM 2382 N N . ILE A 1 314 ? -2.407 12.471 -3.592 1.00 26.66 314 ILE A N 1
ATOM 2383 C CA . ILE A 1 314 ? -2.842 11.089 -3.501 1.00 26.66 314 ILE A CA 1
ATOM 2384 C C . ILE A 1 314 ? -1.543 10.298 -3.552 1.00 26.66 314 ILE A C 1
ATOM 2386 O O . ILE A 1 314 ? -0.676 10.580 -4.379 1.00 26.66 314 ILE A O 1
ATOM 2390 N N . LEU A 1 315 ? -1.445 9.245 -2.749 1.00 28.19 315 LEU A N 1
ATOM 2391 C CA . LEU A 1 315 ? -0.697 8.031 -3.090 1.00 28.19 315 LEU A CA 1
ATOM 2392 C C . LEU A 1 315 ? -1.235 7.405 -4.406 1.00 28.19 315 LEU A C 1
ATOM 2394 O O . LEU A 1 315 ? -1.392 6.199 -4.526 1.00 28.19 315 LEU A O 1
ATOM 2398 N N . MET A 1 316 ? -1.560 8.225 -5.408 1.00 22.59 316 MET A N 1
ATOM 2399 C CA . MET A 1 316 ? -1.626 7.846 -6.797 1.00 22.59 316 MET A CA 1
ATOM 2400 C C . MET A 1 316 ? -0.197 8.044 -7.268 1.00 22.59 316 MET A C 1
ATOM 2402 O O . MET A 1 316 ? 0.230 9.138 -7.629 1.00 22.59 316 MET A O 1
ATOM 2406 N N . THR A 1 317 ? 0.573 6.968 -7.146 1.00 27.33 317 THR A N 1
ATOM 2407 C CA . THR A 1 317 ? 1.178 6.347 -8.323 1.00 27.33 317 THR A CA 1
ATOM 2408 C C . THR A 1 317 ? 1.418 7.305 -9.485 1.00 27.33 317 THR A C 1
ATOM 2410 O O . THR A 1 317 ? 0.477 7.861 -10.049 1.00 27.33 317 THR A O 1
ATOM 2413 N N . CYS A 1 318 ? 2.675 7.394 -9.909 1.00 25.00 318 CYS A N 1
ATOM 2414 C CA . CYS A 1 318 ? 3.036 7.677 -11.288 1.00 25.00 318 CYS A CA 1
ATOM 2415 C C . CYS A 1 318 ? 2.049 7.005 -12.252 1.00 25.00 318 CYS A C 1
ATOM 2417 O O . CYS A 1 318 ? 2.228 5.844 -12.593 1.00 25.00 318 CYS A O 1
ATOM 2419 N N . PHE A 1 319 ? 1.015 7.715 -12.677 1.00 29.78 319 PHE A N 1
ATOM 2420 C CA . PHE A 1 319 ? 0.140 7.290 -13.744 1.00 29.78 319 PHE A CA 1
ATOM 2421 C C . PHE A 1 319 ? -0.198 8.527 -14.550 1.00 29.78 319 PHE A C 1
ATOM 2423 O O . PHE A 1 319 ? -0.934 9.414 -14.120 1.00 29.78 319 PHE A O 1
ATOM 2430 N N . ASP A 1 320 ? 0.362 8.548 -15.754 1.00 27.36 320 ASP A N 1
ATOM 2431 C CA . ASP A 1 320 ? -0.303 9.172 -16.875 1.00 27.36 320 ASP A CA 1
ATOM 2432 C C . ASP A 1 320 ? -1.782 8.755 -16.897 1.00 27.36 320 ASP A C 1
ATOM 2434 O O . ASP A 1 320 ? -2.188 7.660 -16.489 1.00 27.36 320 ASP A O 1
ATOM 2438 N N . VAL A 1 321 ? -2.581 9.668 -17.425 1.00 31.77 321 VAL A N 1
ATOM 2439 C CA . VAL A 1 321 ? -4.043 9.694 -17.466 1.00 31.77 321 VAL A CA 1
ATOM 2440 C C . VAL A 1 321 ? -4.765 8.445 -18.053 1.00 31.77 321 VAL A C 1
ATOM 2442 O O . VAL A 1 321 ? -5.971 8.352 -17.833 1.00 31.77 321 VAL A O 1
ATOM 2445 N N . PRO A 1 322 ? -4.155 7.406 -18.677 1.00 27.38 322 PRO A N 1
ATOM 2446 C CA . PRO A 1 322 ? -4.929 6.225 -19.097 1.00 27.38 322 PRO A CA 1
ATOM 2447 C C . PRO A 1 322 ? -5.276 5.185 -18.011 1.00 27.38 322 PRO A C 1
ATOM 2449 O O . PRO A 1 322 ? -6.065 4.283 -18.292 1.00 27.38 322 PRO A O 1
ATOM 2452 N N . ILE A 1 323 ? -4.704 5.229 -16.799 1.00 36.09 323 ILE A N 1
ATOM 2453 C CA . ILE A 1 323 ? -4.803 4.088 -15.848 1.00 36.09 323 ILE A CA 1
ATOM 2454 C C . ILE A 1 323 ? -5.951 4.221 -14.834 1.00 36.09 323 ILE A C 1
ATOM 2456 O O . ILE A 1 323 ? -6.507 3.212 -14.394 1.00 36.09 323 ILE A O 1
ATOM 2460 N N . ALA A 1 324 ? -6.424 5.441 -14.565 1.00 28.72 324 ALA A N 1
ATOM 2461 C CA . ALA A 1 324 ? -7.604 5.663 -13.723 1.00 28.72 324 ALA A CA 1
ATOM 2462 C C . ALA A 1 324 ? -8.886 5.035 -14.315 1.00 28.72 324 ALA A C 1
ATOM 2464 O O . ALA A 1 324 ? -9.764 4.599 -13.573 1.00 28.72 324 ALA A O 1
ATOM 2465 N N . ILE A 1 325 ? -8.962 4.911 -15.645 1.00 30.38 325 ILE A N 1
ATOM 2466 C CA . ILE A 1 325 ? -10.082 4.263 -16.342 1.00 30.38 325 ILE A CA 1
ATOM 2467 C C . ILE A 1 325 ? -10.005 2.729 -16.206 1.00 30.38 325 ILE A C 1
ATOM 2469 O O . ILE A 1 325 ? -11.031 2.082 -16.037 1.00 30.38 325 ILE A O 1
ATOM 2473 N N . ALA A 1 326 ? -8.809 2.132 -16.169 1.00 28.81 326 ALA A N 1
ATOM 2474 C CA . ALA A 1 326 ? -8.647 0.678 -16.049 1.00 28.81 326 ALA A CA 1
ATOM 2475 C C . ALA A 1 326 ? -8.969 0.147 -14.637 1.00 28.81 326 ALA A C 1
ATOM 2477 O O . ALA A 1 326 ? -9.596 -0.902 -14.500 1.00 28.81 326 ALA A O 1
ATOM 2478 N N . ILE A 1 327 ? -8.603 0.892 -13.587 1.00 31.30 327 ILE A N 1
ATOM 2479 C CA . ILE A 1 327 ? -8.902 0.512 -12.194 1.00 31.30 327 ILE A CA 1
ATOM 2480 C C . ILE A 1 327 ? -10.395 0.719 -11.882 1.00 31.30 327 ILE A C 1
ATOM 2482 O O . ILE A 1 327 ? -11.001 -0.105 -11.197 1.00 31.30 327 ILE A O 1
ATOM 2486 N N . ALA A 1 328 ? -11.025 1.751 -12.456 1.00 27.48 328 ALA A N 1
ATOM 2487 C CA . ALA A 1 328 ? -12.472 1.945 -12.362 1.00 27.48 328 ALA A CA 1
ATOM 2488 C C . ALA A 1 328 ? -13.262 0.846 -13.102 1.00 27.48 328 ALA A C 1
ATOM 2490 O O . ALA A 1 328 ? -14.282 0.391 -12.590 1.00 27.48 328 ALA A O 1
ATOM 2491 N N . ILE A 1 329 ? -12.773 0.364 -14.252 1.00 28.39 329 ILE A N 1
ATOM 2492 C CA . ILE A 1 329 ? -13.397 -0.739 -15.002 1.00 28.39 329 ILE A CA 1
ATOM 2493 C C . ILE A 1 329 ? -13.244 -2.079 -14.260 1.00 28.39 329 ILE A C 1
ATOM 2495 O O . ILE A 1 329 ? -14.208 -2.833 -14.184 1.00 28.39 329 ILE A O 1
ATOM 2499 N N . ALA A 1 330 ? -12.101 -2.358 -13.626 1.00 27.89 330 ALA A N 1
ATOM 2500 C CA . ALA A 1 330 ? -11.917 -3.586 -12.842 1.00 27.89 330 ALA A CA 1
ATOM 2501 C C . ALA A 1 330 ? -12.816 -3.636 -11.587 1.00 27.89 330 ALA A C 1
ATOM 2503 O O . ALA A 1 330 ? -13.382 -4.682 -11.266 1.00 27.89 330 ALA A O 1
ATOM 2504 N N . ILE A 1 331 ? -13.007 -2.498 -10.910 1.00 29.92 331 ILE A N 1
ATOM 2505 C CA . ILE A 1 331 ? -13.905 -2.391 -9.748 1.00 29.92 331 ILE A CA 1
ATOM 2506 C C . ILE A 1 331 ? -15.382 -2.423 -10.188 1.00 29.92 331 ILE A C 1
ATOM 2508 O O . ILE A 1 331 ? -16.200 -3.059 -9.526 1.00 29.92 331 ILE A O 1
ATOM 2512 N N . ALA A 1 332 ? -15.733 -1.824 -11.332 1.00 24.48 332 ALA A N 1
ATOM 2513 C CA . ALA A 1 332 ? -17.089 -1.887 -11.882 1.00 24.48 332 ALA A CA 1
ATOM 2514 C C . ALA A 1 332 ? -17.471 -3.297 -12.372 1.00 24.48 332 ALA A C 1
ATOM 2516 O O . ALA A 1 332 ? -18.606 -3.720 -12.158 1.00 24.48 332 ALA A O 1
ATOM 2517 N N . ILE A 1 333 ? -16.539 -4.062 -12.954 1.00 28.34 333 ILE A N 1
ATOM 2518 C CA . ILE A 1 333 ? -16.775 -5.461 -13.355 1.00 28.34 333 ILE A CA 1
ATOM 2519 C C . ILE A 1 333 ? -17.012 -6.346 -12.118 1.00 28.34 333 ILE A C 1
ATOM 2521 O O . ILE A 1 333 ? -17.943 -7.148 -12.117 1.00 28.34 333 ILE A O 1
ATOM 2525 N N . ALA A 1 334 ? -16.272 -6.139 -11.023 1.00 25.56 334 ALA A N 1
ATOM 2526 C CA . ALA A 1 334 ? -16.480 -6.879 -9.773 1.00 25.56 334 ALA A CA 1
ATOM 2527 C C . ALA A 1 334 ? -17.826 -6.557 -9.084 1.00 25.56 334 ALA A C 1
ATOM 2529 O O . ALA A 1 334 ? -18.471 -7.456 -8.542 1.00 25.56 334 ALA A O 1
ATOM 2530 N N . ILE A 1 335 ? -18.279 -5.298 -9.142 1.00 27.59 335 ILE A N 1
ATOM 2531 C CA . ILE A 1 335 ? -19.568 -4.859 -8.570 1.00 27.59 335 ILE A CA 1
ATOM 2532 C C . ILE A 1 335 ? -20.756 -5.280 -9.455 1.00 27.59 335 ILE A C 1
ATOM 2534 O O . ILE A 1 335 ? -21.832 -5.588 -8.946 1.00 27.59 335 ILE A O 1
ATOM 2538 N N . THR A 1 336 ? -20.571 -5.357 -10.777 1.00 24.27 336 THR A N 1
ATOM 2539 C CA . THR A 1 336 ? -21.636 -5.777 -11.707 1.00 24.27 336 THR A CA 1
ATOM 2540 C C . THR A 1 336 ? -21.874 -7.293 -11.651 1.00 24.27 336 THR A C 1
ATOM 2542 O O . THR A 1 336 ? -23.019 -7.730 -11.735 1.00 24.27 336 THR A O 1
ATOM 2545 N N . ILE A 1 337 ? -20.833 -8.103 -11.409 1.00 30.38 337 ILE A N 1
ATOM 2546 C CA . ILE A 1 337 ? -20.965 -9.567 -11.247 1.00 30.38 337 ILE A CA 1
ATOM 2547 C C . ILE A 1 337 ? -21.698 -9.941 -9.941 1.00 30.38 337 ILE A C 1
ATOM 2549 O O . ILE A 1 337 ? -22.330 -10.991 -9.873 1.00 30.38 337 ILE A O 1
ATOM 2553 N N . THR A 1 338 ? -21.696 -9.074 -8.922 1.00 29.08 338 THR A N 1
ATOM 2554 C CA . THR A 1 338 ? -22.374 -9.325 -7.633 1.00 29.08 338 THR A CA 1
ATOM 2555 C C . THR A 1 338 ? -23.843 -8.880 -7.576 1.00 29.08 338 THR A C 1
ATOM 2557 O O . THR A 1 338 ? -24.505 -9.140 -6.574 1.00 29.08 338 THR A O 1
ATOM 2560 N N . MET A 1 339 ? -24.385 -8.241 -8.622 1.00 23.31 339 MET A N 1
ATOM 2561 C CA . MET A 1 339 ? -25.738 -7.648 -8.603 1.00 23.31 339 MET A CA 1
ATOM 2562 C C . MET A 1 339 ? -26.685 -8.134 -9.719 1.00 23.31 339 MET A C 1
ATOM 2564 O O . MET A 1 339 ? -27.742 -7.537 -9.910 1.00 23.31 339 MET A O 1
ATOM 2568 N N . ALA A 1 340 ? -26.375 -9.215 -10.443 1.00 23.31 340 ALA A N 1
ATOM 2569 C CA . ALA A 1 340 ? -27.321 -9.791 -11.405 1.00 23.31 340 ALA A CA 1
ATOM 2570 C C . ALA A 1 340 ? -28.333 -10.729 -10.697 1.00 23.31 340 ALA A C 1
ATOM 2572 O O . ALA A 1 340 ? -27.914 -11.718 -10.091 1.00 23.31 340 ALA A O 1
ATOM 2573 N N . PRO A 1 341 ? -29.654 -10.461 -10.754 1.00 25.91 341 PRO A N 1
ATOM 2574 C CA . PRO A 1 341 ? -30.660 -11.348 -10.187 1.00 25.91 341 PRO A CA 1
ATOM 2575 C C . PRO A 1 341 ? -30.870 -12.594 -11.052 1.00 25.91 341 PRO A C 1
ATOM 2577 O O . PRO A 1 341 ? -30.904 -12.533 -12.281 1.00 25.91 341 PRO A O 1
ATOM 2580 N N . HIS A 1 342 ? -31.068 -13.723 -10.371 1.00 29.28 342 HIS A N 1
ATOM 2581 C CA . HIS A 1 342 ? -31.502 -14.986 -10.952 1.00 29.28 342 HIS A CA 1
ATOM 2582 C C . HIS A 1 342 ? -32.722 -14.802 -11.862 1.00 29.28 342 HIS A C 1
ATOM 2584 O O . HIS A 1 342 ? -33.794 -14.413 -11.403 1.00 29.28 342 HIS A O 1
ATOM 2590 N N . THR A 1 343 ? -32.585 -15.183 -13.130 1.00 24.91 343 THR A N 1
ATOM 2591 C CA . THR A 1 343 ? -33.715 -15.633 -13.945 1.00 24.91 343 THR A CA 1
ATOM 2592 C C . THR A 1 343 ? -33.339 -16.947 -14.614 1.00 24.91 343 THR A C 1
ATOM 2594 O O . THR A 1 343 ? -32.357 -17.069 -15.340 1.00 24.91 343 THR A O 1
ATOM 2597 N N . SER A 1 344 ? -34.106 -17.969 -14.263 1.00 26.19 344 SER A N 1
ATOM 2598 C CA . SER A 1 344 ? -34.073 -19.313 -14.813 1.00 26.19 344 SER A CA 1
ATOM 2599 C C . SER A 1 344 ? -34.457 -19.322 -16.291 1.00 26.19 344 SER A C 1
ATOM 2601 O O . SER A 1 344 ? -35.499 -18.778 -16.651 1.00 26.19 344 SER A O 1
ATOM 2603 N N . SER A 1 345 ? -33.720 -20.060 -17.117 1.00 23.78 345 SER A N 1
ATOM 2604 C CA . SER A 1 345 ? -34.328 -20.785 -18.235 1.00 23.78 345 SER A CA 1
ATOM 2605 C C . SER A 1 345 ? -33.524 -22.048 -18.531 1.00 23.78 345 SER A C 1
ATOM 2607 O O . SER A 1 345 ? -32.297 -22.032 -18.595 1.00 23.78 345 SER A O 1
ATOM 2609 N N . LEU A 1 346 ? -34.256 -23.161 -18.605 1.00 29.02 346 LEU A N 1
ATOM 2610 C CA . LEU A 1 346 ? -33.776 -24.468 -19.028 1.00 29.02 346 LEU A CA 1
ATOM 2611 C C . LEU A 1 346 ? -33.213 -24.381 -20.443 1.00 29.02 346 LEU A C 1
ATOM 2613 O O . LEU A 1 346 ? -33.891 -23.827 -21.299 1.00 29.02 346 LEU A O 1
ATOM 2617 N N . LEU A 1 347 ? -32.090 -25.050 -20.697 1.00 25.66 347 LEU A N 1
ATOM 2618 C CA . LEU A 1 347 ? -31.815 -25.742 -21.957 1.00 25.66 347 LEU A CA 1
ATOM 2619 C C . LEU A 1 347 ? -30.798 -26.852 -21.660 1.00 25.66 347 LEU A C 1
ATOM 2621 O O . LEU A 1 347 ? -29.697 -26.596 -21.179 1.00 25.66 347 LEU A O 1
ATOM 2625 N N . GLY A 1 348 ? -31.231 -28.096 -21.863 1.00 28.02 348 GLY A N 1
ATOM 2626 C CA . GLY A 1 348 ? -30.413 -29.287 -21.678 1.00 28.02 348 GLY A CA 1
ATOM 2627 C C . GLY A 1 348 ? -29.367 -29.416 -22.778 1.00 28.02 348 GLY A C 1
ATOM 2628 O O . GLY A 1 348 ? -29.660 -29.162 -23.944 1.00 28.02 348 GLY A O 1
ATOM 2629 N N . VAL A 1 349 ? -28.161 -29.834 -22.395 1.00 25.28 349 VAL A N 1
ATOM 2630 C CA . VAL A 1 349 ? -27.134 -30.312 -23.322 1.00 25.28 349 VAL A CA 1
ATOM 2631 C C . VAL A 1 349 ? -26.427 -31.506 -22.684 1.00 25.28 349 VAL A C 1
ATOM 2633 O O . VAL A 1 349 ? -25.990 -31.445 -21.534 1.00 25.28 349 VAL A O 1
ATOM 2636 N N . ASP A 1 350 ? -26.383 -32.589 -23.455 1.00 24.64 350 ASP A N 1
ATOM 2637 C CA . ASP A 1 350 ? -25.816 -33.903 -23.162 1.00 24.64 350 ASP A CA 1
ATOM 2638 C C . ASP A 1 350 ? -24.374 -33.872 -22.636 1.00 24.64 350 ASP A C 1
ATOM 2640 O O . ASP A 1 350 ? -23.477 -33.256 -23.215 1.00 24.64 350 ASP A O 1
ATOM 2644 N N . THR A 1 351 ? -24.128 -34.640 -21.574 1.00 25.20 351 THR A N 1
ATOM 2645 C CA . THR A 1 351 ? -22.786 -34.945 -21.070 1.00 25.20 351 THR A CA 1
ATOM 2646 C C . THR A 1 351 ? -22.175 -36.110 -21.847 1.00 25.20 351 THR A C 1
ATOM 2648 O O . THR A 1 351 ? -22.386 -37.277 -21.514 1.00 25.20 351 THR A O 1
ATOM 2651 N N . GLY A 1 352 ? -21.378 -35.788 -22.865 1.00 24.66 352 GLY A N 1
ATOM 2652 C CA . GLY A 1 352 ? -20.438 -36.716 -23.493 1.00 24.66 352 GLY A CA 1
ATOM 2653 C C . GLY A 1 352 ? -19.172 -36.888 -22.646 1.00 24.66 352 GLY A C 1
ATOM 2654 O O . GLY A 1 352 ? -18.533 -35.914 -22.255 1.00 24.66 352 GLY A O 1
ATOM 2655 N N . GLN A 1 353 ? -18.832 -38.142 -22.352 1.00 27.02 353 GLN A N 1
ATOM 2656 C CA . GLN A 1 353 ? -17.663 -38.588 -21.591 1.00 27.02 353 GLN A CA 1
ATOM 2657 C C . GLN A 1 353 ? -16.343 -37.953 -22.068 1.00 27.02 353 GLN A C 1
ATOM 2659 O O . GLN A 1 353 ? -15.969 -38.094 -23.229 1.00 27.02 353 GLN A O 1
ATOM 2664 N N . LEU A 1 354 ? -15.569 -37.376 -21.142 1.00 24.67 354 LEU A N 1
ATOM 2665 C CA . LEU A 1 354 ? -14.141 -37.114 -21.337 1.00 24.67 354 LEU A CA 1
ATOM 2666 C C . LEU A 1 354 ? -13.340 -37.859 -20.268 1.00 24.67 354 LEU A C 1
ATOM 2668 O O . LEU A 1 354 ? -13.410 -37.573 -19.073 1.00 24.67 354 LEU A O 1
ATOM 2672 N N . GLN A 1 355 ? -12.624 -38.876 -20.743 1.00 23.88 355 GLN A N 1
ATOM 2673 C CA . GLN A 1 355 ? -11.775 -39.770 -19.971 1.00 23.88 355 GLN A CA 1
ATOM 2674 C C . GLN A 1 355 ? -10.579 -39.022 -19.371 1.00 23.88 355 GLN A C 1
ATOM 2676 O O . GLN A 1 355 ? -9.880 -38.263 -20.040 1.00 23.88 355 GLN A O 1
ATOM 2681 N N . SER A 1 356 ? -10.314 -39.287 -18.093 1.00 23.45 356 SER A N 1
ATOM 2682 C CA . SER A 1 356 ? -9.133 -38.814 -17.381 1.00 23.45 356 SER A CA 1
ATOM 2683 C C . SER A 1 356 ? -7.879 -39.559 -17.852 1.00 23.45 356 SER A C 1
ATOM 2685 O O . SER A 1 356 ? -7.695 -40.734 -17.522 1.00 23.45 356 SER A O 1
ATOM 2687 N N . HIS A 1 357 ? -6.969 -38.879 -18.548 1.00 24.88 357 HIS A N 1
ATOM 2688 C CA . HIS A 1 357 ? -5.603 -39.372 -18.700 1.00 24.88 357 HIS A CA 1
ATOM 2689 C C . HIS A 1 357 ? -4.790 -39.059 -17.440 1.00 24.88 357 HIS A C 1
ATOM 2691 O O . HIS A 1 357 ? -4.404 -37.922 -17.176 1.00 24.88 357 HIS A O 1
ATOM 2697 N N . ARG A 1 358 ? -4.543 -40.108 -16.646 1.00 22.94 358 ARG A N 1
ATOM 2698 C CA . ARG A 1 358 ? -3.526 -40.132 -15.591 1.00 22.94 358 ARG A CA 1
ATOM 2699 C C . ARG A 1 358 ? -2.145 -40.012 -16.237 1.00 22.94 358 ARG A C 1
ATOM 2701 O O . ARG A 1 358 ? -1.748 -40.904 -16.979 1.00 22.94 358 ARG A O 1
ATOM 2708 N N . CYS A 1 359 ? -1.398 -38.966 -15.901 1.00 22.44 359 CYS A N 1
ATOM 2709 C CA . CYS A 1 359 ? 0.055 -38.962 -16.037 1.00 22.44 359 CYS A CA 1
ATOM 2710 C C . CYS A 1 359 ? 0.637 -38.993 -14.621 1.00 22.44 359 CYS A C 1
ATOM 2712 O O . CYS A 1 359 ? 0.451 -38.047 -13.857 1.00 22.44 359 CYS A O 1
ATOM 2714 N N . GLY A 1 360 ? 1.245 -40.122 -14.252 1.00 23.05 360 GLY A N 1
ATOM 2715 C CA . GLY A 1 360 ? 2.036 -40.248 -13.027 1.00 23.05 360 GLY A CA 1
ATOM 2716 C C . GLY A 1 360 ? 3.424 -39.618 -13.178 1.00 23.05 360 GLY A C 1
ATOM 2717 O O . GLY A 1 360 ? 3.697 -39.012 -14.214 1.00 23.05 360 GLY A O 1
ATOM 2718 N N . ILE A 1 361 ? 4.281 -39.883 -12.176 1.00 23.95 361 ILE A N 1
ATOM 2719 C CA . ILE A 1 361 ? 5.727 -39.568 -12.008 1.00 23.95 361 ILE A CA 1
ATOM 2720 C C . ILE A 1 361 ? 5.970 -38.450 -10.948 1.00 23.95 361 ILE A C 1
ATOM 2722 O O . ILE A 1 361 ? 5.280 -37.434 -10.991 1.00 23.95 361 ILE A O 1
ATOM 2726 N N . PRO A 1 362 ? 6.964 -38.563 -10.033 1.00 26.03 362 PRO A N 1
ATOM 2727 C CA . PRO A 1 362 ? 7.101 -39.486 -8.898 1.00 26.03 362 PRO A CA 1
ATOM 2728 C C . PRO A 1 362 ? 7.205 -38.739 -7.534 1.00 26.03 362 PRO A C 1
ATOM 2730 O O . PRO A 1 362 ? 7.388 -37.523 -7.470 1.00 26.03 362 PRO A O 1
ATOM 2733 N N . GLU A 1 363 ? 7.080 -39.482 -6.432 1.00 30.42 363 GLU A N 1
ATOM 2734 C CA . GLU A 1 363 ? 7.388 -39.032 -5.065 1.00 30.42 363 GLU A CA 1
ATOM 2735 C C . GLU A 1 363 ? 8.900 -38.780 -4.874 1.00 30.42 363 GLU A C 1
ATOM 2737 O O . GLU A 1 363 ? 9.709 -39.289 -5.641 1.00 30.42 363 GLU A O 1
ATOM 2742 N N . GLU A 1 364 ? 9.242 -38.031 -3.817 1.00 26.58 364 GLU A N 1
ATOM 2743 C CA . GLU A 1 364 ? 10.586 -37.646 -3.334 1.00 26.58 364 GLU A CA 1
ATOM 2744 C C . GLU A 1 364 ? 11.165 -36.314 -3.841 1.00 26.58 364 GLU A C 1
ATOM 2746 O O . GLU A 1 364 ? 11.911 -36.255 -4.812 1.00 26.58 364 GLU A O 1
ATOM 2751 N N . ILE A 1 365 ? 10.957 -35.244 -3.057 1.00 26.91 365 ILE A N 1
ATOM 2752 C CA . ILE A 1 365 ? 12.048 -34.307 -2.737 1.00 26.91 365 ILE A CA 1
ATOM 2753 C C . ILE A 1 365 ? 12.035 -34.059 -1.226 1.00 26.91 365 ILE A C 1
ATOM 2755 O O . ILE A 1 365 ? 11.121 -33.453 -0.666 1.00 26.91 365 ILE A O 1
ATOM 2759 N N . SER A 1 366 ? 13.075 -34.604 -0.598 1.00 25.39 366 SER A N 1
ATOM 2760 C CA . SER A 1 366 ? 13.421 -34.544 0.816 1.00 25.39 366 SER A CA 1
ATOM 2761 C C . SER A 1 366 ? 13.700 -33.121 1.302 1.00 25.39 366 SER A C 1
ATOM 2763 O O . SER A 1 366 ? 14.229 -32.275 0.584 1.00 25.39 366 SER A O 1
ATOM 2765 N N . ALA A 1 367 ? 13.389 -32.924 2.582 1.00 30.09 367 ALA A N 1
ATOM 2766 C CA . ALA A 1 367 ? 13.727 -31.794 3.427 1.00 30.09 367 ALA A CA 1
ATOM 2767 C C . ALA A 1 367 ? 15.173 -31.296 3.264 1.00 30.09 367 ALA A C 1
ATOM 2769 O O . ALA A 1 367 ? 16.116 -32.088 3.263 1.00 30.09 367 ALA A O 1
ATOM 2770 N N . ALA A 1 368 ? 15.345 -29.972 3.267 1.00 26.02 368 ALA A N 1
ATOM 2771 C CA . ALA A 1 368 ? 16.617 -29.346 3.594 1.00 26.02 368 ALA A CA 1
ATOM 2772 C C . ALA A 1 368 ? 16.409 -28.024 4.351 1.00 26.02 368 ALA A C 1
ATOM 2774 O O . ALA A 1 368 ? 15.861 -27.058 3.829 1.00 26.02 368 ALA A O 1
ATOM 2775 N N . THR A 1 369 ? 16.963 -28.011 5.567 1.00 24.64 369 THR A N 1
ATOM 2776 C CA . THR A 1 369 ? 17.282 -26.866 6.441 1.00 24.64 369 THR A CA 1
ATOM 2777 C C . THR A 1 369 ? 16.141 -26.268 7.272 1.00 24.64 369 THR A C 1
ATOM 2779 O O . THR A 1 369 ? 15.663 -25.165 7.034 1.00 24.64 369 THR A O 1
ATOM 2782 N N . MET A 1 370 ? 15.763 -26.994 8.331 1.00 28.06 370 MET A N 1
ATOM 2783 C CA . MET A 1 370 ? 15.015 -26.434 9.459 1.00 28.06 370 MET A CA 1
ATOM 2784 C C . MET A 1 370 ? 15.939 -25.574 10.330 1.00 28.06 370 MET A C 1
ATOM 2786 O O . MET A 1 370 ? 16.936 -26.070 10.862 1.00 28.06 370 MET A O 1
ATOM 2790 N N . SER A 1 371 ? 15.592 -24.300 10.516 1.00 27.77 371 SER A N 1
ATOM 2791 C CA . SER A 1 371 ? 16.048 -23.536 11.676 1.00 27.77 371 SER A CA 1
ATOM 2792 C C . SER A 1 371 ? 15.262 -24.003 12.908 1.00 27.77 371 SER A C 1
ATOM 2794 O O . SER A 1 371 ? 14.089 -24.364 12.827 1.00 27.77 371 SER A O 1
ATOM 2796 N N . LYS A 1 372 ? 15.956 -24.085 14.047 1.00 30.72 372 LYS A N 1
ATOM 2797 C CA . LYS A 1 372 ? 15.441 -24.609 15.319 1.00 30.72 372 LYS A CA 1
ATOM 2798 C C . LYS A 1 372 ? 14.145 -23.901 15.733 1.00 30.72 372 LYS A C 1
ATOM 2800 O O . LYS A 1 372 ? 14.101 -22.675 15.783 1.00 30.72 372 LYS A O 1
ATOM 2805 N N . GLY A 1 373 ? 13.132 -24.718 16.031 1.00 30.34 373 GLY A N 1
ATOM 2806 C CA . GLY A 1 373 ? 11.761 -24.321 16.327 1.00 30.34 373 GLY A CA 1
ATOM 2807 C C . GLY A 1 373 ? 11.638 -23.278 17.432 1.00 30.34 373 GLY A C 1
ATOM 2808 O O . GLY A 1 373 ? 12.224 -23.404 18.509 1.00 30.34 373 GLY A O 1
ATOM 2809 N N . GLY A 1 374 ? 10.833 -22.256 17.148 1.00 35.31 374 GLY A N 1
ATOM 2810 C CA . GLY A 1 374 ? 10.268 -21.401 18.179 1.00 35.31 374 GLY A CA 1
ATOM 2811 C C . GLY A 1 374 ? 9.331 -22.219 19.064 1.00 35.31 374 GLY A C 1
ATOM 2812 O O . GLY A 1 374 ? 8.600 -23.073 18.567 1.00 35.31 374 GLY A O 1
ATOM 2813 N N . ASN A 1 375 ? 9.381 -21.961 20.373 1.00 40.59 375 ASN A N 1
ATOM 2814 C CA . ASN A 1 375 ? 8.464 -22.519 21.365 1.00 40.59 375 ASN A CA 1
ATOM 2815 C C . ASN A 1 375 ? 7.017 -22.355 20.884 1.00 40.59 375 ASN A C 1
ATOM 2817 O O . ASN A 1 375 ? 6.459 -21.258 20.921 1.00 40.59 375 ASN A O 1
ATOM 2821 N N . MET A 1 376 ? 6.430 -23.454 20.425 1.00 50.00 376 MET A N 1
ATOM 2822 C CA . MET A 1 376 ? 5.011 -23.561 20.147 1.00 50.00 376 MET A CA 1
ATOM 2823 C C . MET A 1 376 ? 4.339 -23.496 21.520 1.00 50.00 376 MET A C 1
ATOM 2825 O O . MET A 1 376 ? 4.387 -24.463 22.279 1.00 50.00 376 MET A O 1
ATOM 2829 N N . GLU A 1 377 ? 3.775 -22.339 21.891 1.00 56.66 377 GLU A N 1
ATOM 2830 C CA . GLU A 1 377 ? 2.641 -22.385 22.816 1.00 56.66 377 GLU A CA 1
ATOM 2831 C C . GLU A 1 377 ? 1.713 -23.462 22.256 1.00 56.66 377 GLU A C 1
ATOM 2833 O O . GLU A 1 377 ? 1.428 -23.460 21.055 1.00 56.66 377 GLU A O 1
ATOM 2838 N N . ASP A 1 378 ? 1.332 -24.415 23.101 1.00 82.06 378 ASP A N 1
ATOM 2839 C CA . ASP A 1 378 ? 0.421 -25.484 22.724 1.00 82.06 378 ASP A CA 1
ATOM 2840 C C . ASP A 1 378 ? -0.752 -24.870 21.939 1.00 82.06 378 ASP A C 1
ATOM 2842 O O . ASP A 1 378 ? -1.451 -23.985 22.445 1.00 82.06 378 ASP A O 1
ATOM 2846 N N . LEU A 1 379 ? -0.910 -25.253 20.664 1.00 89.12 379 LEU A N 1
ATOM 2847 C CA . LEU A 1 379 ? -1.920 -24.659 19.782 1.00 89.12 379 LEU A CA 1
ATOM 2848 C C . LEU A 1 379 ? -3.322 -24.805 20.379 1.00 89.12 379 LEU A C 1
ATOM 2850 O O . LEU A 1 379 ? -4.181 -23.954 20.141 1.00 89.12 379 LEU A O 1
ATOM 2854 N N . ASP A 1 380 ? -3.540 -25.833 21.200 1.00 89.75 380 ASP A N 1
ATOM 2855 C CA . ASP A 1 380 ? -4.800 -26.036 21.907 1.00 89.75 380 ASP A CA 1
ATOM 2856 C C . ASP A 1 380 ? -4.995 -24.970 22.993 1.00 89.75 380 ASP A C 1
ATOM 2858 O O . ASP A 1 380 ? -6.089 -24.421 23.147 1.00 89.75 380 ASP A O 1
ATOM 2862 N N . VAL A 1 381 ? -3.921 -24.584 23.690 1.00 93.69 381 VAL A N 1
ATOM 2863 C CA . VAL A 1 381 ? -3.923 -23.461 24.639 1.00 93.69 381 VAL A CA 1
ATOM 2864 C C . VAL A 1 381 ? -4.169 -22.138 23.915 1.00 93.69 381 VAL A C 1
ATOM 2866 O O . VAL A 1 381 ? -4.966 -21.330 24.396 1.00 93.69 381 VAL A O 1
ATOM 2869 N N . LEU A 1 382 ? -3.538 -21.915 22.760 1.00 94.31 382 LEU A N 1
ATOM 2870 C CA . LEU A 1 382 ? -3.755 -20.720 21.938 1.00 94.31 382 LEU A CA 1
ATOM 2871 C C . LEU A 1 382 ? -5.229 -20.586 21.525 1.00 94.31 382 LEU A C 1
ATOM 2873 O O . LEU A 1 382 ? -5.852 -19.551 21.775 1.00 94.31 382 LEU A O 1
ATOM 2877 N N . VAL A 1 383 ? -5.796 -21.636 20.929 1.00 95.75 383 VAL A N 1
ATOM 2878 C CA . VAL A 1 383 ? -7.192 -21.657 20.468 1.00 95.75 383 VAL A CA 1
ATOM 2879 C C . VAL A 1 383 ? -8.154 -21.485 21.642 1.00 95.75 383 VAL A C 1
ATOM 2881 O O . VAL A 1 383 ? -9.098 -20.699 21.547 1.00 95.75 383 VAL A O 1
ATOM 2884 N N . LYS A 1 384 ? -7.890 -22.136 22.780 1.00 96.38 384 LYS A N 1
ATOM 2885 C CA . LYS A 1 384 ? -8.699 -21.987 23.996 1.00 96.38 384 LYS A CA 1
ATOM 2886 C C . LYS A 1 384 ? -8.678 -20.555 24.536 1.00 96.38 384 LYS A C 1
ATOM 2888 O O . LYS A 1 384 ? -9.736 -20.031 24.877 1.00 96.38 384 LYS A O 1
ATOM 2893 N N . LYS A 1 385 ? -7.507 -19.908 24.590 1.00 96.94 385 LYS A N 1
ATOM 2894 C CA . LYS A 1 385 ? -7.373 -18.503 25.019 1.00 96.94 385 LYS A CA 1
ATOM 2895 C C . LYS A 1 385 ? -8.146 -17.561 24.093 1.00 96.94 385 LYS A C 1
ATOM 2897 O O . LYS A 1 385 ? -8.883 -16.711 24.582 1.00 96.94 385 LYS A O 1
ATOM 2902 N N . LEU A 1 386 ? -8.022 -17.737 22.777 1.00 97.19 386 LEU A N 1
ATOM 2903 C CA . LEU A 1 386 ? -8.725 -16.907 21.792 1.00 97.19 386 LEU A CA 1
ATOM 2904 C C . LEU A 1 386 ? -10.242 -17.076 21.874 1.00 97.19 386 LEU A C 1
ATOM 2906 O O . LEU A 1 386 ? -10.970 -16.088 21.825 1.00 97.19 386 LEU A O 1
ATOM 2910 N N . ARG A 1 387 ? -10.722 -18.312 22.041 1.00 97.88 387 ARG A N 1
ATOM 2911 C CA . ARG A 1 387 ? -12.154 -18.596 22.179 1.00 97.88 387 ARG A CA 1
ATOM 2912 C C . ARG A 1 387 ? -12.713 -17.968 23.460 1.00 97.88 387 ARG A C 1
ATOM 2914 O O . ARG A 1 387 ? -13.691 -17.231 23.387 1.00 97.88 387 ARG A O 1
ATOM 2921 N N . ALA A 1 388 ? -12.015 -18.124 24.588 1.00 97.88 388 ALA A N 1
ATOM 2922 C CA . ALA A 1 388 ? -12.373 -17.458 25.842 1.00 97.88 388 ALA A CA 1
ATOM 2923 C C . ALA A 1 388 ? -12.355 -15.922 25.720 1.00 97.88 388 ALA A C 1
ATOM 2925 O O . ALA A 1 388 ? -13.240 -15.249 26.246 1.00 97.88 388 ALA A O 1
ATOM 2926 N N . LYS A 1 389 ? -11.383 -15.350 24.993 1.00 97.56 389 LYS A N 1
ATOM 2927 C CA . LYS A 1 389 ? -11.318 -13.902 24.743 1.00 97.56 389 LYS A CA 1
ATOM 2928 C C . LYS A 1 389 ? -12.491 -13.425 23.883 1.00 97.56 389 LYS A C 1
ATOM 2930 O O . LYS A 1 389 ? -13.106 -12.415 24.220 1.00 97.56 389 LYS A O 1
ATOM 2935 N N . PHE A 1 390 ? -12.849 -14.156 22.828 1.00 98.06 390 PHE A N 1
ATOM 2936 C CA . PHE A 1 390 ? -14.009 -13.843 21.990 1.00 98.06 390 PHE A CA 1
ATOM 2937 C C . PHE A 1 390 ? -15.325 -13.907 22.783 1.00 98.06 390 PHE A C 1
ATOM 2939 O O . PHE A 1 390 ? -16.187 -13.038 22.636 1.00 98.06 390 PHE A O 1
ATOM 2946 N N . GLU A 1 391 ? -15.461 -14.883 23.683 1.00 97.56 391 GLU A N 1
ATOM 2947 C CA . GLU A 1 391 ? -16.639 -15.058 24.542 1.00 97.56 391 GLU A CA 1
ATOM 2948 C C . GLU A 1 391 ? -16.882 -13.877 25.496 1.00 97.56 391 GLU A C 1
ATOM 2950 O O . GLU A 1 391 ? -18.032 -13.645 25.876 1.00 97.56 391 GLU A O 1
ATOM 2955 N N . THR A 1 392 ? -15.859 -13.065 25.801 1.00 97.50 392 THR A N 1
ATOM 2956 C CA . THR A 1 392 ? -16.025 -11.811 26.569 1.00 97.50 392 THR A CA 1
ATOM 2957 C C . THR A 1 392 ? -16.858 -10.755 25.835 1.00 97.50 392 THR A C 1
ATOM 2959 O O . THR A 1 392 ? -17.316 -9.795 26.452 1.00 97.50 392 THR A O 1
ATOM 2962 N N . GLN A 1 393 ? -17.072 -10.925 24.524 1.00 95.56 393 GLN A N 1
ATOM 2963 C CA . GLN A 1 393 ? -17.793 -10.011 23.632 1.00 95.56 393 GLN A CA 1
ATOM 2964 C C . GLN A 1 393 ? -17.123 -8.646 23.416 1.00 95.56 393 GLN A C 1
ATOM 2966 O O . GLN A 1 393 ? -17.694 -7.791 22.734 1.00 95.56 393 GLN A O 1
ATOM 2971 N N . GLU A 1 394 ? -15.906 -8.431 23.922 1.00 94.50 394 GLU A N 1
ATOM 2972 C CA . GLU A 1 394 ? -15.183 -7.160 23.786 1.00 94.50 394 GLU A CA 1
ATOM 2973 C C . GLU A 1 394 ? -14.983 -6.766 22.309 1.00 94.50 394 GLU A C 1
ATOM 2975 O O . GLU A 1 394 ? -15.213 -5.617 21.917 1.00 94.50 394 GLU A O 1
ATOM 2980 N N . THR A 1 395 ? -14.671 -7.745 21.453 1.00 96.69 395 THR A N 1
ATOM 2981 C CA . THR A 1 395 ? -14.426 -7.543 20.016 1.00 96.69 395 THR A CA 1
ATOM 2982 C C . THR A 1 395 ? -15.680 -7.133 19.230 1.00 96.69 395 THR A C 1
ATOM 2984 O O . THR A 1 395 ? -15.586 -6.618 18.108 1.00 96.69 395 THR A O 1
ATOM 2987 N N . ARG A 1 396 ? -16.885 -7.302 19.803 1.00 94.81 396 ARG A N 1
ATOM 2988 C CA . ARG A 1 396 ? -18.141 -6.907 19.145 1.00 94.81 396 ARG A CA 1
ATOM 2989 C C . ARG A 1 396 ? -18.285 -5.392 19.037 1.00 94.81 396 ARG A C 1
ATOM 2991 O O . ARG A 1 396 ? -18.915 -4.928 18.085 1.00 94.81 396 ARG A O 1
ATOM 2998 N N . GLY A 1 397 ? -17.726 -4.637 19.982 1.00 94.62 397 GLY A N 1
ATOM 2999 C CA . GLY A 1 397 ? -17.919 -3.195 20.099 1.00 94.62 397 GLY A CA 1
ATOM 3000 C C . GLY A 1 397 ? -17.253 -2.390 18.980 1.00 94.62 397 GLY A C 1
ATOM 3001 O O . GLY A 1 397 ? -16.145 -2.694 18.545 1.00 94.62 397 GLY A O 1
ATOM 3002 N N . TYR A 1 398 ? -17.902 -1.299 18.555 1.00 96.81 398 TYR A N 1
ATOM 3003 C CA . TYR A 1 398 ? -17.337 -0.362 17.573 1.00 96.81 398 TYR A CA 1
ATOM 3004 C C . TYR A 1 398 ? -15.959 0.155 18.010 1.00 96.81 398 TYR A C 1
ATOM 3006 O O . TYR A 1 398 ? -15.039 0.199 17.197 1.00 96.81 398 TYR A O 1
ATOM 3014 N N . SER A 1 399 ? -15.816 0.497 19.296 1.00 97.25 399 SER A N 1
ATOM 3015 C CA . SER A 1 399 ? -14.596 1.064 19.880 1.00 97.25 399 SER A CA 1
ATOM 3016 C C . SER A 1 399 ? -13.388 0.135 19.764 1.00 97.25 399 SER A C 1
ATOM 3018 O O . SER A 1 399 ? -12.300 0.598 19.435 1.00 97.25 399 SER A O 1
ATOM 3020 N N . TRP A 1 400 ? -13.574 -1.173 19.967 1.00 97.94 400 TRP A N 1
ATOM 3021 C CA . TRP A 1 400 ? -12.488 -2.136 19.796 1.00 97.94 400 TRP A CA 1
ATOM 3022 C C . TRP A 1 400 ? -12.093 -2.236 18.318 1.00 97.94 400 TRP A C 1
ATOM 3024 O O . TRP A 1 400 ? -10.930 -2.038 17.972 1.00 97.94 400 TRP A O 1
ATOM 3034 N N . ARG A 1 401 ? -13.072 -2.425 17.421 1.00 98.38 401 ARG A N 1
ATOM 3035 C CA . ARG A 1 401 ? -12.830 -2.586 15.974 1.00 98.38 401 ARG A CA 1
ATOM 3036 C C . ARG A 1 401 ? -12.113 -1.381 15.371 1.00 98.38 401 ARG A C 1
ATOM 3038 O O . ARG A 1 401 ? -11.147 -1.539 14.626 1.00 98.38 401 ARG A O 1
ATOM 3045 N N . ILE A 1 402 ? -12.568 -0.169 15.701 1.00 98.19 402 ILE A N 1
ATOM 3046 C CA . ILE A 1 402 ? -11.947 1.062 15.203 1.00 98.19 402 ILE A CA 1
ATOM 3047 C C . ILE A 1 402 ? -10.524 1.226 15.744 1.00 98.19 402 ILE A C 1
ATOM 3049 O O . ILE A 1 402 ? -9.635 1.599 14.979 1.00 98.19 402 ILE A O 1
ATOM 3053 N N . ALA A 1 403 ? -10.285 0.890 17.017 1.00 98.06 403 ALA A N 1
ATOM 3054 C CA . ALA A 1 403 ? -8.961 0.961 17.623 1.00 98.06 403 ALA A CA 1
ATOM 3055 C C . ALA A 1 403 ? -7.976 -0.004 16.950 1.00 98.06 403 ALA A C 1
ATOM 3057 O O . ALA A 1 403 ? -6.867 0.419 16.624 1.00 98.06 403 ALA A O 1
ATOM 3058 N N . GLN A 1 404 ? -8.390 -1.245 16.654 1.00 98.50 404 GLN A N 1
ATOM 3059 C CA . GLN A 1 404 ? -7.545 -2.210 15.939 1.00 98.50 404 GLN A CA 1
ATOM 3060 C C . GLN A 1 404 ? -7.215 -1.737 14.519 1.00 98.50 404 GLN A C 1
ATOM 3062 O O . GLN A 1 404 ? -6.055 -1.750 14.118 1.00 98.50 404 GLN A O 1
ATOM 3067 N N . MET A 1 405 ? -8.200 -1.247 13.755 1.00 98.56 405 MET A N 1
ATOM 3068 C CA . MET A 1 405 ? -7.944 -0.744 12.396 1.00 98.56 405 MET A CA 1
ATOM 3069 C C . MET A 1 405 ? -7.024 0.483 12.396 1.00 98.56 405 MET A C 1
ATOM 3071 O O . MET A 1 405 ? -6.119 0.584 11.569 1.00 98.56 405 MET A O 1
ATOM 3075 N N . GLN A 1 406 ? -7.208 1.408 13.341 1.00 97.81 406 GLN A N 1
ATOM 3076 C CA . GLN A 1 406 ? -6.315 2.557 13.502 1.00 97.81 406 GLN A CA 1
ATOM 3077 C C . GLN A 1 406 ? -4.917 2.141 13.980 1.00 97.81 406 GLN A C 1
ATOM 3079 O O . GLN A 1 406 ? -3.933 2.739 13.549 1.00 97.81 406 GLN A O 1
ATOM 3084 N N . GLY A 1 407 ? -4.817 1.128 14.844 1.00 98.12 407 GLY A N 1
ATOM 3085 C CA . GLY A 1 407 ? -3.558 0.520 15.270 1.00 98.12 407 GLY A CA 1
ATOM 3086 C C . GLY A 1 407 ? -2.801 -0.077 14.091 1.00 98.12 407 GLY A C 1
ATOM 3087 O O . GLY A 1 407 ? -1.654 0.298 13.856 1.00 98.12 407 GLY A O 1
ATOM 3088 N N . LEU A 1 408 ? -3.478 -0.895 13.280 1.00 98.50 408 LEU A N 1
ATOM 3089 C CA . LEU A 1 408 ? -2.927 -1.460 12.049 1.00 98.50 408 LEU A CA 1
ATOM 3090 C C . LEU A 1 408 ? -2.436 -0.352 11.110 1.00 98.50 408 LEU A C 1
ATOM 3092 O O . LEU A 1 408 ? -1.312 -0.411 10.625 1.00 98.50 408 LEU A O 1
ATOM 3096 N N . ARG A 1 409 ? -3.231 0.708 10.914 1.00 98.31 409 ARG A N 1
ATOM 3097 C CA . ARG A 1 409 ? -2.830 1.871 10.109 1.00 98.31 409 ARG A CA 1
ATOM 3098 C C . ARG A 1 409 ? -1.549 2.530 10.629 1.00 98.31 409 ARG A C 1
ATOM 3100 O O . ARG A 1 409 ? -0.646 2.786 9.839 1.00 98.31 409 ARG A O 1
ATOM 3107 N N . ARG A 1 410 ? -1.468 2.809 11.938 1.00 98.12 410 ARG A N 1
ATOM 3108 C CA . ARG A 1 410 ? -0.283 3.424 12.565 1.00 98.12 410 ARG A CA 1
ATOM 3109 C C . ARG A 1 410 ? 0.947 2.532 12.438 1.00 98.12 410 ARG A C 1
ATOM 3111 O O . ARG A 1 410 ? 2.004 3.041 12.095 1.00 98.12 410 ARG A O 1
ATOM 3118 N N . MET A 1 411 ? 0.799 1.223 12.644 1.00 98.44 411 MET A N 1
ATOM 3119 C CA . MET A 1 411 ? 1.890 0.261 12.475 1.00 98.44 411 MET A CA 1
ATOM 3120 C C . MET A 1 411 ? 2.482 0.342 11.068 1.00 98.44 411 MET A C 1
ATOM 3122 O O . MET A 1 411 ? 3.694 0.448 10.921 1.00 98.44 411 MET A O 1
ATOM 3126 N N . ILE A 1 412 ? 1.626 0.326 10.041 1.00 97.31 412 ILE A N 1
ATOM 3127 C CA . ILE A 1 412 ? 2.073 0.382 8.646 1.00 97.31 412 ILE A CA 1
ATOM 3128 C C .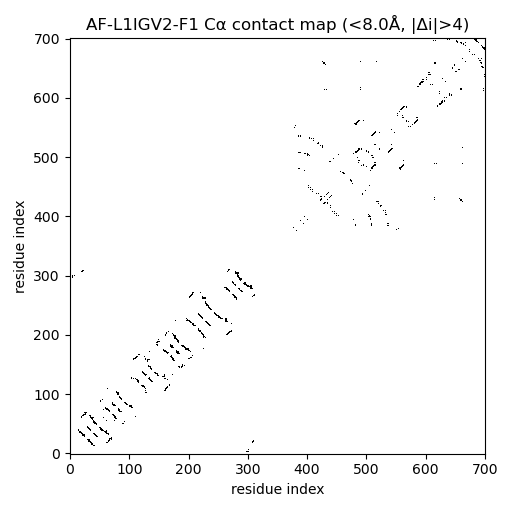 ILE A 1 412 ? 2.746 1.722 8.348 1.00 97.31 412 ILE A C 1
ATOM 3130 O O . ILE A 1 412 ? 3.823 1.725 7.769 1.00 97.31 412 ILE A O 1
ATOM 3134 N N . MET A 1 413 ? 2.161 2.847 8.769 1.00 95.38 413 MET A N 1
ATOM 3135 C CA . MET A 1 413 ? 2.740 4.172 8.508 1.00 95.38 413 MET A CA 1
ATOM 3136 C C . MET A 1 413 ? 4.085 4.394 9.205 1.00 95.38 413 MET A C 1
ATOM 3138 O O . MET A 1 413 ? 5.001 4.934 8.596 1.00 95.38 413 MET A O 1
ATOM 3142 N N . ASN A 1 414 ? 4.208 3.981 10.466 1.00 96.19 414 ASN A N 1
ATOM 3143 C CA . ASN A 1 414 ? 5.406 4.234 11.268 1.00 96.19 414 ASN A CA 1
ATOM 3144 C C . ASN A 1 414 ? 6.596 3.354 10.854 1.00 96.19 414 ASN A C 1
ATOM 3146 O O . ASN A 1 414 ? 7.735 3.700 11.149 1.00 96.19 414 ASN A O 1
ATOM 3150 N N . HIS A 1 415 ? 6.330 2.227 10.187 1.00 96.56 415 HIS A N 1
ATOM 3151 C CA . HIS A 1 415 ? 7.324 1.202 9.859 1.00 96.56 415 HIS A CA 1
ATOM 3152 C C . HIS A 1 415 ? 7.318 0.820 8.364 1.00 96.56 415 HIS A C 1
ATOM 3154 O O . HIS A 1 415 ? 7.791 -0.253 7.992 1.00 96.56 415 HIS A O 1
ATOM 3160 N N . GLU A 1 416 ? 6.785 1.680 7.481 1.00 96.25 416 GLU A N 1
ATOM 3161 C CA . GLU A 1 416 ? 6.613 1.369 6.050 1.00 96.25 416 GLU A CA 1
ATOM 3162 C C . GLU A 1 416 ? 7.939 1.004 5.376 1.00 96.25 416 GLU A C 1
ATOM 3164 O O . GLU A 1 416 ? 8.015 0.002 4.666 1.00 96.25 416 GLU A O 1
ATOM 3169 N N . SER A 1 417 ? 9.000 1.774 5.636 1.00 93.88 417 SER A N 1
ATOM 3170 C CA . SER A 1 417 ? 10.325 1.514 5.068 1.00 93.88 417 SER A CA 1
ATOM 3171 C C . SER A 1 417 ? 10.848 0.128 5.437 1.00 93.88 417 SER A C 1
ATOM 3173 O O . SER A 1 417 ? 11.371 -0.576 4.584 1.00 93.88 417 SER A O 1
ATOM 3175 N N . GLU A 1 418 ? 10.639 -0.302 6.678 1.00 97.62 418 GLU A N 1
ATOM 3176 C CA . GLU A 1 418 ? 11.136 -1.581 7.189 1.00 97.62 418 GLU A CA 1
ATOM 3177 C C . GLU A 1 418 ? 10.356 -2.760 6.591 1.00 97.62 418 GLU A C 1
ATOM 3179 O O . GLU A 1 418 ? 10.937 -3.805 6.294 1.00 97.62 418 GLU A O 1
ATOM 3184 N N . PHE A 1 419 ? 9.053 -2.588 6.340 1.00 98.00 419 PHE A N 1
ATOM 3185 C CA . PHE A 1 419 ? 8.263 -3.572 5.598 1.00 98.00 419 PHE A CA 1
ATOM 3186 C C . PHE A 1 419 ? 8.681 -3.655 4.126 1.00 98.00 419 PHE A C 1
ATOM 3188 O O . PHE A 1 419 ? 8.771 -4.756 3.580 1.00 98.00 419 PHE A O 1
ATOM 3195 N N . LEU A 1 420 ? 8.970 -2.521 3.484 1.00 96.25 420 LEU A N 1
ATOM 3196 C CA . LEU A 1 420 ? 9.452 -2.490 2.100 1.00 96.25 420 LEU A CA 1
ATOM 3197 C C . LEU A 1 420 ? 10.846 -3.117 1.965 1.00 96.25 420 LEU A C 1
ATOM 3199 O O . LEU A 1 420 ? 11.072 -3.890 1.033 1.00 96.25 420 LEU A O 1
ATOM 3203 N N . ASP A 1 421 ? 11.747 -2.865 2.913 1.00 97.44 421 ASP A N 1
ATOM 3204 C CA . ASP A 1 421 ? 13.081 -3.475 2.951 1.00 97.44 421 ASP A CA 1
ATOM 3205 C C . ASP A 1 421 ? 13.002 -4.993 3.176 1.00 97.44 421 ASP A C 1
ATOM 3207 O O . ASP A 1 421 ? 13.728 -5.771 2.546 1.00 97.44 421 ASP A O 1
ATOM 3211 N N . ALA A 1 422 ? 12.073 -5.446 4.020 1.00 97.62 422 ALA A N 1
ATOM 3212 C CA . ALA A 1 422 ? 11.815 -6.867 4.220 1.00 97.62 422 ALA A CA 1
ATOM 3213 C C . ALA A 1 422 ? 11.268 -7.545 2.947 1.00 97.62 422 ALA A C 1
ATOM 3215 O O . ALA A 1 422 ? 11.753 -8.607 2.556 1.00 97.62 422 ALA A O 1
ATOM 3216 N N . LEU A 1 423 ? 10.329 -6.903 2.241 1.00 96.44 423 LEU A N 1
ATOM 3217 C CA . LEU A 1 423 ? 9.828 -7.372 0.940 1.00 96.44 423 LEU A CA 1
ATOM 3218 C C . LEU A 1 423 ? 10.934 -7.430 -0.124 1.00 96.44 423 LEU A C 1
ATOM 3220 O O . LEU A 1 423 ? 10.996 -8.379 -0.914 1.00 96.44 423 LEU A O 1
ATOM 3224 N N . ALA A 1 424 ? 11.822 -6.435 -0.144 1.00 96.06 424 ALA A N 1
ATOM 3225 C CA . ALA A 1 424 ? 12.990 -6.425 -1.017 1.00 96.06 424 ALA A CA 1
ATOM 3226 C C . ALA A 1 424 ? 13.970 -7.557 -0.663 1.00 96.06 424 ALA A C 1
ATOM 3228 O O . ALA A 1 424 ? 14.546 -8.177 -1.553 1.00 96.06 424 ALA A O 1
ATOM 3229 N N . THR A 1 425 ? 14.121 -7.887 0.617 1.00 96.12 425 THR A N 1
ATOM 3230 C CA . THR A 1 425 ? 14.971 -9.001 1.062 1.00 96.12 425 THR A CA 1
ATOM 3231 C C . THR A 1 425 ? 14.407 -10.350 0.612 1.00 96.12 425 THR A C 1
ATOM 3233 O O . THR A 1 425 ? 15.113 -11.144 -0.015 1.00 96.12 425 THR A O 1
ATOM 3236 N N . ASP A 1 426 ? 13.122 -10.596 0.868 1.00 94.75 426 ASP A N 1
ATOM 3237 C CA . ASP A 1 426 ? 12.495 -11.896 0.612 1.00 94.75 426 ASP A CA 1
ATOM 3238 C C . ASP A 1 426 ? 12.320 -12.160 -0.900 1.00 94.75 426 ASP A C 1
ATOM 3240 O O . ASP A 1 426 ? 12.707 -13.217 -1.419 1.00 94.75 426 ASP A O 1
ATOM 3244 N N . LEU A 1 427 ? 11.795 -11.172 -1.635 1.00 92.50 427 LEU A N 1
ATOM 3245 C CA . LEU A 1 427 ? 11.348 -11.326 -3.028 1.00 92.50 427 LEU A CA 1
ATOM 3246 C C . LEU A 1 427 ? 12.189 -10.552 -4.053 1.00 92.50 427 LEU A C 1
ATOM 3248 O O . LEU A 1 427 ? 11.928 -10.652 -5.254 1.00 92.50 427 LEU A O 1
ATOM 3252 N N . ARG A 1 428 ? 13.159 -9.737 -3.610 1.00 94.31 428 ARG A N 1
ATOM 3253 C CA . ARG A 1 428 ? 13.759 -8.669 -4.439 1.00 94.31 428 ARG A CA 1
ATOM 3254 C C . ARG A 1 428 ? 12.701 -7.818 -5.130 1.00 94.31 428 ARG A C 1
ATOM 3256 O O . ARG A 1 428 ? 12.855 -7.428 -6.284 1.00 94.31 428 ARG A O 1
ATOM 3263 N N . LYS A 1 429 ? 11.599 -7.560 -4.424 1.00 94.19 429 LYS A N 1
ATOM 3264 C CA . LYS A 1 429 ? 10.498 -6.762 -4.946 1.00 94.19 429 LYS A CA 1
ATOM 3265 C C . LYS A 1 429 ? 10.978 -5.322 -5.166 1.00 94.19 429 LYS A C 1
ATOM 3267 O O . LYS A 1 429 ? 11.504 -4.730 -4.220 1.00 94.19 429 LYS A O 1
ATOM 3272 N N . PRO A 1 430 ? 10.809 -4.745 -6.369 1.00 93.69 430 PRO A N 1
ATOM 3273 C CA . PRO A 1 430 ? 11.141 -3.348 -6.602 1.00 93.69 430 PRO A CA 1
ATOM 3274 C C . PRO A 1 430 ? 10.378 -2.435 -5.644 1.00 93.69 430 PRO A C 1
ATOM 3276 O O . PRO A 1 430 ? 9.200 -2.663 -5.361 1.00 93.69 430 PRO A O 1
ATOM 3279 N N . TYR A 1 431 ? 11.028 -1.365 -5.184 1.00 91.50 431 TYR A N 1
ATOM 3280 C CA . TYR A 1 431 ? 10.465 -0.454 -4.181 1.00 91.50 431 TYR A CA 1
ATOM 3281 C C . TYR A 1 431 ? 9.069 0.058 -4.561 1.00 91.50 431 TYR A C 1
ATOM 3283 O O . TYR A 1 431 ? 8.151 0.023 -3.747 1.00 91.50 431 TYR A O 1
ATOM 3291 N N . MET A 1 432 ? 8.887 0.489 -5.816 1.00 90.19 432 MET A N 1
ATOM 3292 C CA . MET A 1 432 ? 7.597 1.004 -6.286 1.00 90.19 432 MET A CA 1
ATOM 3293 C C . MET A 1 432 ? 6.517 -0.082 -6.359 1.00 90.19 432 MET A C 1
ATOM 3295 O O . MET A 1 432 ? 5.349 0.227 -6.134 1.00 90.19 432 MET A O 1
ATOM 3299 N N . GLU A 1 433 ? 6.879 -1.339 -6.641 1.00 90.12 433 GLU A N 1
ATOM 3300 C CA . GLU A 1 433 ? 5.926 -2.454 -6.601 1.00 90.12 433 GLU A CA 1
ATOM 3301 C C . GLU A 1 433 ? 5.509 -2.769 -5.163 1.00 90.12 433 GLU A C 1
ATOM 3303 O O . GLU A 1 433 ? 4.317 -2.900 -4.890 1.00 90.12 433 GLU A O 1
ATOM 3308 N N . GLY A 1 434 ? 6.472 -2.827 -4.235 1.00 89.38 434 GLY A N 1
ATOM 3309 C CA . GLY A 1 434 ? 6.202 -3.018 -2.808 1.00 89.38 434 GLY A CA 1
ATOM 3310 C C . GLY A 1 434 ? 5.316 -1.910 -2.240 1.00 89.38 434 GLY A C 1
ATOM 3311 O O . GLY A 1 434 ? 4.305 -2.190 -1.600 1.00 89.38 434 GLY A O 1
ATOM 3312 N N . LEU A 1 435 ? 5.634 -0.651 -2.543 1.00 91.44 435 LEU A N 1
ATOM 3313 C CA . LEU A 1 435 ? 4.858 0.499 -2.086 1.00 91.44 435 LEU A CA 1
ATOM 3314 C C . LEU A 1 435 ? 3.433 0.464 -2.648 1.00 91.44 435 LEU A C 1
ATOM 3316 O O . LEU A 1 435 ? 2.467 0.518 -1.893 1.00 91.44 435 LEU A O 1
ATOM 3320 N N . ALA A 1 436 ? 3.285 0.362 -3.972 1.00 84.56 436 ALA A N 1
ATOM 3321 C CA . ALA A 1 436 ? 1.982 0.499 -4.615 1.00 84.56 436 ALA A CA 1
ATOM 3322 C C . ALA A 1 436 ? 1.054 -0.695 -4.346 1.00 84.56 436 ALA A C 1
ATOM 3324 O O . ALA A 1 436 ? -0.110 -0.491 -3.997 1.00 84.56 436 ALA A O 1
ATOM 3325 N N . ALA A 1 437 ? 1.542 -1.929 -4.508 1.00 86.19 437 ALA A N 1
ATOM 3326 C CA . ALA A 1 437 ? 0.700 -3.120 -4.394 1.00 86.19 437 ALA A CA 1
ATOM 3327 C C . ALA A 1 437 ? 0.592 -3.670 -2.972 1.00 86.19 437 ALA A C 1
ATOM 3329 O O . ALA A 1 437 ? -0.347 -4.423 -2.705 1.00 86.19 437 ALA A O 1
ATOM 3330 N N . GLU A 1 438 ? 1.511 -3.320 -2.066 1.00 93.06 438 GLU A N 1
ATOM 3331 C CA . GLU A 1 438 ? 1.494 -3.861 -0.707 1.00 93.06 438 GLU A CA 1
ATOM 3332 C C . GLU A 1 438 ? 1.101 -2.817 0.330 1.00 93.06 438 GLU A C 1
ATOM 3334 O O . GLU A 1 438 ? -0.030 -2.850 0.821 1.00 93.06 438 GLU A O 1
ATOM 3339 N N . THR A 1 439 ? 1.978 -1.871 0.659 1.00 91.38 439 THR A N 1
ATOM 3340 C CA . THR A 1 439 ? 1.754 -0.981 1.811 1.00 91.38 439 THR A CA 1
ATOM 3341 C C . THR A 1 439 ? 0.699 0.091 1.527 1.00 91.38 439 THR A C 1
ATOM 3343 O O . THR A 1 439 ? -0.275 0.200 2.278 1.00 91.38 439 THR A O 1
ATOM 3346 N N . ALA A 1 440 ? 0.794 0.819 0.409 1.00 87.88 440 ALA A N 1
ATOM 3347 C CA . ALA A 1 440 ? -0.152 1.884 0.063 1.00 87.88 440 ALA A CA 1
ATOM 3348 C C . ALA A 1 440 ? -1.559 1.336 -0.229 1.00 87.88 440 ALA A C 1
ATOM 3350 O O . ALA A 1 440 ? -2.556 1.894 0.239 1.00 87.88 440 ALA A O 1
ATOM 3351 N N . SER A 1 441 ? -1.654 0.207 -0.943 1.00 83.50 441 SER A N 1
ATOM 3352 C CA . SER A 1 441 ? -2.933 -0.480 -1.175 1.00 83.50 441 SER A CA 1
ATOM 3353 C C . SER A 1 441 ? -3.589 -0.921 0.141 1.00 83.50 441 SER A C 1
ATOM 3355 O O . SER A 1 441 ? -4.814 -0.827 0.297 1.00 83.50 441 SER A O 1
ATOM 3357 N N . MET A 1 442 ? -2.793 -1.392 1.106 1.00 95.62 442 MET A N 1
ATOM 3358 C CA . MET A 1 442 ? -3.292 -1.742 2.436 1.00 95.62 442 MET A CA 1
ATOM 3359 C C . MET A 1 442 ? -3.777 -0.516 3.208 1.00 95.62 442 MET A C 1
ATOM 3361 O O . MET A 1 442 ? -4.888 -0.548 3.734 1.00 95.62 442 MET A O 1
ATOM 3365 N N . LEU A 1 443 ? -3.011 0.579 3.225 1.00 93.19 443 LEU A N 1
ATOM 3366 C CA . LEU A 1 443 ? -3.417 1.831 3.874 1.00 93.19 443 LEU A CA 1
ATOM 3367 C C . LEU A 1 443 ? -4.745 2.357 3.316 1.00 93.19 443 LEU A C 1
ATOM 3369 O O . LEU A 1 443 ? -5.654 2.660 4.088 1.00 93.19 443 LEU A O 1
ATOM 3373 N N . GLY A 1 444 ? -4.904 2.369 1.989 1.00 87.75 444 GLY A N 1
ATOM 3374 C CA . GLY A 1 444 ? -6.162 2.761 1.349 1.00 87.75 444 GLY A CA 1
ATOM 3375 C C . GLY A 1 444 ? -7.339 1.857 1.738 1.00 87.75 444 GLY A C 1
ATOM 3376 O O . GLY A 1 444 ? -8.444 2.345 1.981 1.00 87.75 444 GLY A O 1
ATOM 3377 N N . SER A 1 445 ? -7.100 0.548 1.862 1.00 93.56 445 SER A N 1
ATOM 3378 C CA . SER A 1 445 ? -8.120 -0.411 2.313 1.00 93.56 445 SER A CA 1
ATOM 3379 C C . SER A 1 445 ? -8.534 -0.162 3.768 1.00 93.56 445 SER A C 1
ATOM 3381 O O . SER A 1 445 ? -9.722 -0.214 4.085 1.00 93.56 445 SER A O 1
ATOM 3383 N N . ILE A 1 446 ? -7.576 0.154 4.644 1.00 96.19 446 ILE A N 1
ATOM 3384 C CA . ILE A 1 446 ? -7.836 0.469 6.055 1.00 96.19 446 ILE A CA 1
ATOM 3385 C C . ILE A 1 446 ? -8.626 1.772 6.184 1.00 96.19 446 ILE A C 1
ATOM 3387 O O . ILE A 1 446 ? -9.629 1.807 6.895 1.00 96.19 446 ILE A O 1
ATOM 3391 N N . ASP A 1 447 ? -8.226 2.823 5.467 1.00 92.06 447 ASP A N 1
ATOM 3392 C CA . ASP A 1 447 ? -8.927 4.112 5.478 1.00 92.06 447 ASP A CA 1
ATOM 3393 C C . ASP A 1 447 ? -10.372 3.967 4.987 1.00 92.06 447 ASP A C 1
ATOM 3395 O O . ASP A 1 447 ? -11.307 4.516 5.584 1.00 92.06 447 ASP A O 1
ATOM 3399 N N . TYR A 1 448 ? -10.579 3.166 3.940 1.00 93.00 448 TYR A N 1
ATOM 3400 C CA . TYR A 1 448 ? -11.912 2.841 3.451 1.00 93.00 448 TYR A CA 1
ATOM 3401 C C . TYR A 1 448 ? -12.736 2.058 4.486 1.00 93.00 448 TYR A C 1
ATOM 3403 O O . TYR A 1 448 ? -13.900 2.397 4.720 1.00 93.00 448 TYR A O 1
ATOM 3411 N N . ALA A 1 449 ? -12.155 1.049 5.141 1.00 94.62 449 ALA A N 1
ATOM 3412 C CA . ALA A 1 449 ? -12.833 0.265 6.174 1.00 94.62 449 ALA A CA 1
ATOM 3413 C C . ALA A 1 449 ? -13.231 1.131 7.382 1.00 94.62 449 ALA A C 1
ATOM 3415 O O . ALA A 1 449 ? -14.381 1.096 7.822 1.00 94.62 449 ALA A O 1
ATOM 3416 N N . ILE A 1 450 ? -12.320 1.985 7.859 1.00 96.38 450 ILE A N 1
ATOM 3417 C CA . ILE A 1 450 ? -12.564 2.946 8.944 1.00 96.38 450 ILE A CA 1
ATOM 3418 C C . ILE A 1 450 ? -13.741 3.865 8.605 1.00 96.38 450 ILE A C 1
ATOM 3420 O O . ILE A 1 450 ? -14.652 4.028 9.420 1.00 96.38 450 ILE A O 1
ATOM 3424 N N . LYS A 1 451 ? -13.751 4.437 7.394 1.00 95.56 451 LYS A N 1
ATOM 3425 C CA . LYS A 1 451 ? -14.810 5.349 6.938 1.00 95.56 451 LYS A CA 1
ATOM 3426 C C . LYS A 1 451 ? -16.187 4.680 6.922 1.00 95.56 451 LYS A C 1
ATOM 3428 O O . LYS A 1 451 ? -17.183 5.334 7.227 1.00 95.56 451 LYS A O 1
ATOM 3433 N N . ASN A 1 452 ? -16.252 3.396 6.575 1.00 96.06 452 ASN A N 1
ATOM 3434 C CA . ASN A 1 452 ? -17.513 2.688 6.348 1.00 96.06 452 ASN A CA 1
ATOM 3435 C C . ASN A 1 452 ? -17.973 1.801 7.519 1.00 96.06 452 ASN A C 1
ATOM 3437 O O . ASN A 1 452 ? -19.114 1.339 7.499 1.00 96.06 452 ASN A O 1
ATOM 3441 N N . LEU A 1 453 ? -17.158 1.606 8.565 1.00 96.88 453 LEU A N 1
ATOM 3442 C CA . LEU A 1 453 ? -17.440 0.667 9.663 1.00 96.88 453 LEU A CA 1
ATOM 3443 C C . LEU A 1 453 ? -18.839 0.844 10.281 1.00 96.88 453 LEU A C 1
ATOM 3445 O O . LEU A 1 453 ? -19.569 -0.133 10.437 1.00 96.88 453 LEU A O 1
ATOM 3449 N N . LYS A 1 454 ? -19.248 2.082 10.600 1.00 95.81 454 LYS A N 1
ATOM 3450 C CA . LYS A 1 454 ? -20.579 2.346 11.188 1.00 95.81 454 LYS A CA 1
ATOM 3451 C C . LYS A 1 454 ? -21.720 1.892 10.276 1.00 95.81 454 LYS A C 1
ATOM 3453 O O . LYS A 1 454 ? -22.735 1.411 10.769 1.00 95.81 454 LYS A O 1
ATOM 3458 N N . SER A 1 455 ? -21.553 2.058 8.963 1.00 95.62 455 SER A N 1
ATOM 3459 C CA . SER A 1 455 ? -22.536 1.625 7.969 1.00 95.62 455 SER A CA 1
ATOM 3460 C C . SER A 1 455 ? -22.639 0.101 7.945 1.00 95.62 455 SER A C 1
ATOM 3462 O O . SER A 1 455 ? -23.738 -0.439 8.027 1.00 95.62 455 SER A O 1
ATOM 3464 N N . TYR A 1 456 ? -21.497 -0.595 7.937 1.00 94.88 456 TYR A N 1
ATOM 3465 C CA . TYR A 1 456 ? -21.450 -2.061 7.921 1.00 94.88 456 TYR A CA 1
ATOM 3466 C C . TYR A 1 456 ? -22.007 -2.711 9.190 1.00 94.88 456 TYR A C 1
ATOM 3468 O O . TYR A 1 456 ? -22.585 -3.790 9.125 1.00 94.88 456 TYR A O 1
ATOM 3476 N N . MET A 1 457 ? -21.880 -2.052 10.342 1.00 95.06 457 MET A N 1
ATOM 3477 C CA . MET A 1 457 ? -22.421 -2.558 11.608 1.00 95.06 457 MET A CA 1
ATOM 3478 C C . MET A 1 457 ? -23.926 -2.302 11.786 1.00 95.06 457 MET A C 1
ATOM 3480 O O . MET A 1 457 ? -24.532 -2.847 12.711 1.00 95.06 457 MET A O 1
ATOM 3484 N N . LYS A 1 458 ? -24.543 -1.450 10.960 1.00 94.69 458 LYS A N 1
ATOM 3485 C CA . LYS A 1 458 ? -25.942 -1.049 11.138 1.00 94.69 458 LYS A CA 1
ATOM 3486 C C . LYS A 1 458 ? -26.890 -2.193 10.737 1.00 94.69 458 LYS A C 1
ATOM 3488 O O . LYS A 1 458 ? -26.791 -2.677 9.609 1.00 94.69 458 LYS A O 1
ATOM 3493 N N . PRO A 1 459 ? -27.861 -2.581 11.591 1.00 95.56 459 PRO A N 1
ATOM 3494 C CA . PRO A 1 459 ? -28.917 -3.508 11.196 1.00 95.56 459 PRO A CA 1
ATOM 3495 C C . PRO A 1 459 ? -29.686 -3.004 9.971 1.00 95.56 459 PRO A C 1
ATOM 3497 O O . PRO A 1 459 ? -30.027 -1.819 9.881 1.00 95.56 459 PRO A O 1
ATOM 3500 N N . GLN A 1 460 ? -29.982 -3.908 9.042 1.00 94.12 460 GLN A N 1
ATOM 3501 C CA . GLN A 1 460 ? -30.734 -3.598 7.830 1.00 94.12 460 GLN A CA 1
ATOM 3502 C C . GLN A 1 460 ? -32.193 -4.013 8.011 1.00 94.12 460 GLN A C 1
ATOM 3504 O O . GLN A 1 460 ? -32.488 -5.188 8.211 1.00 94.12 460 GLN A O 1
ATOM 3509 N N . ASN A 1 461 ? -33.111 -3.049 7.949 1.00 91.50 461 ASN A N 1
ATOM 3510 C CA . ASN A 1 461 ? -34.543 -3.340 7.947 1.00 91.50 461 ASN A CA 1
ATOM 3511 C C . ASN A 1 461 ? -34.937 -3.874 6.570 1.00 91.50 461 ASN A C 1
ATOM 3513 O O . ASN A 1 461 ? -34.632 -3.237 5.560 1.00 91.50 461 ASN A O 1
ATOM 3517 N N . ILE A 1 462 ? -35.641 -5.001 6.538 1.00 89.62 462 ILE A N 1
ATOM 3518 C CA . ILE A 1 462 ? -36.195 -5.573 5.308 1.00 89.62 462 ILE A CA 1
ATOM 3519 C C . ILE A 1 462 ? -37.715 -5.637 5.417 1.00 89.62 462 ILE A C 1
ATOM 3521 O O . ILE A 1 462 ? -38.259 -5.726 6.521 1.00 89.62 462 ILE A O 1
ATOM 3525 N N . GLN A 1 463 ? -38.409 -5.540 4.281 1.00 86.31 463 GLN A N 1
ATOM 3526 C CA . GLN A 1 463 ? -39.866 -5.631 4.291 1.00 86.31 463 GLN A CA 1
ATOM 3527 C C . GLN A 1 463 ? -40.302 -7.010 4.813 1.00 86.31 463 GLN A C 1
ATOM 3529 O O . GLN A 1 463 ? -39.807 -8.024 4.314 1.00 86.31 463 GLN A O 1
ATOM 3534 N N . PRO A 1 464 ? -41.205 -7.063 5.809 1.00 83.56 464 PRO A N 1
ATOM 3535 C CA . PRO A 1 464 ? -41.737 -8.325 6.297 1.00 83.56 464 PRO A CA 1
ATOM 3536 C C . PRO A 1 464 ? -42.621 -8.973 5.228 1.00 83.56 464 PRO A C 1
ATOM 3538 O O . PRO A 1 464 ? -43.340 -8.295 4.491 1.00 83.56 464 PRO A O 1
ATOM 3541 N N . LEU A 1 465 ? -42.594 -10.304 5.172 1.00 86.38 465 LEU A N 1
ATOM 3542 C CA . LEU A 1 465 ? -43.544 -11.075 4.374 1.00 86.38 465 LEU A CA 1
ATOM 3543 C C . LEU A 1 465 ? -44.955 -10.881 4.945 1.00 86.38 465 LEU A C 1
ATOM 3545 O O . LEU A 1 465 ? -45.116 -10.744 6.160 1.00 86.38 465 LEU A O 1
ATOM 3549 N N . ALA A 1 466 ? -45.981 -10.951 4.093 1.00 87.75 466 ALA A N 1
ATOM 3550 C CA . ALA A 1 466 ? -47.378 -10.801 4.515 1.00 87.75 466 ALA A CA 1
ATOM 3551 C C . ALA A 1 466 ? -47.761 -11.769 5.652 1.00 87.75 466 ALA A C 1
ATOM 3553 O O . ALA A 1 466 ? -48.443 -11.378 6.593 1.00 87.75 466 ALA A O 1
ATOM 3554 N N . LEU A 1 467 ? -47.235 -13.000 5.612 1.00 93.19 467 LEU A N 1
ATOM 3555 C CA . LEU A 1 467 ? -47.441 -14.026 6.641 1.00 93.19 467 LEU A CA 1
ATOM 3556 C C . LEU A 1 467 ? -46.898 -13.627 8.026 1.00 93.19 467 LEU A C 1
ATOM 3558 O O . LEU A 1 467 ? -47.354 -14.142 9.039 1.00 93.19 467 LEU A O 1
ATOM 3562 N N . THR A 1 468 ? -45.920 -12.721 8.072 1.00 89.44 468 THR A N 1
ATOM 3563 C CA . THR A 1 468 ? -45.251 -12.280 9.306 1.00 89.44 468 THR A CA 1
ATOM 3564 C C . THR A 1 468 ? -45.746 -10.926 9.813 1.00 89.44 468 THR A C 1
ATOM 3566 O O . THR A 1 468 ? -45.201 -10.403 10.778 1.00 89.44 468 THR A O 1
ATOM 3569 N N . TYR A 1 469 ? -46.769 -10.328 9.197 1.00 84.69 469 TYR A N 1
ATOM 3570 C CA . TYR A 1 469 ? -47.355 -9.083 9.698 1.00 84.69 469 TYR A CA 1
ATOM 3571 C C . TYR A 1 469 ? -48.065 -9.320 11.050 1.00 84.69 469 TYR A C 1
ATOM 3573 O O . TYR A 1 469 ? -48.800 -10.301 11.163 1.00 84.69 469 TYR A O 1
ATOM 3581 N N . PRO A 1 470 ? -47.901 -8.457 12.080 1.00 89.62 470 PRO A N 1
ATOM 3582 C CA . PRO A 1 470 ? -47.261 -7.132 12.084 1.00 89.62 470 PRO A CA 1
ATOM 3583 C C . PRO A 1 470 ? -45.800 -7.106 12.586 1.00 89.62 470 PRO A C 1
ATOM 3585 O O . PRO A 1 470 ? -45.325 -6.069 13.056 1.00 89.62 470 PRO A O 1
ATOM 3588 N N . SER A 1 471 ? -45.070 -8.222 12.544 1.00 91.75 471 SER A N 1
ATOM 3589 C CA . SER A 1 471 ? -43.679 -8.281 13.008 1.00 91.75 471 SER A CA 1
ATOM 3590 C C . SER A 1 471 ? -42.737 -7.393 12.180 1.00 91.75 471 SER A C 1
ATOM 3592 O O . SER A 1 471 ? -42.963 -7.118 11.001 1.00 91.75 471 SER A O 1
ATOM 3594 N N . LYS A 1 472 ? -41.641 -6.948 12.809 1.00 89.12 472 LYS A N 1
ATOM 3595 C CA . LYS A 1 472 ? -40.535 -6.243 12.143 1.00 89.12 472 LYS A CA 1
ATOM 3596 C C . LYS A 1 472 ? -39.435 -7.237 11.783 1.00 89.12 472 LYS A C 1
ATOM 3598 O O . LYS A 1 472 ? -39.039 -8.030 12.634 1.00 89.12 472 LYS A O 1
ATOM 3603 N N . THR A 1 473 ? -38.890 -7.136 10.573 1.00 91.25 473 THR A N 1
ATOM 3604 C CA . THR A 1 473 ? -37.801 -8.005 10.106 1.00 91.25 473 THR A CA 1
ATOM 3605 C C . THR A 1 473 ? -36.519 -7.203 9.905 1.00 91.25 473 THR A C 1
ATOM 3607 O O . THR A 1 473 ? -36.514 -6.162 9.245 1.00 91.25 473 THR A O 1
ATOM 3610 N N . THR A 1 474 ? -35.416 -7.686 10.483 1.00 92.62 474 THR A N 1
ATOM 3611 C CA . THR A 1 474 ? -34.098 -7.041 10.396 1.00 92.62 474 THR A CA 1
ATOM 3612 C C . THR A 1 474 ? -32.999 -8.068 10.159 1.00 92.62 474 THR A C 1
ATOM 3614 O O . THR A 1 474 ? -33.065 -9.170 10.697 1.00 92.62 474 THR A O 1
ATOM 3617 N N . VAL A 1 475 ? -31.982 -7.691 9.388 1.00 94.56 475 VAL A N 1
ATOM 3618 C CA . VAL A 1 475 ? -30.746 -8.457 9.200 1.00 94.56 475 VAL A CA 1
ATOM 3619 C C . VAL A 1 475 ? -29.652 -7.819 10.047 1.00 94.56 475 VAL A C 1
ATOM 3621 O O . VAL A 1 475 ? -29.417 -6.608 9.970 1.00 94.56 475 VAL A O 1
ATOM 3624 N N . ARG A 1 476 ? -28.990 -8.631 10.871 1.00 94.44 476 ARG A N 1
ATOM 3625 C CA . ARG A 1 476 ? -27.865 -8.226 11.718 1.00 94.44 476 ARG A CA 1
ATOM 3626 C C . ARG A 1 476 ? -26.634 -9.023 11.312 1.00 94.44 476 ARG A C 1
ATOM 3628 O O . ARG A 1 476 ? -26.717 -10.237 11.168 1.00 94.44 476 ARG A O 1
ATOM 3635 N N . TYR A 1 477 ? -25.510 -8.334 11.154 1.00 94.38 477 TYR A N 1
ATOM 3636 C CA . TYR A 1 477 ? -24.224 -8.954 10.857 1.00 94.38 477 TYR A CA 1
ATOM 3637 C C . TYR A 1 477 ? -23.443 -9.126 12.159 1.00 94.38 477 TYR A C 1
ATOM 3639 O O . TYR A 1 477 ? -23.160 -8.146 12.853 1.00 94.38 477 TYR A O 1
ATOM 3647 N N . GLU A 1 478 ? -23.112 -10.368 12.500 1.00 95.44 478 GLU A N 1
ATOM 3648 C CA . GLU A 1 478 ? -22.353 -10.724 13.701 1.00 95.44 478 GLU A CA 1
ATOM 3649 C C . GLU A 1 478 ? -21.031 -11.409 13.311 1.00 95.44 478 GLU A C 1
ATOM 3651 O O . GLU A 1 478 ? -20.965 -12.026 12.246 1.00 95.44 478 GLU A O 1
ATOM 3656 N N . PRO A 1 479 ? -19.960 -11.267 14.118 1.00 97.81 479 PRO A N 1
ATOM 3657 C CA . PRO A 1 479 ? -18.711 -11.991 13.885 1.00 97.81 479 PRO A CA 1
ATOM 3658 C C . PRO A 1 479 ? -18.920 -13.507 13.950 1.00 97.81 479 PRO A C 1
ATOM 3660 O O . PRO A 1 479 ? -19.757 -13.983 14.714 1.00 97.81 479 PRO A O 1
ATOM 3663 N N . PHE A 1 480 ? -18.107 -14.248 13.196 1.00 98.12 480 PHE A N 1
ATOM 3664 C CA . PHE A 1 480 ? -18.068 -15.710 13.246 1.00 98.12 480 PHE A CA 1
ATOM 3665 C C . PHE A 1 480 ? -17.482 -16.214 14.569 1.00 98.12 480 PHE A C 1
ATOM 3667 O O . PHE A 1 480 ? -18.046 -17.125 15.167 1.00 98.12 480 PHE A O 1
ATOM 3674 N N . GLY A 1 481 ? -16.375 -15.620 15.030 1.00 98.38 481 GLY A N 1
ATOM 3675 C CA . GLY A 1 481 ? -15.656 -16.080 16.219 1.00 98.38 481 GLY A CA 1
ATOM 3676 C C . GLY A 1 481 ? -14.148 -15.921 16.112 1.00 98.38 481 GLY A C 1
ATOM 3677 O O . GLY A 1 481 ? -13.647 -14.802 15.970 1.00 98.38 481 GLY A O 1
ATOM 3678 N N . ILE A 1 482 ? -13.427 -17.038 16.192 1.00 98.56 482 ILE A N 1
ATOM 3679 C CA . ILE A 1 482 ? -11.988 -17.126 15.946 1.00 98.56 482 ILE A CA 1
ATOM 3680 C C . ILE A 1 482 ? -11.721 -17.512 14.485 1.00 98.56 482 ILE A C 1
ATOM 3682 O O . ILE A 1 482 ? -12.212 -18.521 13.976 1.00 98.56 482 ILE A O 1
ATOM 3686 N N . VAL A 1 483 ? -10.932 -16.693 13.796 1.00 98.69 483 VAL A N 1
ATOM 3687 C CA . VAL A 1 483 ? -10.688 -16.807 12.353 1.00 98.69 483 VAL A CA 1
ATOM 3688 C C . VAL A 1 483 ? -9.227 -17.139 12.085 1.00 98.69 483 VAL A C 1
ATOM 3690 O O . VAL A 1 483 ? -8.337 -16.487 12.630 1.00 98.69 483 VAL A O 1
ATOM 3693 N N . LEU A 1 484 ? -8.975 -18.107 11.205 1.00 98.75 484 LEU A N 1
ATOM 3694 C CA . LEU A 1 484 ? -7.635 -18.421 10.709 1.00 98.75 484 LEU A CA 1
ATOM 3695 C C . LEU A 1 484 ? -7.428 -17.821 9.319 1.00 98.75 484 LEU A C 1
ATOM 3697 O O . LEU A 1 484 ? -8.229 -18.046 8.415 1.00 98.75 484 LEU A O 1
ATOM 3701 N N . ILE A 1 485 ? -6.332 -17.090 9.135 1.00 98.75 485 ILE A N 1
ATOM 3702 C CA . ILE A 1 485 ? -5.934 -16.488 7.860 1.00 98.75 485 ILE A CA 1
ATOM 3703 C C . ILE A 1 485 ? -4.571 -17.041 7.470 1.00 98.75 485 ILE A C 1
ATOM 3705 O O . ILE A 1 485 ? -3.595 -16.852 8.194 1.00 98.75 485 ILE A O 1
ATOM 3709 N N . ILE A 1 486 ? -4.492 -17.694 6.316 1.00 98.38 486 ILE A N 1
ATOM 3710 C CA . ILE A 1 486 ? -3.265 -18.297 5.793 1.00 98.38 486 ILE A CA 1
ATOM 3711 C C . ILE A 1 486 ? -2.840 -17.530 4.538 1.00 98.38 486 ILE A C 1
ATOM 3713 O O . ILE A 1 486 ? -3.516 -17.578 3.504 1.00 98.38 486 ILE A O 1
ATOM 3717 N N . GLY A 1 487 ? -1.725 -16.808 4.657 1.00 96.31 487 GLY A N 1
ATOM 3718 C CA . GLY A 1 487 ? -1.191 -15.918 3.630 1.00 96.31 487 GLY A CA 1
ATOM 3719 C C . GLY A 1 487 ? -0.221 -16.592 2.646 1.00 96.31 487 GLY A C 1
ATOM 3720 O O . GLY A 1 487 ? 0.529 -17.488 3.044 1.00 96.31 487 GLY A O 1
ATOM 3721 N N . PRO A 1 488 ? -0.173 -16.154 1.372 1.00 96.00 488 PRO A N 1
ATOM 3722 C CA . PRO A 1 488 ? 0.746 -16.671 0.360 1.00 96.00 488 PRO A CA 1
ATOM 3723 C C . PRO A 1 488 ? 2.085 -15.910 0.366 1.00 96.00 488 PRO A C 1
ATOM 3725 O O . PRO A 1 488 ? 2.257 -14.923 1.076 1.00 96.00 488 PRO A O 1
ATOM 3728 N N . PHE A 1 489 ? 3.041 -16.333 -0.467 1.00 95.69 489 PHE A N 1
ATOM 3729 C CA . PHE A 1 489 ? 4.369 -15.705 -0.547 1.00 95.69 489 PHE A CA 1
ATOM 3730 C C . PHE A 1 489 ? 4.459 -14.500 -1.491 1.00 95.69 489 PHE A C 1
ATOM 3732 O O . PHE A 1 489 ? 5.442 -13.774 -1.456 1.00 95.69 489 PHE A O 1
ATOM 3739 N N . ASN A 1 490 ? 3.523 -14.334 -2.427 1.00 95.50 490 ASN A N 1
ATOM 3740 C CA . ASN A 1 490 ? 3.744 -13.478 -3.596 1.00 95.50 490 ASN A CA 1
ATOM 3741 C C . ASN A 1 490 ? 3.393 -12.001 -3.362 1.00 95.50 490 ASN A C 1
ATOM 3743 O O . ASN A 1 490 ? 4.096 -11.119 -3.857 1.00 95.50 490 ASN A O 1
ATOM 3747 N N . PHE A 1 491 ? 2.345 -11.737 -2.584 1.00 96.75 491 PHE A N 1
ATOM 3748 C CA . PHE A 1 491 ? 2.051 -10.433 -1.974 1.00 96.75 491 PHE A CA 1
ATOM 3749 C C . PHE A 1 491 ? 1.800 -10.668 -0.482 1.00 96.75 491 PHE A C 1
ATOM 3751 O O . PHE A 1 491 ? 0.654 -10.608 -0.024 1.00 96.75 491 PHE A O 1
ATOM 3758 N N . PRO A 1 492 ? 2.851 -11.077 0.249 1.00 95.56 492 PRO A N 1
ATOM 3759 C CA . PRO A 1 492 ? 2.725 -11.666 1.576 1.00 95.56 492 PRO A CA 1
ATOM 3760 C C . PRO A 1 492 ? 2.207 -10.667 2.609 1.00 95.56 492 PRO A C 1
ATOM 3762 O O . PRO A 1 492 ? 1.643 -11.079 3.621 1.00 95.56 492 PRO A O 1
ATOM 3765 N N . PHE A 1 493 ? 2.344 -9.365 2.360 1.00 95.31 493 PHE A N 1
ATOM 3766 C CA . PHE A 1 493 ? 1.809 -8.334 3.232 1.00 95.31 493 PHE A CA 1
ATOM 3767 C C . PHE A 1 493 ? 0.330 -8.093 2.929 1.00 95.31 493 PHE A C 1
ATOM 3769 O O . PHE A 1 493 ? -0.523 -8.266 3.799 1.00 95.31 493 PHE A O 1
ATOM 3776 N N . MET A 1 494 ? -0.001 -7.749 1.681 1.00 94.81 494 MET A N 1
ATOM 3777 C CA . MET A 1 494 ? -1.367 -7.355 1.320 1.00 94.81 494 MET A CA 1
ATOM 3778 C C . MET A 1 494 ? -2.357 -8.518 1.373 1.00 94.81 494 MET A C 1
ATOM 3780 O O . MET A 1 494 ? -3.418 -8.384 1.983 1.00 94.81 494 MET A O 1
ATOM 3784 N N . LEU A 1 495 ? -2.013 -9.675 0.799 1.00 96.06 495 LEU A N 1
ATOM 3785 C CA . LEU A 1 495 ? -2.926 -10.826 0.743 1.00 96.06 495 LEU A CA 1
ATOM 3786 C C . LEU A 1 495 ? -3.154 -11.474 2.109 1.00 96.06 495 LEU A C 1
ATOM 3788 O O . LEU A 1 495 ? -4.103 -12.234 2.268 1.00 96.06 495 LEU A O 1
ATOM 3792 N N . THR A 1 496 ? -2.331 -11.141 3.101 1.00 96.69 496 THR A N 1
ATOM 3793 C CA . THR A 1 496 ? -2.495 -11.632 4.468 1.00 96.69 496 THR A CA 1
ATOM 3794 C C . THR A 1 496 ? -3.190 -10.606 5.359 1.00 96.69 496 THR A C 1
ATOM 3796 O O . THR A 1 496 ? -4.131 -10.933 6.085 1.00 96.69 496 THR A O 1
ATOM 3799 N N . LEU A 1 497 ? -2.778 -9.337 5.286 1.00 98.00 497 LEU A N 1
ATOM 3800 C CA . LEU A 1 497 ? -3.332 -8.293 6.144 1.00 98.00 497 LEU A CA 1
ATOM 3801 C C . LEU A 1 497 ? -4.702 -7.792 5.675 1.00 98.00 497 LEU A C 1
ATOM 3803 O O . LEU A 1 497 ? -5.465 -7.288 6.497 1.00 98.00 497 LEU A O 1
ATOM 3807 N N . LYS A 1 498 ? -5.059 -7.925 4.392 1.00 97.75 498 LYS A N 1
ATOM 3808 C CA . LYS A 1 498 ? -6.383 -7.514 3.89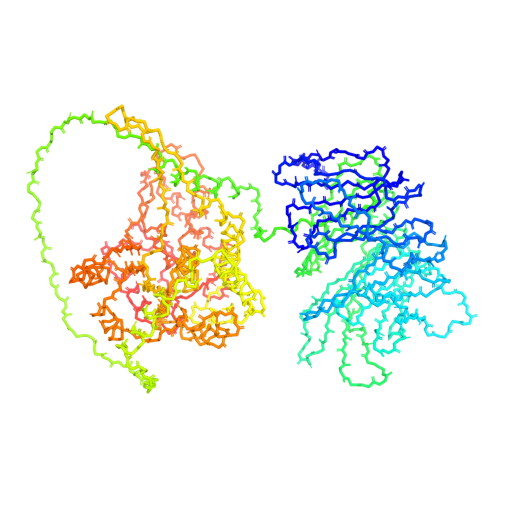8 1.00 97.75 498 LYS A CA 1
ATOM 3809 C C . LYS A 1 498 ? -7.512 -8.416 4.423 1.00 97.75 498 LYS A C 1
ATOM 3811 O O . LYS A 1 498 ? -8.495 -7.869 4.927 1.00 97.75 498 LYS A O 1
ATOM 3816 N N . PRO A 1 499 ? -7.395 -9.757 4.405 1.00 98.25 499 PRO A N 1
ATOM 3817 C CA . PRO A 1 499 ? -8.345 -10.619 5.110 1.00 98.25 499 PRO A CA 1
ATOM 3818 C C . PRO A 1 499 ? -8.354 -10.375 6.623 1.00 98.25 499 PRO A C 1
ATOM 3820 O O . PRO A 1 499 ? -9.422 -10.350 7.229 1.00 98.25 499 PRO A O 1
ATOM 3823 N N . PHE A 1 500 ? -7.189 -10.110 7.227 1.00 98.69 500 PHE A N 1
ATOM 3824 C CA . PHE A 1 500 ? -7.097 -9.751 8.646 1.00 98.69 500 PHE A CA 1
ATOM 3825 C C . PHE A 1 500 ? -7.862 -8.469 8.978 1.00 98.69 500 PHE A C 1
ATOM 3827 O O . PHE A 1 500 ? -8.634 -8.453 9.935 1.00 98.69 500 PHE A O 1
ATOM 3834 N N . LEU A 1 501 ? -7.731 -7.430 8.148 1.00 98.69 501 LEU A N 1
ATOM 3835 C CA . LEU A 1 501 ? -8.529 -6.209 8.241 1.00 98.69 501 LEU A CA 1
ATOM 3836 C C . LEU A 1 501 ? -10.032 -6.527 8.200 1.00 98.69 501 LEU A C 1
ATOM 3838 O O . LEU A 1 501 ? -10.791 -6.004 9.012 1.00 98.69 501 LEU A O 1
ATOM 3842 N N . GLY A 1 502 ? -10.462 -7.408 7.292 1.00 98.19 502 GLY A N 1
ATOM 3843 C CA . GLY A 1 502 ? -11.847 -7.880 7.233 1.00 98.19 502 GLY A CA 1
ATOM 3844 C C . GLY A 1 502 ? -12.293 -8.576 8.524 1.00 98.19 502 GLY A C 1
ATOM 3845 O O . GLY A 1 502 ? -13.369 -8.276 9.043 1.00 98.19 502 GLY A O 1
ATOM 3846 N N . ALA A 1 503 ? -11.448 -9.444 9.085 1.00 98.62 503 ALA A N 1
ATOM 3847 C CA . ALA A 1 503 ? -11.734 -10.174 10.318 1.00 98.62 503 ALA A CA 1
ATOM 3848 C C . ALA A 1 503 ? -11.902 -9.236 11.527 1.00 98.62 503 ALA A C 1
ATOM 3850 O O . ALA A 1 503 ? -12.913 -9.340 12.229 1.00 98.62 503 ALA A O 1
ATOM 3851 N N . ILE A 1 504 ? -10.985 -8.279 11.730 1.00 98.31 504 ILE A N 1
ATOM 3852 C CA . ILE A 1 504 ? -11.083 -7.299 12.828 1.00 98.31 504 ILE A CA 1
ATOM 3853 C C . ILE A 1 504 ? -12.245 -6.321 12.615 1.00 98.31 504 ILE A C 1
ATOM 3855 O O . ILE A 1 504 ? -12.945 -5.982 13.567 1.00 98.31 504 ILE A O 1
ATOM 3859 N N . MET A 1 505 ? -12.521 -5.918 11.369 1.00 97.62 505 MET A N 1
ATOM 3860 C CA . MET A 1 505 ? -13.659 -5.058 11.023 1.00 97.62 505 MET A CA 1
ATOM 3861 C C . MET A 1 505 ? -14.994 -5.748 11.338 1.00 97.62 505 MET A C 1
ATOM 3863 O O . MET A 1 505 ? -15.934 -5.111 11.820 1.00 97.62 505 MET A O 1
ATOM 3867 N N . ALA A 1 506 ? -15.079 -7.059 11.115 1.00 98.00 506 ALA A N 1
ATOM 3868 C CA . ALA A 1 506 ? -16.240 -7.870 11.467 1.00 98.00 506 ALA A CA 1
ATOM 3869 C C . ALA A 1 506 ? -16.344 -8.172 12.978 1.00 98.00 506 ALA A C 1
ATOM 3871 O O . ALA A 1 506 ? -17.428 -8.533 13.437 1.00 98.00 506 ALA A O 1
ATOM 3872 N N . GLY A 1 507 ? -15.287 -7.924 13.763 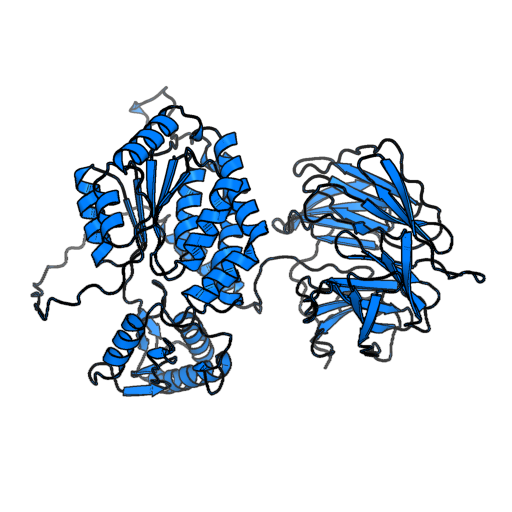1.00 98.25 507 GLY A N 1
ATOM 3873 C CA . GLY A 1 507 ? -15.257 -8.115 15.218 1.00 98.25 507 GLY A CA 1
ATOM 3874 C C . GLY A 1 507 ? -14.836 -9.517 15.659 1.00 98.25 507 GLY A C 1
ATOM 3875 O O . GLY A 1 507 ? -15.275 -9.980 16.709 1.00 98.25 507 GLY A O 1
ATOM 3876 N N . ASN A 1 508 ? -14.037 -10.209 14.849 1.00 98.81 508 ASN A N 1
ATOM 3877 C CA . ASN A 1 508 ? -13.507 -11.533 15.166 1.00 98.81 508 ASN A CA 1
ATOM 3878 C C . ASN A 1 508 ? -12.177 -11.441 15.926 1.00 98.81 508 ASN A C 1
ATOM 3880 O O . ASN A 1 508 ? -11.411 -10.494 15.733 1.00 98.81 508 ASN A O 1
ATOM 3884 N N . CYS A 1 509 ? -11.865 -12.478 16.700 1.00 98.62 509 CYS A N 1
ATOM 3885 C CA . CYS A 1 509 ? -10.480 -12.791 17.048 1.00 98.62 509 CYS A CA 1
ATOM 3886 C C . CYS A 1 509 ? -9.808 -13.452 15.834 1.00 98.62 509 CYS A C 1
ATOM 3888 O O . CYS A 1 509 ? -10.461 -14.189 15.093 1.00 98.62 509 CYS A O 1
ATOM 3890 N N . ALA A 1 510 ? -8.523 -13.198 15.594 1.00 98.25 510 ALA A N 1
ATOM 3891 C CA . ALA A 1 510 ? -7.882 -13.619 14.349 1.00 98.25 510 ALA A CA 1
ATOM 3892 C C . ALA A 1 510 ? -6.447 -14.121 14.534 1.00 98.25 510 ALA A C 1
ATOM 3894 O O . ALA A 1 510 ? -5.632 -13.514 15.229 1.00 98.25 510 ALA A O 1
ATOM 3895 N N . VAL A 1 511 ? -6.124 -15.214 13.847 1.00 98.31 511 VAL A N 1
ATOM 3896 C CA . VAL A 1 51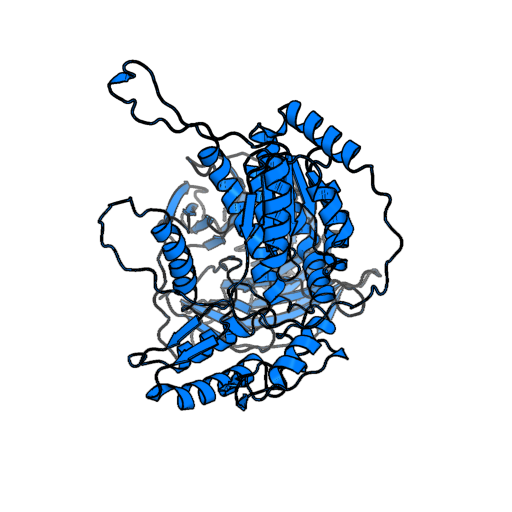1 ? -4.781 -15.788 13.773 1.00 98.31 511 VAL A CA 1
ATOM 3897 C C . VAL A 1 511 ? -4.281 -15.702 12.344 1.00 98.31 511 VAL A C 1
ATOM 3899 O O . VAL A 1 511 ? -4.932 -16.167 11.412 1.00 98.31 511 VAL A O 1
ATOM 3902 N N . ILE A 1 512 ? -3.106 -15.109 12.182 1.00 98.06 512 ILE A N 1
ATOM 3903 C CA . ILE A 1 512 ? -2.431 -14.947 10.905 1.00 98.06 512 ILE A CA 1
ATOM 3904 C C . ILE A 1 512 ? -1.291 -15.953 10.815 1.00 98.06 512 ILE A C 1
ATOM 3906 O O . ILE A 1 512 ? -0.348 -15.883 11.600 1.00 98.06 512 ILE A O 1
ATOM 3910 N N . LYS A 1 513 ? -1.329 -16.827 9.812 1.00 97.00 513 LYS A N 1
ATOM 3911 C CA . LYS A 1 513 ? -0.197 -17.658 9.410 1.00 97.00 513 LYS A CA 1
ATOM 3912 C C . LYS A 1 513 ? 0.471 -17.033 8.190 1.00 97.00 513 LYS A C 1
ATOM 3914 O O . LYS A 1 513 ? -0.089 -17.045 7.092 1.00 97.00 513 LYS A O 1
ATOM 3919 N N . MET A 1 514 ? 1.673 -16.493 8.385 1.00 95.06 514 MET A N 1
ATOM 3920 C CA . MET A 1 514 ? 2.481 -15.923 7.300 1.00 95.06 514 MET A CA 1
ATOM 3921 C C . MET A 1 514 ? 3.156 -17.026 6.472 1.00 95.06 514 MET A C 1
ATOM 3923 O O . MET A 1 514 ? 3.399 -18.134 6.953 1.00 95.06 514 MET A O 1
ATOM 3927 N N . SER A 1 515 ? 3.487 -16.730 5.216 1.00 94.00 515 SER A N 1
ATOM 3928 C CA . SER A 1 515 ? 4.260 -17.641 4.367 1.00 94.00 515 SER A CA 1
ATOM 3929 C C . SER A 1 515 ? 5.699 -17.798 4.877 1.00 94.00 515 SER A C 1
ATOM 3931 O O . SER A 1 515 ? 6.404 -16.809 5.074 1.00 94.00 515 SER A O 1
ATOM 3933 N N . GLU A 1 516 ? 6.171 -19.039 4.993 1.00 93.19 516 GLU A N 1
ATOM 3934 C CA . GLU A 1 516 ? 7.547 -19.386 5.378 1.00 93.19 516 GLU A CA 1
ATOM 3935 C C . GLU A 1 516 ? 8.601 -18.884 4.381 1.00 93.19 516 GLU A C 1
ATOM 3937 O O . GLU A 1 516 ? 9.764 -18.715 4.733 1.00 93.19 516 GLU A O 1
ATOM 3942 N N . TYR A 1 517 ? 8.190 -18.594 3.144 1.00 94.62 517 TYR A N 1
ATOM 3943 C CA . TYR A 1 517 ? 9.053 -18.014 2.114 1.00 94.62 517 TYR A CA 1
ATOM 3944 C C . TYR A 1 517 ? 9.302 -16.509 2.288 1.00 94.62 517 TYR A C 1
ATOM 3946 O O . TYR A 1 517 ? 10.040 -15.927 1.496 1.00 94.62 517 TYR A O 1
ATOM 3954 N N . CYS A 1 518 ? 8.682 -15.871 3.287 1.00 95.88 518 CYS A N 1
ATOM 3955 C CA . CYS A 1 518 ? 8.848 -14.444 3.572 1.00 95.88 518 CYS A CA 1
ATOM 3956 C C . CYS A 1 518 ? 9.271 -14.206 5.037 1.00 95.88 518 CYS A C 1
ATOM 3958 O O . CYS A 1 518 ? 8.522 -13.597 5.817 1.00 95.88 518 CYS A O 1
ATOM 3960 N N . PRO A 1 519 ? 10.427 -14.754 5.463 1.00 96.38 519 PRO A N 1
ATOM 3961 C CA . PRO A 1 519 ? 10.858 -14.709 6.856 1.00 96.38 519 PRO A CA 1
ATOM 3962 C C . PRO A 1 519 ? 11.230 -13.298 7.324 1.00 96.38 519 PRO A C 1
ATOM 3964 O O . PRO A 1 519 ? 10.943 -12.961 8.476 1.00 96.38 519 PRO A O 1
ATOM 3967 N N . ALA A 1 520 ? 11.822 -12.454 6.467 1.00 97.62 520 ALA A N 1
ATOM 3968 C CA . ALA A 1 520 ? 12.175 -11.090 6.857 1.00 97.62 520 ALA A CA 1
ATOM 3969 C C . ALA A 1 520 ? 10.911 -10.279 7.155 1.00 97.62 520 ALA A C 1
ATOM 3971 O O . ALA A 1 520 ? 10.825 -9.611 8.191 1.00 97.62 520 ALA A O 1
ATOM 3972 N N . LEU A 1 521 ? 9.893 -10.401 6.296 1.00 97.38 521 LEU A N 1
ATOM 3973 C CA . LEU A 1 521 ? 8.624 -9.709 6.497 1.00 97.38 521 LEU A CA 1
ATOM 3974 C C . LEU A 1 521 ? 7.888 -10.211 7.738 1.00 97.38 521 LEU A C 1
ATOM 3976 O O . LEU A 1 521 ? 7.347 -9.418 8.509 1.00 97.38 521 LEU A O 1
ATOM 3980 N N . THR A 1 522 ? 7.881 -11.526 7.945 1.00 96.69 522 THR A N 1
ATOM 3981 C CA . THR A 1 522 ? 7.230 -12.141 9.106 1.00 96.69 522 THR A CA 1
ATOM 3982 C C . THR A 1 522 ? 7.873 -11.675 10.411 1.00 96.69 522 THR A C 1
ATOM 3984 O O . THR A 1 522 ? 7.164 -11.298 11.346 1.00 96.69 522 THR A O 1
ATOM 3987 N N . SER A 1 523 ? 9.206 -11.604 10.451 1.00 97.25 523 SER A N 1
ATOM 3988 C CA . SER A 1 523 ? 9.959 -11.075 11.592 1.00 97.25 523 SER A CA 1
ATOM 3989 C C . SER A 1 523 ? 9.618 -9.607 11.873 1.00 97.25 523 SER A C 1
ATOM 3991 O O . SER A 1 523 ? 9.308 -9.250 13.013 1.00 97.25 523 SER A O 1
ATOM 3993 N N . ALA A 1 524 ? 9.581 -8.765 10.834 1.00 97.62 524 ALA A N 1
ATOM 3994 C CA . ALA A 1 524 ? 9.201 -7.358 10.965 1.00 97.62 524 ALA A CA 1
ATOM 3995 C C . ALA A 1 524 ? 7.769 -7.199 11.503 1.00 97.62 524 ALA A C 1
ATOM 3997 O O . ALA A 1 524 ? 7.534 -6.432 12.437 1.00 97.62 524 ALA A O 1
ATOM 3998 N N . LEU A 1 525 ? 6.811 -7.965 10.973 1.00 97.19 525 LEU A N 1
ATOM 3999 C CA . LEU A 1 525 ? 5.433 -7.944 11.462 1.00 97.19 525 LEU A CA 1
ATOM 4000 C C . LEU A 1 525 ? 5.355 -8.382 12.922 1.00 97.19 525 LEU A C 1
ATOM 4002 O O . LEU A 1 525 ? 4.780 -7.660 13.728 1.00 97.19 525 LEU A O 1
ATOM 4006 N N . LYS A 1 526 ? 5.977 -9.498 13.309 1.00 96.25 526 LYS A N 1
ATOM 4007 C CA . LYS A 1 526 ? 5.970 -9.959 14.709 1.00 96.25 526 LYS A CA 1
ATOM 4008 C C . LYS A 1 526 ? 6.612 -8.972 15.675 1.00 96.25 526 LYS A C 1
ATOM 4010 O O . LYS A 1 526 ? 6.166 -8.883 16.815 1.00 96.25 526 LYS A O 1
ATOM 4015 N N . LYS A 1 527 ? 7.638 -8.241 15.235 1.00 97.19 527 LYS A N 1
ATOM 4016 C CA . LYS A 1 527 ? 8.283 -7.199 16.038 1.00 97.19 527 LYS A CA 1
ATOM 4017 C C . LYS A 1 527 ? 7.303 -6.074 16.376 1.00 97.19 527 LYS A C 1
ATOM 4019 O O . LYS A 1 527 ? 7.238 -5.667 17.531 1.00 97.19 527 LYS A O 1
ATOM 4024 N N . TYR A 1 528 ? 6.548 -5.581 15.394 1.00 97.62 528 TYR A N 1
ATOM 4025 C CA . TYR A 1 528 ? 5.712 -4.389 15.573 1.00 97.62 528 TYR A CA 1
ATOM 4026 C C . TYR A 1 528 ? 4.270 -4.686 15.971 1.00 97.62 528 TYR A C 1
ATOM 4028 O O . TYR A 1 528 ? 3.682 -3.912 16.719 1.00 97.62 528 TYR A O 1
ATOM 4036 N N . PHE A 1 529 ? 3.705 -5.813 15.545 1.00 97.44 529 PHE A N 1
ATOM 4037 C CA . PHE A 1 529 ? 2.307 -6.178 15.788 1.00 97.44 529 PHE A CA 1
ATOM 4038 C C . PHE A 1 529 ? 1.869 -6.015 17.259 1.00 97.44 529 PHE A C 1
ATOM 4040 O O . PHE A 1 529 ? 0.839 -5.374 17.487 1.00 97.44 529 PHE A O 1
ATOM 4047 N N . PRO A 1 530 ? 2.646 -6.461 18.272 1.00 97.12 530 PRO A N 1
ATOM 4048 C CA . PRO A 1 530 ? 2.267 -6.321 19.680 1.00 97.12 530 PRO A CA 1
ATOM 4049 C C . PRO A 1 530 ? 2.200 -4.884 20.204 1.00 97.12 530 PRO A C 1
ATOM 4051 O O . PRO A 1 530 ? 1.572 -4.639 21.228 1.00 97.12 530 PRO A O 1
ATOM 4054 N N . MET A 1 531 ? 2.857 -3.934 19.534 1.00 97.56 531 MET A N 1
ATOM 4055 C CA . MET A 1 531 ? 2.894 -2.529 19.953 1.00 97.56 531 MET A CA 1
ATOM 4056 C C . MET A 1 531 ? 1.633 -1.762 19.534 1.00 97.56 531 MET A C 1
ATOM 4058 O O . MET A 1 531 ? 1.350 -0.696 20.078 1.00 97.56 531 MET A O 1
ATOM 4062 N N . TYR A 1 532 ? 0.889 -2.280 18.551 1.00 97.88 532 TYR A N 1
ATOM 4063 C CA . TYR A 1 532 ? -0.221 -1.563 17.919 1.00 97.88 532 TYR A CA 1
ATOM 4064 C C . TYR A 1 532 ? -1.563 -2.290 18.001 1.00 97.88 532 TYR A C 1
ATOM 4066 O O . TYR A 1 532 ? -2.595 -1.633 17.846 1.00 97.88 532 TYR A O 1
ATOM 4074 N N . LEU A 1 533 ? -1.559 -3.609 18.202 1.00 97.81 533 LEU A N 1
ATOM 4075 C CA . LEU A 1 533 ? -2.752 -4.450 18.148 1.00 97.81 533 LEU A CA 1
ATOM 4076 C C . LEU A 1 533 ? -2.945 -5.254 19.433 1.00 97.81 533 LEU A C 1
ATOM 4078 O O . LEU A 1 533 ? -1.992 -5.595 20.132 1.00 97.81 533 LEU A O 1
ATOM 4082 N N . ASP A 1 534 ? -4.205 -5.575 19.718 1.00 97.06 534 ASP A N 1
ATOM 4083 C CA . ASP A 1 534 ? -4.601 -6.422 20.840 1.00 97.06 534 ASP A CA 1
ATOM 4084 C C . ASP A 1 534 ? -4.092 -7.853 20.632 1.00 97.06 534 ASP A C 1
ATOM 4086 O O . ASP A 1 534 ? -4.655 -8.637 19.862 1.00 97.06 534 ASP A O 1
ATOM 4090 N N . THR A 1 535 ? -3.018 -8.194 21.344 1.00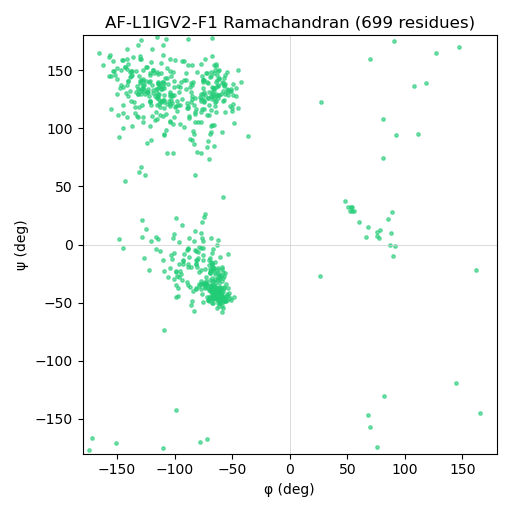 96.12 535 THR A N 1
ATOM 4091 C CA . THR A 1 535 ? -2.398 -9.518 21.254 1.00 96.12 535 THR A CA 1
ATOM 4092 C C . THR A 1 535 ? -3.170 -10.617 21.970 1.00 96.12 535 THR A C 1
ATOM 4094 O O . THR A 1 535 ? -2.809 -11.782 21.811 1.00 96.12 535 THR A O 1
ATOM 4097 N N . GLU A 1 536 ? -4.202 -10.311 22.754 1.00 96.06 536 GLU A N 1
ATOM 4098 C CA . GLU A 1 536 ? -5.075 -11.340 23.329 1.00 96.06 536 GLU A CA 1
ATOM 4099 C C . GLU A 1 536 ? -6.077 -11.849 22.292 1.00 96.06 536 GLU A C 1
ATOM 4101 O O . GLU A 1 536 ? -6.404 -13.033 22.286 1.00 96.06 536 GLU A O 1
ATOM 4106 N N . SER A 1 537 ? -6.519 -10.966 21.393 1.00 97.62 537 SER A N 1
ATOM 4107 C CA . SER A 1 537 ? -7.509 -11.269 20.352 1.00 97.62 537 SER A CA 1
ATOM 4108 C C . SER A 1 537 ? -6.891 -11.560 18.983 1.00 97.62 537 SER A C 1
ATOM 4110 O O . SER A 1 537 ? -7.527 -12.207 18.149 1.00 97.62 537 SER A O 1
ATOM 4112 N N . CYS A 1 538 ? -5.680 -11.064 18.720 1.00 97.81 538 CYS A N 1
ATOM 4113 C CA . CYS A 1 538 ? -5.018 -11.173 17.424 1.00 97.81 538 CYS A CA 1
ATOM 4114 C C . CYS A 1 538 ? -3.603 -11.745 17.562 1.00 97.81 538 CYS A C 1
ATOM 4116 O O . CYS A 1 538 ? -2.813 -11.281 18.386 1.00 97.81 538 CYS A O 1
ATOM 4118 N N . LYS A 1 539 ? -3.246 -12.737 16.741 1.00 96.62 539 LYS A N 1
ATOM 4119 C CA . LYS A 1 539 ? -1.948 -13.428 16.829 1.00 96.62 539 LYS A CA 1
ATOM 4120 C C . LYS A 1 539 ? -1.328 -13.662 15.457 1.00 96.62 539 LYS A C 1
ATOM 4122 O O . LYS A 1 539 ? -2.037 -13.891 14.484 1.00 96.62 539 LYS A O 1
ATOM 4127 N N . ILE A 1 540 ? 0.003 -13.668 15.409 1.00 96.06 540 ILE A N 1
ATOM 4128 C CA . ILE A 1 540 ? 0.778 -14.147 14.260 1.00 96.06 540 ILE A CA 1
ATOM 4129 C C . ILE A 1 540 ? 1.444 -15.463 14.654 1.00 96.06 540 ILE A C 1
ATOM 4131 O O . ILE A 1 540 ? 2.129 -15.525 15.676 1.00 96.06 540 ILE A O 1
ATOM 4135 N N . VAL A 1 541 ? 1.264 -16.487 13.828 1.00 92.69 541 VAL A N 1
ATOM 4136 C CA . VAL A 1 541 ? 1.916 -17.792 13.946 1.00 92.69 541 VAL A CA 1
ATOM 4137 C C . VAL A 1 541 ? 2.859 -18.009 12.767 1.00 92.69 541 VAL A C 1
ATOM 4139 O O . VAL A 1 541 ? 2.563 -17.666 11.621 1.00 92.69 541 VAL A O 1
ATOM 4142 N N . GLU A 1 542 ? 4.026 -18.561 13.074 1.00 87.12 542 GLU A N 1
ATOM 4143 C CA . GLU A 1 542 ? 5.036 -18.949 12.093 1.00 87.12 542 GLU A CA 1
ATOM 4144 C C . GLU A 1 542 ? 4.965 -20.446 11.834 1.00 87.12 542 GLU A C 1
ATOM 4146 O O . GLU A 1 542 ? 4.480 -21.214 12.662 1.00 87.12 542 GLU A O 1
ATOM 4151 N N . GLY A 1 543 ? 5.501 -20.849 10.690 1.00 82.88 543 GLY A N 1
ATOM 4152 C CA . GLY A 1 543 ? 5.696 -22.250 10.365 1.00 82.88 543 GLY A CA 1
ATOM 4153 C C . GLY A 1 543 ? 5.532 -22.519 8.883 1.00 82.88 543 GLY A C 1
ATOM 4154 O O . GLY A 1 543 ? 5.115 -21.647 8.119 1.00 82.88 543 GLY A O 1
ATOM 4155 N N . GLY A 1 544 ? 5.891 -23.724 8.472 1.00 8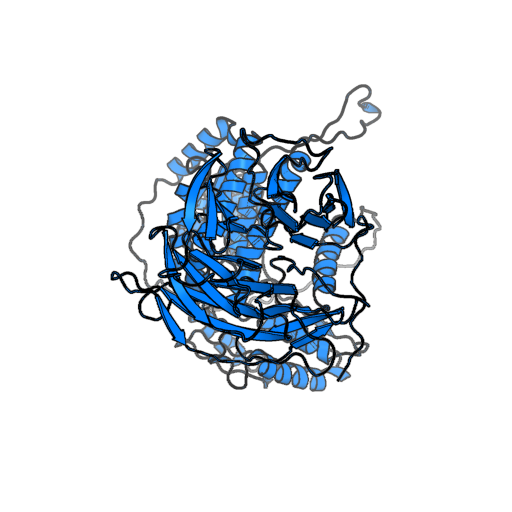7.88 544 GLY A N 1
ATOM 4156 C CA . GLY A 1 544 ? 5.690 -24.213 7.122 1.00 87.88 544 GLY A CA 1
ATOM 4157 C C . GLY A 1 544 ? 4.445 -25.084 7.019 1.00 87.88 544 GLY A C 1
ATOM 4158 O O . GLY A 1 544 ? 3.408 -24.833 7.641 1.00 87.88 544 GLY A O 1
ATOM 4159 N N . VAL A 1 545 ? 4.561 -26.131 6.207 1.00 87.94 545 VAL A N 1
ATOM 4160 C CA . VAL A 1 545 ? 3.483 -27.093 5.952 1.00 87.94 545 VAL A CA 1
ATOM 4161 C C . VAL A 1 545 ? 3.023 -27.786 7.237 1.00 87.94 545 VAL A C 1
ATOM 4163 O O . VAL A 1 545 ? 1.826 -27.802 7.501 1.00 87.94 545 VAL A O 1
ATOM 4166 N N . LYS A 1 546 ? 3.949 -28.287 8.068 1.00 90.81 546 LYS A N 1
ATOM 4167 C CA . LYS A 1 546 ? 3.614 -29.057 9.280 1.00 90.81 546 LYS A CA 1
ATOM 4168 C C . LYS A 1 546 ? 2.797 -28.241 10.278 1.00 90.81 546 LYS A C 1
ATOM 4170 O O . LYS A 1 546 ? 1.781 -28.699 10.782 1.00 90.81 546 LYS A O 1
ATOM 4175 N N . GLU A 1 547 ? 3.218 -27.013 10.545 1.00 90.81 547 GLU A N 1
ATOM 4176 C CA . GLU A 1 547 ? 2.526 -26.114 11.464 1.00 90.81 547 GLU A CA 1
ATOM 4177 C C . GLU A 1 547 ? 1.161 -25.698 10.905 1.00 90.81 547 GLU A C 1
ATOM 4179 O O . GLU A 1 547 ? 0.198 -25.567 11.656 1.00 90.81 547 GLU A O 1
ATOM 4184 N N . THR A 1 548 ? 1.052 -25.542 9.581 1.00 92.94 548 THR A N 1
ATOM 4185 C CA . THR A 1 548 ? -0.231 -25.270 8.916 1.00 92.94 548 THR A CA 1
ATOM 4186 C C . THR A 1 548 ? -1.189 -26.456 9.046 1.00 92.94 548 THR A C 1
ATOM 4188 O O . THR A 1 548 ? -2.355 -26.258 9.375 1.00 92.94 548 THR A O 1
ATOM 4191 N N . GLU A 1 549 ? -0.713 -27.686 8.842 1.00 93.19 549 GLU A N 1
ATOM 4192 C CA . GLU A 1 549 ? -1.500 -28.909 9.055 1.00 93.19 549 GLU A CA 1
ATOM 4193 C C . GLU A 1 549 ? -1.971 -29.026 10.507 1.00 93.19 549 GLU A C 1
ATOM 4195 O O . GLU A 1 549 ? -3.136 -29.331 10.757 1.00 93.19 549 GLU A O 1
ATOM 4200 N N . GLU A 1 550 ? -1.101 -28.726 11.473 1.00 94.50 550 GLU A N 1
ATOM 4201 C CA . GLU A 1 550 ? -1.476 -28.707 12.885 1.00 94.50 550 GLU A CA 1
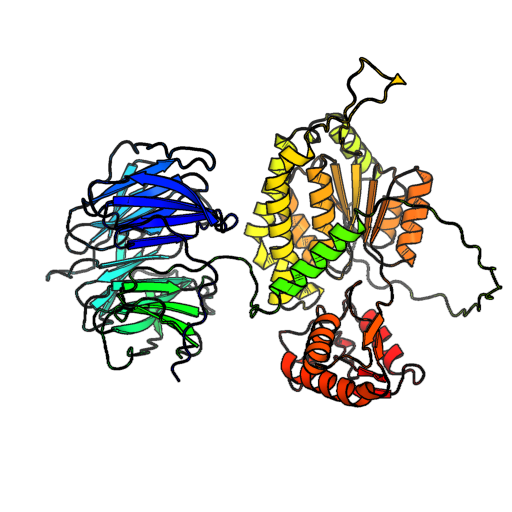ATOM 4202 C C . GLU A 1 550 ? -2.520 -27.627 13.196 1.00 94.50 550 GLU A C 1
ATOM 4204 O O . GLU A 1 550 ? -3.501 -27.917 13.883 1.00 94.50 550 GLU A O 1
ATOM 4209 N N . LEU A 1 551 ? -2.381 -26.409 12.665 1.00 95.12 551 LEU A N 1
ATOM 4210 C CA . LEU A 1 551 ? -3.393 -25.356 12.814 1.00 95.12 551 LEU A CA 1
ATOM 4211 C C . LEU A 1 551 ? -4.752 -25.794 12.255 1.00 95.12 551 LEU A C 1
ATOM 4213 O O . LEU A 1 551 ? -5.775 -25.580 12.903 1.00 95.12 551 LEU A O 1
ATOM 4217 N N . LEU A 1 552 ? -4.769 -26.436 11.087 1.00 96.50 552 LEU A N 1
ATOM 4218 C CA . LEU A 1 552 ? -5.994 -26.874 10.410 1.00 96.50 552 LEU A CA 1
ATOM 4219 C C . LEU A 1 552 ? -6.738 -27.999 11.146 1.00 96.50 552 LEU A C 1
ATOM 4221 O O . LEU A 1 552 ? -7.939 -28.156 10.943 1.00 96.50 552 LEU A O 1
ATOM 4225 N N . LYS A 1 553 ? -6.072 -28.752 12.032 1.00 96.06 553 LYS A N 1
ATOM 4226 C CA . LYS A 1 553 ? -6.735 -29.764 12.877 1.00 96.06 553 LYS A CA 1
ATOM 4227 C C . LYS A 1 553 ? -7.655 -29.153 13.936 1.00 96.06 553 LYS A C 1
ATOM 4229 O O . LYS A 1 553 ? -8.533 -29.850 14.446 1.00 96.06 553 LYS A O 1
ATOM 4234 N N . ARG A 1 554 ? -7.458 -27.881 14.296 1.00 96.56 554 ARG A N 1
ATOM 4235 C CA . ARG A 1 554 ? -8.231 -27.207 15.348 1.00 96.56 554 ARG A CA 1
ATOM 4236 C C . ARG A 1 554 ? -9.530 -26.636 14.785 1.00 96.56 554 ARG A C 1
ATOM 4238 O O . ARG A 1 554 ? -9.630 -26.321 13.604 1.00 96.56 554 ARG A O 1
ATOM 4245 N N . GLN A 1 555 ? -10.521 -26.483 15.658 1.00 96.75 555 GLN A N 1
ATOM 4246 C CA . GLN A 1 555 ? -11.808 -25.906 15.293 1.00 96.75 555 GLN A CA 1
ATOM 4247 C C . GLN A 1 555 ? -11.697 -24.382 15.182 1.00 96.75 555 GLN A C 1
ATOM 4249 O O . GLN A 1 555 ? -11.505 -23.693 16.188 1.00 96.75 555 GLN A O 1
ATOM 4254 N N . TRP A 1 556 ? -11.873 -23.872 13.968 1.00 98.38 556 TRP A N 1
ATOM 4255 C CA . TRP A 1 556 ? -11.994 -22.447 13.662 1.00 98.38 556 TRP A CA 1
ATOM 4256 C C . TRP A 1 556 ? -13.440 -22.120 13.310 1.00 98.38 556 TRP A C 1
ATOM 4258 O O . TRP A 1 556 ? -14.157 -22.974 12.789 1.00 98.38 556 TRP A O 1
ATOM 4268 N N . ASP A 1 557 ? -13.868 -20.887 13.555 1.00 98.69 557 ASP A N 1
ATOM 4269 C CA . ASP A 1 557 ? -15.221 -20.458 13.188 1.00 98.69 557 ASP A CA 1
ATOM 4270 C C . ASP A 1 557 ? -15.259 -19.913 11.745 1.00 98.69 557 ASP A C 1
ATOM 4272 O O . ASP A 1 557 ? -16.321 -19.836 11.131 1.00 98.69 557 ASP A O 1
ATOM 4276 N N . PHE A 1 558 ? -14.092 -19.584 11.174 1.00 98.81 558 PHE A N 1
ATOM 4277 C CA . PHE A 1 558 ? -13.913 -19.271 9.755 1.00 98.81 558 PHE A CA 1
ATOM 4278 C C . PHE A 1 558 ? -12.456 -19.484 9.314 1.00 98.81 558 PHE A C 1
ATOM 4280 O O . PHE A 1 558 ? -11.531 -19.180 10.074 1.00 98.81 558 PHE A O 1
ATOM 4287 N N . ILE A 1 559 ? -12.232 -19.935 8.075 1.00 98.81 559 ILE A N 1
ATOM 4288 C CA . ILE A 1 559 ? -10.885 -20.047 7.485 1.00 98.81 559 ILE A CA 1
ATOM 4289 C C . ILE A 1 559 ? -10.786 -19.234 6.192 1.00 98.81 559 ILE A C 1
ATOM 4291 O O . ILE A 1 559 ? -11.576 -19.399 5.266 1.00 98.81 559 ILE A O 1
ATOM 4295 N N . PHE A 1 560 ? -9.773 -18.378 6.095 1.00 98.81 560 PHE A N 1
ATOM 4296 C CA . PHE A 1 560 ? -9.415 -17.670 4.872 1.00 98.81 560 PHE A CA 1
ATOM 4297 C C . PHE A 1 560 ? -8.060 -18.165 4.374 1.00 98.81 560 PHE A C 1
ATOM 4299 O O . PHE A 1 560 ? -7.043 -18.002 5.050 1.00 98.81 560 PHE A O 1
ATOM 4306 N N . PHE A 1 561 ? -8.023 -18.744 3.179 1.00 98.44 561 PHE A N 1
ATOM 4307 C CA . PHE A 1 561 ? -6.795 -19.252 2.579 1.00 98.44 561 PHE A CA 1
ATOM 4308 C C . PHE A 1 561 ? -6.569 -18.629 1.207 1.00 98.44 561 PHE A C 1
ATOM 4310 O O . PHE A 1 561 ? -7.454 -18.652 0.354 1.00 98.44 561 PHE A O 1
ATOM 4317 N N . THR A 1 562 ? -5.357 -18.129 0.973 1.00 97.88 562 THR A N 1
ATOM 4318 C CA . THR A 1 562 ? -4.889 -17.784 -0.373 1.00 97.88 562 THR A CA 1
ATOM 4319 C C . THR A 1 562 ? -3.693 -18.647 -0.745 1.00 97.88 562 THR A C 1
ATOM 4321 O O . THR A 1 562 ? -2.708 -18.699 -0.008 1.00 97.88 562 THR A O 1
ATOM 4324 N N . GLY A 1 563 ? -3.737 -19.301 -1.906 1.00 94.62 563 GLY A N 1
ATOM 4325 C CA . GLY A 1 563 ? -2.614 -20.117 -2.359 1.00 94.62 563 GLY A CA 1
ATOM 4326 C C . GLY A 1 563 ? -2.936 -21.066 -3.507 1.00 94.62 563 GLY A C 1
ATOM 4327 O O . GLY A 1 563 ? -3.681 -20.751 -4.429 1.00 94.62 563 GLY A O 1
ATOM 4328 N N . SER A 1 564 ? -2.303 -22.241 -3.500 1.00 93.50 564 SER A N 1
ATOM 4329 C CA . SER A 1 564 ? -2.442 -23.204 -4.599 1.00 93.50 564 SER A CA 1
ATOM 4330 C C . SER A 1 564 ? -3.733 -24.030 -4.497 1.00 93.50 564 SER A C 1
ATOM 4332 O O . SER A 1 564 ? -4.116 -24.393 -3.383 1.00 93.50 564 SER A O 1
ATOM 4334 N N . PRO A 1 565 ? -4.346 -24.449 -5.625 1.00 95.19 565 PRO A N 1
ATOM 4335 C CA . PRO A 1 565 ? -5.502 -25.349 -5.605 1.00 95.19 565 PRO A CA 1
ATOM 4336 C C . PRO A 1 565 ? -5.261 -26.663 -4.857 1.00 95.19 565 PRO A C 1
ATOM 4338 O O . PRO A 1 565 ? -6.166 -27.177 -4.209 1.00 95.19 565 PRO A O 1
ATOM 4341 N N . ARG A 1 566 ? -4.032 -27.198 -4.906 1.00 95.12 566 ARG A N 1
ATOM 4342 C CA . ARG A 1 566 ? -3.654 -28.414 -4.170 1.00 95.12 566 ARG A CA 1
ATOM 4343 C C . ARG A 1 566 ? -3.819 -28.226 -2.661 1.00 95.12 566 ARG A C 1
ATOM 4345 O O . ARG A 1 566 ? -4.451 -29.050 -2.021 1.00 95.12 566 ARG A O 1
ATOM 4352 N N . VAL A 1 567 ? -3.270 -27.141 -2.114 1.00 94.62 567 VAL A N 1
ATOM 4353 C CA . VAL A 1 567 ? -3.365 -26.850 -0.673 1.00 94.62 567 VAL A CA 1
ATOM 4354 C C . VAL A 1 567 ? -4.773 -26.378 -0.300 1.00 94.62 567 VAL A C 1
ATOM 4356 O O . VAL A 1 567 ? -5.265 -26.743 0.757 1.00 94.62 567 VAL A O 1
ATOM 4359 N N . GLY A 1 568 ? -5.470 -25.665 -1.190 1.00 96.94 568 GLY A N 1
ATOM 4360 C CA . GLY A 1 568 ? -6.868 -25.280 -0.977 1.00 96.94 568 GLY A CA 1
ATOM 4361 C C . GLY A 1 568 ? -7.797 -26.476 -0.743 1.00 96.94 568 GLY A C 1
ATOM 4362 O O . GLY A 1 568 ? -8.675 -26.398 0.109 1.00 96.94 568 GLY A O 1
ATOM 4363 N N . LYS A 1 569 ? -7.570 -27.605 -1.432 1.00 97.69 569 LYS A N 1
ATOM 4364 C CA . LYS A 1 569 ? -8.300 -28.860 -1.170 1.00 97.69 569 LYS A CA 1
ATOM 4365 C C . LYS A 1 569 ? -8.043 -29.395 0.240 1.00 97.69 569 LYS A C 1
ATOM 4367 O O . LYS A 1 569 ? -8.998 -29.716 0.929 1.00 97.69 569 LYS A O 1
ATOM 4372 N N . ILE A 1 570 ? -6.785 -29.396 0.687 1.00 97.38 570 ILE A N 1
ATOM 4373 C CA . ILE A 1 570 ? -6.406 -29.817 2.049 1.00 97.38 570 ILE A CA 1
ATOM 4374 C C . ILE A 1 570 ? -7.092 -28.927 3.096 1.00 97.38 570 ILE A C 1
ATOM 4376 O O . ILE A 1 570 ? -7.634 -29.422 4.081 1.00 97.38 570 ILE A O 1
ATOM 4380 N N . VAL A 1 571 ? -7.119 -27.609 2.865 1.00 97.88 571 VAL A N 1
ATOM 4381 C CA . VAL A 1 571 ? -7.820 -26.658 3.741 1.00 97.88 571 VAL A CA 1
ATOM 4382 C C . VAL A 1 571 ? -9.321 -26.951 3.782 1.00 97.88 571 VAL A C 1
ATOM 4384 O O . VAL A 1 571 ? -9.889 -26.999 4.868 1.00 97.88 571 VAL A O 1
ATOM 4387 N N . ALA A 1 572 ? -9.961 -27.177 2.631 1.00 98.00 572 ALA A N 1
ATOM 4388 C CA . ALA A 1 572 ? -11.385 -27.508 2.566 1.00 98.00 572 ALA A CA 1
ATOM 4389 C C . ALA A 1 572 ? -11.714 -28.831 3.278 1.00 98.00 572 ALA A C 1
ATOM 4391 O O . ALA A 1 572 ? -12.697 -28.902 4.012 1.00 98.00 572 ALA A O 1
ATOM 4392 N N . GLU A 1 573 ? -10.885 -29.861 3.098 1.00 98.38 573 GLU A N 1
ATOM 4393 C CA . GLU A 1 573 ? -11.036 -31.163 3.758 1.00 98.38 573 GLU A CA 1
ATOM 4394 C C . GLU A 1 573 ? -10.938 -31.043 5.283 1.00 98.38 573 GLU A C 1
ATOM 4396 O O . GLU A 1 573 ? -11.760 -31.620 5.998 1.00 98.38 573 GLU A O 1
ATOM 4401 N N . ALA A 1 574 ? -9.978 -30.258 5.781 1.00 97.56 574 ALA A N 1
ATOM 4402 C CA . ALA A 1 574 ? -9.835 -29.985 7.207 1.00 97.56 574 ALA A CA 1
ATOM 4403 C C . ALA A 1 574 ? -11.005 -29.152 7.757 1.00 97.56 574 ALA A C 1
ATOM 4405 O O . ALA A 1 574 ? -11.554 -29.479 8.807 1.00 97.56 574 ALA A O 1
ATOM 4406 N N . ALA A 1 575 ? -11.438 -28.119 7.027 1.00 97.94 575 ALA A N 1
ATOM 4407 C CA . ALA A 1 575 ? -12.571 -27.280 7.415 1.00 97.94 575 ALA A CA 1
ATOM 4408 C C . ALA A 1 575 ? -13.880 -28.087 7.496 1.00 97.94 575 ALA A C 1
ATOM 4410 O O . ALA A 1 575 ? -14.683 -27.886 8.409 1.00 97.94 575 ALA A O 1
ATOM 4411 N N . ALA A 1 576 ? -14.070 -29.051 6.588 1.00 98.38 576 ALA A N 1
ATOM 4412 C CA . ALA A 1 576 ? -15.234 -29.932 6.573 1.00 98.38 576 ALA A CA 1
ATOM 4413 C C . ALA A 1 576 ? -15.351 -30.803 7.836 1.00 98.38 576 ALA A C 1
ATOM 4415 O O . ALA A 1 576 ? -16.473 -31.082 8.256 1.00 98.38 576 ALA A O 1
ATOM 4416 N N . GLN A 1 577 ? -14.233 -31.177 8.479 1.00 98.06 577 GLN A N 1
ATOM 4417 C CA . GLN A 1 577 ? -14.255 -31.957 9.731 1.00 98.06 577 GLN A CA 1
ATOM 4418 C C . GLN A 1 577 ? -14.967 -31.221 10.876 1.00 98.06 577 GLN A C 1
ATOM 4420 O O . GLN A 1 577 ? -15.513 -31.857 11.773 1.00 98.06 577 GLN A O 1
ATOM 4425 N N . HIS A 1 578 ? -14.979 -29.886 10.828 1.00 97.75 578 HIS A N 1
ATOM 4426 C CA . HIS A 1 578 ? -15.534 -29.012 11.864 1.00 97.75 578 HIS A CA 1
ATOM 4427 C C . HIS A 1 578 ? -16.757 -28.213 11.395 1.00 97.75 578 HIS A C 1
ATOM 4429 O O . HIS A 1 578 ? -17.255 -27.368 12.137 1.00 97.75 578 HIS A O 1
ATOM 4435 N N . LEU A 1 579 ? -17.235 -28.460 10.166 1.00 98.31 579 LEU A N 1
ATOM 4436 C CA . LEU A 1 579 ? -18.251 -27.645 9.480 1.00 98.31 579 LEU A CA 1
ATOM 4437 C C . LEU A 1 579 ? -17.885 -26.151 9.426 1.00 98.31 579 LEU A C 1
ATOM 4439 O O . LEU A 1 579 ? -18.752 -25.276 9.448 1.00 98.31 579 LEU A O 1
ATOM 4443 N N . THR A 1 580 ? -16.589 -25.859 9.349 1.00 98.62 580 THR A N 1
ATOM 4444 C CA . THR A 1 580 ? -16.078 -24.493 9.328 1.00 98.62 580 THR A CA 1
ATOM 4445 C C . THR A 1 580 ? -16.284 -23.877 7.940 1.00 98.62 580 THR A C 1
ATOM 4447 O O . THR A 1 580 ? -15.783 -24.424 6.953 1.00 98.62 580 THR A O 1
ATOM 4450 N N . PRO A 1 581 ? -16.973 -22.728 7.820 1.00 98.44 581 PRO A N 1
ATOM 4451 C CA . PRO A 1 581 ? -17.044 -21.999 6.560 1.00 98.44 581 PRO A CA 1
ATOM 4452 C C . PRO A 1 581 ? -15.664 -21.467 6.161 1.00 98.44 581 PRO A C 1
ATOM 4454 O O . PRO A 1 581 ? -14.843 -21.105 7.009 1.00 98.44 581 PRO A O 1
ATOM 4457 N N . TYR A 1 582 ? -15.407 -21.390 4.856 1.00 98.44 582 TYR A N 1
ATOM 4458 C CA . TYR A 1 582 ? -14.112 -20.954 4.351 1.00 98.44 582 TYR A CA 1
ATOM 4459 C C . TYR A 1 582 ? -14.199 -20.136 3.060 1.00 98.44 582 TYR A C 1
ATOM 4461 O O . TYR A 1 582 ? -15.156 -20.243 2.293 1.00 98.44 582 TYR A O 1
ATOM 4469 N N . ILE A 1 583 ? -13.145 -19.359 2.796 1.00 98.62 583 ILE A N 1
ATOM 4470 C CA . ILE A 1 583 ? -12.856 -18.739 1.496 1.00 98.62 583 ILE A CA 1
ATOM 4471 C C . ILE A 1 583 ? -11.513 -19.265 0.989 1.00 98.62 583 ILE A C 1
ATOM 4473 O O . ILE A 1 583 ? -10.517 -19.237 1.717 1.00 98.62 583 ILE A O 1
ATOM 4477 N N . LEU A 1 584 ? -11.492 -19.717 -0.269 1.00 98.00 584 LEU A N 1
ATOM 4478 C CA . LEU A 1 584 ? -10.284 -20.141 -0.975 1.00 98.00 584 LEU A CA 1
ATOM 4479 C C . LEU A 1 584 ? -10.012 -19.206 -2.157 1.00 98.00 584 LEU A C 1
ATOM 4481 O O . LEU A 1 584 ? -10.683 -19.284 -3.184 1.00 98.00 584 LEU A O 1
ATOM 4485 N N . GLU A 1 585 ? -8.988 -18.372 -2.028 1.00 97.12 585 GLU A N 1
ATOM 4486 C CA . GLU A 1 585 ? -8.459 -17.544 -3.113 1.00 97.12 585 GLU A CA 1
ATOM 4487 C C . GLU A 1 585 ? -7.331 -18.310 -3.815 1.00 97.12 585 GLU A C 1
ATOM 4489 O O . GLU A 1 585 ? -6.211 -18.441 -3.308 1.00 97.12 585 GLU A O 1
ATOM 4494 N N . LEU A 1 586 ? -7.649 -18.896 -4.968 1.00 95.38 586 LEU A N 1
ATOM 4495 C CA . LEU A 1 586 ? -6.770 -19.832 -5.668 1.00 95.38 586 LEU A CA 1
ATOM 4496 C C . LEU A 1 586 ? -6.200 -19.233 -6.961 1.00 95.38 586 LEU A C 1
ATOM 4498 O O . LEU A 1 586 ? -6.362 -18.055 -7.269 1.00 95.38 586 LEU A O 1
ATOM 4502 N N . GLY A 1 587 ? -5.474 -20.056 -7.713 1.00 92.00 587 GLY A N 1
ATOM 4503 C CA . GLY A 1 587 ? -4.939 -19.696 -9.022 1.00 92.00 587 GLY A CA 1
ATOM 4504 C C . GLY A 1 587 ? -5.540 -20.518 -10.158 1.00 92.00 587 GLY A C 1
ATOM 4505 O O . GLY A 1 587 ? -6.320 -21.446 -9.951 1.00 92.00 587 GLY A O 1
ATOM 4506 N N . GLY A 1 588 ? -5.093 -20.201 -11.367 1.00 92.69 588 GLY A N 1
ATOM 4507 C CA . GLY A 1 588 ? -5.432 -20.887 -12.607 1.00 92.69 588 GLY A CA 1
ATOM 4508 C C . GLY A 1 588 ? -4.562 -20.361 -13.748 1.00 92.69 588 GLY A C 1
ATOM 4509 O O . GLY A 1 588 ? -3.572 -19.669 -13.506 1.00 92.69 588 GLY A O 1
ATOM 4510 N N . LYS A 1 589 ? -4.929 -20.682 -14.991 1.00 93.69 589 LYS A N 1
ATOM 4511 C CA . LYS A 1 589 ? -4.303 -20.105 -16.188 1.00 93.69 589 LYS A CA 1
ATOM 4512 C C . LYS A 1 589 ? -5.249 -19.064 -16.774 1.00 93.69 589 LYS A C 1
ATOM 4514 O O . LYS A 1 589 ? -6.268 -19.440 -17.345 1.00 93.69 589 LYS A O 1
ATOM 4519 N N . ASN A 1 590 ? -4.927 -17.781 -16.619 1.00 95.75 590 ASN A N 1
ATOM 4520 C CA . ASN A 1 590 ? -5.769 -16.696 -17.122 1.00 95.75 590 ASN A CA 1
ATOM 4521 C C . ASN A 1 590 ? -5.484 -16.455 -18.615 1.00 95.75 590 ASN A C 1
ATOM 4523 O O . ASN A 1 590 ? -4.373 -16.010 -18.933 1.00 95.75 590 ASN A O 1
ATOM 4527 N N . PRO A 1 591 ? -6.437 -16.739 -19.526 1.00 97.44 591 PRO A N 1
ATOM 4528 C CA . PRO A 1 591 ? -6.283 -16.415 -20.937 1.00 97.44 591 PRO A CA 1
ATOM 4529 C C . PRO A 1 591 ? -6.402 -14.910 -21.171 1.00 97.44 591 PRO A C 1
ATOM 4531 O O . PRO A 1 591 ? -7.214 -14.229 -20.544 1.00 97.44 591 PRO A O 1
ATOM 4534 N N . VAL A 1 592 ? -5.667 -14.412 -22.159 1.00 98.00 592 VAL A N 1
ATOM 4535 C CA . VAL A 1 592 ? -5.946 -13.126 -22.803 1.00 98.00 592 VAL A CA 1
ATOM 4536 C C . VAL A 1 592 ? -6.309 -13.392 -24.254 1.00 98.00 592 VAL A C 1
ATOM 4538 O O . VAL A 1 592 ? -5.507 -13.955 -24.991 1.00 98.00 592 VAL A O 1
ATOM 4541 N N . ILE A 1 593 ? -7.513 -12.999 -24.662 1.00 98.19 593 ILE A N 1
ATOM 4542 C CA . ILE A 1 593 ? -7.989 -13.168 -26.037 1.00 98.19 593 ILE A CA 1
ATOM 4543 C C . ILE A 1 593 ? -7.732 -11.866 -26.800 1.00 98.19 593 ILE A C 1
ATOM 4545 O O . ILE A 1 593 ? -8.232 -10.811 -26.407 1.00 98.19 593 ILE A O 1
ATOM 4549 N N . VAL A 1 594 ? -6.945 -11.940 -27.872 1.00 97.88 594 VAL A N 1
ATOM 4550 C CA . VAL A 1 594 ? -6.677 -10.835 -28.801 1.00 97.88 594 VAL A CA 1
ATOM 4551 C C . VAL A 1 594 ? -7.413 -11.134 -30.101 1.00 97.88 594 VAL A C 1
ATOM 4553 O O . VAL A 1 594 ? -6.964 -11.933 -30.921 1.00 97.88 594 VAL A O 1
ATOM 4556 N N . ASP A 1 595 ? -8.582 -10.516 -30.240 1.00 97.69 595 ASP A N 1
ATOM 4557 C CA . ASP A 1 595 ? -9.464 -10.683 -31.392 1.00 97.69 595 ASP A CA 1
ATOM 4558 C C . ASP A 1 595 ? -8.932 -9.970 -32.650 1.00 97.69 595 ASP A C 1
ATOM 4560 O O . ASP A 1 595 ? -8.137 -9.030 -32.566 1.00 97.69 595 ASP A O 1
ATOM 4564 N N . LYS A 1 596 ? -9.415 -10.385 -33.826 1.00 97.19 596 LYS A N 1
ATOM 4565 C CA . LYS A 1 596 ? -9.060 -9.783 -35.119 1.00 97.19 596 LYS A CA 1
ATOM 4566 C C . LYS A 1 596 ? -9.371 -8.288 -35.204 1.00 97.19 596 LYS A C 1
ATOM 4568 O O . LYS A 1 596 ? -8.672 -7.569 -35.910 1.00 97.19 596 LYS A O 1
ATOM 4573 N N . HIS A 1 597 ? -10.383 -7.800 -34.483 1.00 96.38 597 HIS A N 1
ATOM 4574 C CA . HIS A 1 597 ? -10.810 -6.399 -34.534 1.00 96.38 597 HIS A CA 1
ATOM 4575 C C . HIS A 1 597 ? -9.998 -5.461 -33.633 1.00 96.38 597 HIS A C 1
ATOM 4577 O O . HIS A 1 597 ? -10.308 -4.275 -33.536 1.00 96.38 597 HIS A O 1
ATOM 4583 N N . VAL A 1 598 ? -8.966 -5.962 -32.953 1.00 96.69 598 VAL A N 1
ATOM 4584 C CA . VAL A 1 598 ? -8.080 -5.123 -32.146 1.00 96.69 598 VAL A CA 1
ATOM 4585 C C . VAL A 1 598 ? -7.227 -4.237 -33.055 1.00 96.69 598 VAL A C 1
ATOM 4587 O O . VAL A 1 598 ? -6.333 -4.714 -33.746 1.00 96.69 598 VAL A O 1
ATOM 4590 N N . GLU A 1 599 ? -7.488 -2.932 -33.018 1.00 93.44 599 GLU A N 1
ATOM 4591 C CA . GLU A 1 599 ? -6.767 -1.945 -33.834 1.00 93.44 599 GLU A CA 1
ATOM 4592 C C . GLU A 1 599 ? -5.417 -1.541 -33.214 1.00 93.44 599 GLU A C 1
ATOM 4594 O O . GLU A 1 599 ? -4.428 -1.360 -33.923 1.00 93.44 599 GLU A O 1
ATOM 4599 N N . ASP A 1 600 ? -5.351 -1.430 -31.881 1.00 96.75 600 ASP A N 1
ATOM 4600 C CA . ASP A 1 600 ? -4.161 -0.961 -31.158 1.00 96.75 600 ASP A CA 1
ATOM 4601 C C . ASP A 1 600 ? -3.438 -2.104 -30.426 1.00 96.75 600 ASP A C 1
ATOM 4603 O O . ASP A 1 600 ? -3.541 -2.293 -29.207 1.00 96.75 600 ASP A O 1
ATOM 4607 N N . LEU A 1 601 ? -2.663 -2.874 -31.193 1.00 97.56 601 LEU A N 1
ATOM 4608 C CA . LEU A 1 601 ? -1.795 -3.924 -30.650 1.00 97.56 601 LEU A CA 1
ATOM 4609 C C . LEU A 1 601 ? -0.654 -3.375 -29.782 1.00 97.56 601 LEU A C 1
ATOM 4611 O O . LEU A 1 601 ? -0.084 -4.113 -28.976 1.00 97.56 601 LEU A O 1
ATOM 4615 N N . GLU A 1 602 ? -0.297 -2.099 -29.928 1.00 97.81 602 GLU A N 1
ATOM 4616 C CA . GLU A 1 602 ? 0.791 -1.487 -29.170 1.00 97.81 602 GLU A CA 1
ATOM 4617 C C . GLU A 1 602 ? 0.376 -1.291 -27.703 1.00 97.81 602 GLU A C 1
ATOM 4619 O O . GLU A 1 602 ? 1.090 -1.716 -26.788 1.00 97.81 602 GLU A O 1
ATOM 4624 N N . VAL A 1 603 ? -0.835 -0.785 -27.456 1.00 97.75 603 VAL A N 1
ATOM 4625 C CA . VAL A 1 603 ? -1.423 -0.724 -26.108 1.00 97.75 603 VAL A CA 1
ATOM 4626 C C . VAL A 1 603 ? -1.623 -2.118 -25.512 1.00 97.75 603 VAL A C 1
ATOM 4628 O O . VAL A 1 603 ? -1.369 -2.311 -24.317 1.00 97.75 603 VAL A O 1
ATOM 4631 N N . VAL A 1 604 ? -2.045 -3.094 -26.319 1.00 97.88 604 VAL A N 1
ATOM 4632 C CA . VAL A 1 604 ? -2.226 -4.489 -25.880 1.00 97.88 604 VAL A CA 1
ATOM 4633 C C . VAL A 1 604 ? -0.900 -5.073 -25.406 1.00 97.88 604 VAL A C 1
ATOM 4635 O O . VAL A 1 604 ? -0.811 -5.526 -24.263 1.00 97.88 604 VAL A O 1
ATOM 4638 N N . ALA A 1 605 ? 0.151 -4.988 -26.223 1.00 98.06 605 ALA A N 1
ATOM 4639 C CA . ALA A 1 605 ? 1.481 -5.474 -25.872 1.00 98.06 605 ALA A CA 1
ATOM 4640 C C . ALA A 1 605 ? 2.025 -4.789 -24.611 1.00 98.06 605 ALA A C 1
ATOM 4642 O O . ALA A 1 605 ? 2.520 -5.459 -23.703 1.00 98.06 605 ALA A O 1
ATOM 4643 N N . LYS A 1 606 ? 1.868 -3.463 -24.507 1.00 97.56 606 LYS A N 1
ATOM 4644 C CA . LYS A 1 606 ? 2.288 -2.684 -23.335 1.00 97.56 606 LYS A CA 1
ATOM 4645 C C . LYS A 1 606 ? 1.629 -3.188 -22.047 1.00 97.56 606 LYS A C 1
ATOM 4647 O O . LYS A 1 606 ? 2.306 -3.381 -21.037 1.00 97.56 606 LYS A O 1
ATOM 4652 N N . ARG A 1 607 ? 0.309 -3.403 -22.076 1.00 97.88 607 ARG A N 1
ATOM 4653 C CA . ARG A 1 607 ? -0.473 -3.886 -20.923 1.00 97.88 607 ARG A CA 1
ATOM 4654 C C . ARG A 1 607 ? -0.150 -5.337 -20.578 1.00 97.88 607 ARG A C 1
ATOM 4656 O O . ARG A 1 607 ? -0.046 -5.656 -19.395 1.00 97.88 607 ARG A O 1
ATOM 4663 N N . LEU A 1 608 ? 0.046 -6.187 -21.587 1.00 97.62 608 LEU A N 1
ATOM 4664 C CA . LEU A 1 608 ? 0.437 -7.584 -21.407 1.00 97.62 608 LEU A CA 1
ATOM 4665 C C . LEU A 1 608 ? 1.801 -7.701 -20.733 1.00 97.62 608 LEU A C 1
ATOM 4667 O O . LEU A 1 608 ? 1.907 -8.396 -19.727 1.00 97.62 608 LEU A O 1
ATOM 4671 N N . ILE A 1 609 ? 2.823 -6.993 -21.228 1.00 97.00 609 ILE A N 1
ATOM 4672 C CA . ILE A 1 609 ? 4.157 -7.025 -20.613 1.00 97.00 609 ILE A CA 1
ATOM 4673 C C . ILE A 1 609 ? 4.106 -6.500 -19.184 1.00 97.00 609 ILE A C 1
ATOM 4675 O O . ILE A 1 609 ? 4.656 -7.149 -18.299 1.00 97.00 609 ILE A O 1
ATOM 4679 N N . TRP A 1 610 ? 3.400 -5.393 -18.932 1.00 95.25 610 TRP A N 1
ATOM 4680 C CA . TRP A 1 610 ? 3.236 -4.883 -17.571 1.00 95.25 610 TRP A CA 1
ATOM 4681 C C . TRP A 1 610 ? 2.590 -5.928 -16.647 1.00 95.25 610 TRP A C 1
ATOM 4683 O O . TRP A 1 610 ? 3.183 -6.302 -15.640 1.00 95.25 610 TRP A O 1
ATOM 4693 N N . GLY A 1 611 ? 1.422 -6.467 -17.013 1.00 94.00 611 GLY A N 1
ATOM 4694 C CA . GLY A 1 611 ? 0.698 -7.435 -16.181 1.00 94.00 611 GLY A CA 1
ATOM 4695 C C . GLY A 1 611 ? 1.406 -8.788 -16.031 1.00 94.00 611 GLY A C 1
ATOM 4696 O O . GLY A 1 611 ? 1.250 -9.461 -15.008 1.00 94.00 611 GLY A O 1
ATOM 4697 N N . ARG A 1 612 ? 2.194 -9.199 -17.032 1.00 94.88 612 ARG A N 1
ATOM 4698 C CA . ARG A 1 612 ? 2.974 -10.442 -16.994 1.00 94.88 612 ARG A CA 1
ATOM 4699 C C . ARG A 1 612 ? 4.254 -10.307 -16.179 1.00 94.88 612 ARG A C 1
ATOM 4701 O O . ARG A 1 612 ? 4.661 -11.278 -15.554 1.00 94.88 612 ARG A O 1
ATOM 4708 N N . CYS A 1 613 ? 4.904 -9.149 -16.210 1.00 94.75 613 CYS A N 1
ATOM 4709 C CA . CYS A 1 613 ? 6.223 -8.967 -15.602 1.00 94.75 613 CYS A CA 1
ATOM 4710 C C . CYS A 1 613 ? 6.167 -8.377 -14.189 1.00 94.75 613 CYS A C 1
ATOM 4712 O O . CYS A 1 613 ? 7.144 -8.518 -13.454 1.00 94.75 613 CYS A O 1
ATOM 4714 N N . TYR A 1 614 ? 5.036 -7.788 -13.784 1.00 93.31 614 TYR A N 1
ATOM 4715 C CA . TYR A 1 614 ? 4.808 -7.340 -12.407 1.00 93.31 614 TYR A CA 1
ATOM 4716 C C . TYR A 1 614 ? 5.040 -8.493 -11.419 1.00 93.31 614 TYR A C 1
ATOM 4718 O O . TYR A 1 614 ? 4.548 -9.607 -11.640 1.00 93.31 614 TYR A O 1
ATOM 4726 N N . ASN A 1 615 ? 5.818 -8.267 -10.354 1.00 94.75 615 ASN A N 1
ATOM 4727 C CA . ASN A 1 615 ? 6.246 -9.307 -9.405 1.00 94.75 615 ASN A CA 1
ATOM 4728 C C . ASN A 1 615 ? 6.871 -10.557 -10.077 1.00 94.75 615 ASN A C 1
ATOM 4730 O O . ASN A 1 615 ? 6.679 -11.695 -9.626 1.00 94.75 615 ASN A O 1
ATOM 4734 N N . SER A 1 616 ? 7.550 -10.365 -11.213 1.00 94.81 616 SER A N 1
ATOM 4735 C CA . SER A 1 616 ? 8.096 -11.433 -12.067 1.00 94.81 616 SER A CA 1
ATOM 4736 C C . SER A 1 616 ? 7.053 -12.474 -12.501 1.00 94.81 616 SER A C 1
ATOM 4738 O O . SER A 1 616 ? 7.354 -13.660 -12.629 1.00 94.81 616 SER A O 1
ATOM 4740 N N . GLY A 1 617 ? 5.800 -12.048 -12.686 1.00 94.12 617 GLY A N 1
ATOM 4741 C CA . GLY A 1 617 ? 4.691 -12.904 -13.120 1.00 94.12 617 GLY A CA 1
ATOM 4742 C C . GLY A 1 617 ? 4.132 -13.830 -12.044 1.00 94.12 617 GLY A C 1
ATOM 4743 O O . GLY A 1 617 ? 3.265 -14.657 -12.328 1.00 94.12 617 GLY A O 1
ATOM 4744 N N . GLN A 1 618 ? 4.578 -13.696 -10.794 1.00 95.69 618 GLN A N 1
ATOM 4745 C CA . GLN A 1 618 ? 4.111 -14.502 -9.663 1.00 95.69 618 GLN A CA 1
ATOM 4746 C C . GLN A 1 618 ? 2.798 -13.932 -9.099 1.00 95.69 618 GLN A C 1
ATOM 4748 O O . GLN A 1 618 ? 2.710 -13.526 -7.941 1.00 95.69 618 GLN A O 1
ATOM 4753 N N . ILE A 1 619 ? 1.757 -13.858 -9.929 1.00 94.62 619 ILE A N 1
ATOM 4754 C CA . ILE A 1 619 ? 0.450 -13.287 -9.571 1.00 94.62 619 ILE A CA 1
ATOM 4755 C C . ILE A 1 619 ? -0.649 -14.236 -10.041 1.00 94.62 619 ILE A C 1
ATOM 4757 O O . ILE A 1 619 ? -0.651 -14.643 -11.199 1.00 94.62 619 ILE A O 1
ATOM 4761 N N . CYS A 1 620 ? -1.612 -14.554 -9.172 1.00 91.56 620 CYS A N 1
ATOM 4762 C CA . CYS A 1 620 ? -2.749 -15.418 -9.516 1.00 91.56 620 CYS A CA 1
ATOM 4763 C C . CYS A 1 620 ? -3.611 -14.860 -10.660 1.00 91.56 620 CYS A C 1
ATOM 4765 O O . CYS A 1 620 ? -4.219 -15.643 -11.376 1.00 91.56 620 CYS A O 1
ATOM 4767 N N . LEU A 1 621 ? -3.614 -13.536 -10.850 1.00 91.88 621 LEU A N 1
ATOM 4768 C CA . LEU A 1 621 ? -4.319 -12.811 -11.914 1.00 91.88 621 LEU A CA 1
ATOM 4769 C C . LEU A 1 621 ? -3.430 -12.484 -13.127 1.00 91.88 621 LEU A C 1
ATOM 4771 O O . LEU A 1 621 ? -3.879 -11.798 -14.043 1.00 91.88 621 LEU A O 1
ATOM 4775 N N . SER A 1 622 ? -2.158 -12.906 -13.132 1.00 93.50 622 SER A N 1
ATOM 4776 C CA . SER A 1 622 ? -1.247 -12.592 -14.239 1.00 93.50 622 SER A CA 1
ATOM 4777 C C . SER A 1 622 ? -1.781 -13.185 -15.549 1.00 93.50 622 SER A C 1
ATOM 4779 O O . SER A 1 622 ? -2.288 -14.315 -15.517 1.00 93.50 622 SER A O 1
ATOM 4781 N N . PRO A 1 623 ? -1.638 -12.484 -16.695 1.00 95.69 623 PRO A N 1
ATOM 4782 C CA . PRO A 1 623 ? -1.801 -13.094 -18.007 1.00 95.69 623 PRO A CA 1
ATOM 4783 C C . PRO A 1 623 ? -0.926 -14.340 -18.080 1.00 95.69 623 PRO A C 1
ATOM 4785 O O . PRO A 1 623 ? 0.292 -14.264 -17.887 1.00 95.69 623 PRO A O 1
ATOM 4788 N N . GLU A 1 624 ? -1.540 -15.498 -18.282 1.00 94.00 624 GLU A N 1
ATOM 4789 C CA . GLU A 1 624 ? -0.799 -16.754 -18.292 1.00 94.00 624 GLU A CA 1
ATOM 4790 C C . GLU A 1 624 ? -0.466 -17.174 -19.720 1.00 94.00 624 GLU A C 1
ATOM 4792 O O . GLU A 1 624 ? 0.688 -17.491 -19.998 1.00 94.00 624 GLU A O 1
ATOM 4797 N N . TYR A 1 625 ? -1.439 -17.064 -20.626 1.00 95.25 625 TYR A N 1
ATOM 4798 C CA . TYR A 1 625 ? -1.268 -17.313 -22.052 1.00 95.25 625 TYR A CA 1
ATOM 4799 C C . TYR A 1 625 ? -2.147 -16.375 -22.880 1.00 95.25 625 TYR A C 1
ATOM 4801 O O . TYR A 1 625 ? -3.138 -15.826 -22.389 1.00 95.25 625 TYR A O 1
ATOM 4809 N N . VAL A 1 626 ? -1.770 -16.188 -24.143 1.00 97.50 626 VAL A N 1
ATOM 4810 C CA . VAL A 1 626 ? -2.488 -15.333 -25.090 1.00 97.50 626 VAL A CA 1
ATOM 4811 C C . VAL A 1 626 ? -3.057 -16.200 -26.207 1.00 97.50 626 VAL A C 1
ATOM 4813 O O . VAL A 1 626 ? -2.330 -16.976 -26.819 1.00 97.50 626 VAL A O 1
ATOM 4816 N N . LEU A 1 627 ? -4.352 -16.055 -26.474 1.00 97.81 627 LEU A N 1
ATOM 4817 C CA . LEU A 1 627 ? -5.022 -16.589 -27.655 1.00 97.81 627 LEU A CA 1
ATOM 4818 C C . LEU A 1 627 ? -5.203 -15.431 -28.633 1.00 97.81 627 LEU A C 1
ATOM 4820 O O . LEU A 1 627 ? -6.032 -14.553 -28.407 1.00 97.81 627 LEU A O 1
ATOM 4824 N N . CYS A 1 628 ? -4.380 -15.394 -29.674 1.00 97.50 628 CYS A N 1
ATOM 4825 C CA . CYS A 1 628 ? -4.309 -14.283 -30.616 1.00 97.50 628 CYS A CA 1
ATOM 4826 C C . CYS A 1 628 ? -4.817 -14.722 -31.987 1.00 97.50 628 CYS A C 1
ATOM 4828 O O . CYS A 1 628 ? -4.462 -15.810 -32.442 1.00 97.50 628 CYS A O 1
ATOM 4830 N N . HIS A 1 629 ? -5.623 -13.885 -32.642 1.00 98.12 629 HIS A N 1
ATOM 4831 C CA . HIS A 1 629 ? -5.971 -14.096 -34.044 1.00 98.12 629 HIS A CA 1
ATOM 4832 C C . HIS A 1 629 ? -4.698 -14.146 -34.900 1.00 98.12 629 HIS A C 1
ATOM 4834 O O . HIS A 1 629 ? -3.775 -13.361 -34.671 1.00 98.12 629 HIS A O 1
ATOM 4840 N N . GLU A 1 630 ? -4.654 -15.058 -35.873 1.00 97.06 630 GLU A N 1
ATOM 4841 C CA . GLU A 1 630 ? -3.460 -15.364 -36.676 1.00 97.06 630 GLU A CA 1
ATOM 4842 C C . GLU A 1 630 ? -2.832 -14.119 -37.323 1.00 97.06 630 GLU A C 1
ATOM 4844 O O . GLU A 1 630 ? -1.622 -13.924 -37.212 1.00 97.06 630 GLU A O 1
ATOM 4849 N N . ASP A 1 631 ? -3.663 -13.211 -37.847 1.00 96.88 631 ASP A N 1
ATOM 4850 C CA . ASP A 1 631 ? -3.246 -11.930 -38.446 1.00 96.88 631 ASP A CA 1
ATOM 4851 C C . ASP A 1 631 ? -2.410 -11.033 -37.512 1.00 96.88 631 ASP A C 1
ATOM 4853 O O . ASP A 1 631 ? -1.634 -10.194 -37.971 1.00 96.88 631 ASP A O 1
ATOM 4857 N N . HIS A 1 632 ? -2.556 -11.193 -36.193 1.00 97.31 632 HIS A N 1
ATOM 4858 C CA . HIS A 1 632 ? -1.929 -10.329 -35.190 1.00 97.31 632 HIS A CA 1
ATOM 4859 C C . HIS A 1 632 ? -0.701 -10.955 -34.524 1.00 97.31 632 HIS A C 1
ATOM 4861 O O . HIS A 1 632 ? 0.039 -10.241 -33.844 1.00 97.31 632 HIS A O 1
ATOM 4867 N N . VAL A 1 633 ? -0.453 -12.258 -34.704 1.00 96.19 633 VAL A N 1
ATOM 4868 C CA . VAL A 1 633 ? 0.553 -13.024 -33.938 1.00 96.19 633 VAL A CA 1
ATOM 4869 C C . VAL A 1 633 ? 1.961 -12.445 -34.088 1.00 96.19 633 VAL A C 1
ATOM 4871 O O . VAL A 1 633 ? 2.571 -12.045 -33.093 1.00 96.19 633 VAL A O 1
ATOM 4874 N N . GLU A 1 634 ? 2.478 -12.342 -35.315 1.00 96.69 634 GLU A N 1
ATOM 4875 C CA . GLU A 1 634 ? 3.859 -11.891 -35.558 1.00 96.69 634 GLU A CA 1
ATOM 4876 C C . GLU A 1 634 ? 4.088 -10.452 -35.079 1.00 96.69 634 GLU A C 1
ATOM 4878 O O . GLU A 1 634 ? 5.113 -10.114 -34.464 1.00 96.69 634 GLU A O 1
ATOM 4883 N N . ARG A 1 635 ? 3.095 -9.590 -35.326 1.00 97.25 635 ARG A N 1
ATOM 4884 C CA . ARG A 1 635 ? 3.145 -8.191 -34.912 1.00 97.25 635 ARG A CA 1
ATOM 4885 C C . ARG A 1 635 ? 3.117 -8.069 -33.394 1.00 97.25 635 ARG A C 1
ATOM 4887 O O . ARG A 1 635 ? 3.897 -7.289 -32.840 1.00 97.25 635 ARG A O 1
ATOM 4894 N N . LEU A 1 636 ? 2.265 -8.839 -32.722 1.00 98.06 636 LEU A N 1
ATOM 4895 C CA . LEU A 1 636 ? 2.164 -8.842 -31.270 1.00 98.06 636 LEU A CA 1
ATOM 4896 C C . LEU A 1 636 ? 3.460 -9.345 -30.626 1.00 98.06 636 LEU A C 1
ATOM 4898 O O . LEU A 1 636 ? 3.973 -8.667 -29.740 1.00 98.06 636 LEU A O 1
ATOM 4902 N N . ILE A 1 637 ? 4.047 -10.447 -31.106 1.00 97.81 637 ILE A N 1
ATOM 4903 C CA . ILE A 1 637 ? 5.343 -10.966 -30.618 1.00 97.81 637 ILE A CA 1
ATOM 4904 C C . ILE A 1 637 ? 6.425 -9.880 -30.688 1.00 97.81 637 ILE A C 1
ATOM 4906 O O . ILE A 1 637 ? 7.120 -9.615 -29.701 1.00 97.81 637 ILE A O 1
ATOM 4910 N N . SER A 1 638 ? 6.516 -9.189 -31.826 1.00 97.94 638 SER A N 1
ATOM 4911 C CA . SER A 1 638 ? 7.480 -8.102 -32.034 1.00 97.94 638 SER A CA 1
ATOM 4912 C C . SER A 1 638 ? 7.272 -6.942 -31.050 1.00 97.94 638 SER A C 1
ATOM 4914 O O . SER A 1 638 ? 8.234 -6.403 -30.493 1.00 97.94 638 SER A O 1
ATOM 4916 N N . LEU A 1 639 ? 6.016 -6.558 -30.798 1.00 98.44 639 LEU A N 1
ATOM 4917 C CA . LEU A 1 639 ? 5.666 -5.492 -29.855 1.00 98.44 639 LEU A CA 1
ATOM 4918 C C . LEU A 1 639 ? 5.906 -5.903 -28.394 1.00 98.44 639 LEU A C 1
ATOM 4920 O O . LEU A 1 639 ? 6.385 -5.088 -27.606 1.00 98.44 639 LEU A O 1
ATOM 4924 N N . LEU A 1 640 ? 5.641 -7.159 -28.030 1.00 98.25 640 LEU A N 1
ATOM 4925 C CA . LEU A 1 640 ? 5.954 -7.701 -26.706 1.00 98.25 640 LEU A CA 1
ATOM 4926 C C . LEU A 1 640 ? 7.468 -7.632 -26.447 1.00 98.25 640 LEU A C 1
ATOM 4928 O O . LEU A 1 640 ? 7.896 -7.085 -25.430 1.00 98.25 640 LEU A O 1
ATOM 4932 N N . ALA A 1 641 ? 8.287 -8.075 -27.406 1.00 97.25 641 ALA A N 1
ATOM 4933 C CA . ALA A 1 641 ? 9.745 -7.984 -27.321 1.00 97.25 641 ALA A CA 1
ATOM 4934 C C . ALA A 1 641 ? 10.249 -6.530 -27.222 1.00 97.25 641 ALA A C 1
ATOM 4936 O O . ALA A 1 641 ? 11.198 -6.249 -26.484 1.00 97.25 641 ALA A O 1
ATOM 4937 N N . LYS A 1 642 ? 9.609 -5.596 -27.942 1.00 97.81 642 LYS A N 1
ATOM 4938 C CA . LYS A 1 642 ? 9.879 -4.151 -27.845 1.00 97.81 642 LYS A CA 1
ATOM 4939 C C . LYS A 1 642 ? 9.613 -3.636 -26.428 1.00 97.81 642 LYS A C 1
ATOM 4941 O O . LYS A 1 642 ? 10.463 -2.951 -25.863 1.00 97.81 642 LYS A O 1
ATOM 4946 N N . TYR A 1 643 ? 8.463 -3.960 -25.837 1.00 97.88 643 TYR A N 1
ATOM 4947 C CA . TYR A 1 643 ? 8.097 -3.436 -24.517 1.00 97.88 643 TYR A CA 1
ATOM 4948 C C . TYR A 1 643 ? 8.880 -4.045 -23.360 1.00 97.88 643 TYR A C 1
ATOM 4950 O O . TYR A 1 643 ? 9.121 -3.338 -22.384 1.00 97.88 643 TYR A O 1
ATOM 4958 N N . ILE A 1 644 ? 9.353 -5.287 -23.486 1.00 97.44 644 ILE A N 1
ATOM 4959 C CA . ILE A 1 644 ? 10.319 -5.857 -22.534 1.00 97.44 644 ILE A CA 1
ATOM 4960 C C . ILE A 1 644 ? 11.556 -4.952 -22.437 1.00 97.44 644 ILE A C 1
ATOM 4962 O O . ILE A 1 644 ? 11.944 -4.565 -21.336 1.00 97.44 644 ILE A O 1
ATOM 4966 N N . ARG A 1 645 ? 12.123 -4.546 -23.582 1.00 96.75 645 ARG A N 1
ATOM 4967 C CA . ARG A 1 645 ? 13.293 -3.652 -23.635 1.00 96.75 645 ARG A CA 1
ATOM 4968 C C . ARG A 1 645 ? 12.992 -2.240 -23.138 1.00 96.75 645 ARG A C 1
ATOM 4970 O O . ARG A 1 645 ? 13.803 -1.663 -22.426 1.00 96.75 645 ARG A O 1
ATOM 4977 N N . ILE A 1 646 ? 11.823 -1.684 -23.465 1.00 97.25 646 ILE A N 1
ATOM 4978 C CA . ILE A 1 646 ? 11.433 -0.344 -22.988 1.00 97.25 646 ILE A CA 1
ATOM 4979 C C . ILE A 1 646 ? 11.290 -0.313 -21.461 1.00 97.25 646 ILE A C 1
ATOM 4981 O O . ILE A 1 646 ? 11.683 0.671 -20.841 1.00 97.25 646 ILE A O 1
ATOM 4985 N N . PHE A 1 647 ? 10.713 -1.353 -20.855 1.00 95.62 647 PHE A N 1
ATOM 4986 C CA . PHE A 1 647 ? 10.460 -1.370 -19.412 1.00 95.62 647 PHE A CA 1
ATOM 4987 C C . PHE A 1 647 ? 11.687 -1.758 -18.596 1.00 95.62 647 PHE A C 1
ATOM 4989 O O . PHE A 1 647 ? 11.905 -1.185 -17.533 1.00 95.62 647 PHE A O 1
ATOM 4996 N N . TYR A 1 648 ? 12.487 -2.705 -19.083 1.00 95.94 648 TYR A N 1
ATOM 4997 C CA . TYR A 1 648 ? 13.547 -3.319 -18.281 1.00 95.94 648 TYR A CA 1
ATOM 4998 C C . TYR A 1 648 ? 14.952 -3.145 -18.871 1.00 95.94 648 TYR A C 1
ATOM 5000 O O . TYR A 1 648 ? 15.923 -3.624 -18.290 1.00 95.94 648 TYR A O 1
ATOM 5008 N N . GLY A 1 649 ? 15.081 -2.428 -19.990 1.00 95.75 649 GLY A N 1
ATOM 5009 C CA . GLY A 1 649 ? 16.342 -2.230 -20.700 1.00 95.75 649 GLY A CA 1
ATOM 5010 C C . GLY A 1 649 ? 16.786 -3.457 -21.500 1.00 95.75 649 GLY A C 1
ATOM 5011 O O . GLY A 1 649 ? 16.079 -4.459 -21.606 1.00 95.75 649 GLY A O 1
ATOM 5012 N N . GLU A 1 650 ? 17.992 -3.375 -22.064 1.00 93.56 650 GLU A N 1
ATOM 5013 C CA . GLU A 1 650 ? 18.593 -4.473 -22.840 1.00 93.56 650 GLU A CA 1
ATOM 5014 C C . GLU A 1 650 ? 18.983 -5.674 -21.962 1.00 93.56 650 GLU A C 1
ATOM 5016 O O . GLU A 1 650 ? 19.013 -6.807 -22.439 1.00 93.56 650 GLU A O 1
ATOM 5021 N N . ASN A 1 651 ? 19.231 -5.451 -20.665 1.00 94.81 651 ASN A N 1
ATOM 5022 C CA . ASN A 1 651 ? 19.502 -6.508 -19.694 1.00 94.81 651 ASN A CA 1
ATOM 5023 C C . ASN A 1 651 ? 18.518 -6.443 -18.509 1.00 94.81 651 ASN A C 1
ATOM 5025 O O . ASN A 1 651 ? 18.845 -5.856 -17.474 1.00 94.81 651 ASN A O 1
ATOM 5029 N N . PRO A 1 652 ? 17.334 -7.084 -18.611 1.00 95.25 652 PRO A N 1
ATOM 5030 C CA . PRO A 1 652 ? 16.330 -7.066 -17.545 1.00 95.25 652 PRO A CA 1
ATOM 5031 C C . PRO A 1 652 ? 16.815 -7.618 -16.198 1.00 95.25 652 PRO A C 1
ATOM 5033 O O . PRO A 1 652 ? 16.241 -7.287 -15.165 1.00 95.25 652 PRO A O 1
ATOM 5036 N N . GLN A 1 653 ? 17.881 -8.430 -16.178 1.00 96.50 653 GLN A N 1
ATOM 5037 C CA . GLN A 1 653 ? 18.463 -8.947 -14.935 1.00 96.50 653 GLN A CA 1
ATOM 5038 C C . GLN A 1 653 ? 19.051 -7.828 -14.061 1.00 96.50 653 GLN A C 1
ATOM 5040 O O . GLN A 1 653 ? 18.989 -7.919 -12.836 1.00 96.50 653 GLN A O 1
ATOM 5045 N N . GLU A 1 654 ? 19.585 -6.769 -14.671 1.00 95.56 654 GLU A N 1
ATOM 5046 C CA . GLU A 1 654 ? 20.174 -5.613 -13.976 1.00 95.56 654 GLU A CA 1
ATOM 5047 C C . GLU A 1 654 ? 19.148 -4.510 -13.672 1.00 95.56 654 GLU A C 1
ATOM 5049 O O . GLU A 1 654 ? 19.471 -3.526 -13.006 1.00 95.56 654 GLU A O 1
ATOM 5054 N N . SER A 1 655 ? 17.904 -4.658 -14.140 1.00 95.31 655 SER A N 1
ATOM 5055 C CA . SER A 1 655 ? 16.853 -3.672 -13.907 1.00 95.31 655 SER A CA 1
ATOM 5056 C C . SER A 1 655 ? 16.474 -3.602 -12.428 1.00 95.31 655 SER A C 1
ATOM 5058 O O . SER A 1 655 ? 16.133 -4.609 -11.806 1.00 95.31 655 SER A O 1
ATOM 5060 N N . ALA A 1 656 ? 16.460 -2.385 -11.880 1.00 92.62 656 ALA A N 1
ATOM 5061 C CA . ALA A 1 656 ? 15.952 -2.118 -10.534 1.00 92.62 656 ALA A CA 1
ATOM 5062 C C . ALA A 1 656 ? 14.426 -2.299 -10.424 1.00 92.62 656 ALA A C 1
ATOM 5064 O O . ALA A 1 656 ? 13.900 -2.390 -9.315 1.00 92.62 656 ALA A O 1
ATOM 5065 N N . ASP A 1 657 ? 13.732 -2.361 -11.564 1.00 92.88 657 ASP A N 1
ATOM 5066 C CA . ASP A 1 657 ? 12.277 -2.465 -11.666 1.00 92.88 657 ASP A CA 1
ATOM 5067 C C . ASP A 1 657 ? 11.807 -3.906 -11.941 1.00 92.88 657 ASP A C 1
ATOM 5069 O O . ASP A 1 657 ? 10.625 -4.125 -12.200 1.00 92.88 657 ASP A O 1
ATOM 5073 N N . PHE A 1 658 ? 12.700 -4.905 -11.881 1.00 94.62 658 PHE A N 1
ATOM 5074 C CA . PHE A 1 658 ? 12.360 -6.309 -12.125 1.00 94.62 658 PHE A CA 1
ATOM 5075 C C . PHE A 1 658 ? 12.688 -7.214 -10.928 1.00 94.62 658 PHE A C 1
ATOM 5077 O O . PHE A 1 658 ? 13.834 -7.300 -10.483 1.00 94.62 658 PHE A O 1
ATOM 5084 N N . GLY A 1 659 ? 11.669 -7.921 -10.429 1.00 93.50 659 GLY A N 1
ATOM 5085 C CA . GLY A 1 659 ? 11.772 -8.805 -9.264 1.00 93.50 659 GLY A CA 1
ATOM 5086 C C . GLY A 1 659 ? 12.546 -10.108 -9.502 1.00 93.50 659 GLY A C 1
ATOM 5087 O O . GLY A 1 659 ? 13.238 -10.286 -10.513 1.00 93.50 659 GLY A O 1
ATOM 5088 N N . ARG A 1 660 ? 12.431 -11.046 -8.554 1.00 96.50 660 ARG A N 1
ATOM 5089 C CA . ARG A 1 660 ? 12.971 -12.411 -8.663 1.00 96.50 660 ARG A CA 1
ATOM 5090 C C . ARG A 1 660 ? 11.927 -13.466 -8.322 1.00 96.50 660 ARG A C 1
ATOM 5092 O O . ARG A 1 660 ? 10.939 -13.207 -7.634 1.00 96.50 660 ARG A O 1
ATOM 5099 N N . MET A 1 661 ? 12.176 -14.688 -8.783 1.00 97.12 661 MET A N 1
ATOM 5100 C CA . MET A 1 661 ? 11.415 -15.852 -8.347 1.00 97.12 661 MET A CA 1
ATOM 5101 C C . MET A 1 661 ? 11.591 -16.047 -6.841 1.00 97.12 661 MET A C 1
ATOM 5103 O O . MET A 1 661 ? 12.678 -15.837 -6.302 1.00 97.12 661 MET A O 1
ATOM 5107 N N . VAL A 1 662 ? 10.530 -16.482 -6.163 1.00 95.94 662 VAL A N 1
ATOM 5108 C CA . VAL A 1 662 ? 10.535 -16.654 -4.704 1.00 95.94 662 VAL A CA 1
ATOM 5109 C C . VAL A 1 662 ? 11.634 -17.610 -4.230 1.00 95.94 662 VAL A C 1
ATOM 5111 O O . VAL A 1 662 ? 12.283 -17.352 -3.221 1.00 95.94 662 VAL A O 1
ATOM 5114 N N . THR A 1 663 ? 11.921 -18.674 -4.983 1.00 96.31 663 THR A N 1
ATOM 5115 C CA . THR A 1 663 ? 12.978 -19.636 -4.647 1.00 96.31 663 THR A CA 1
ATOM 5116 C C . THR A 1 663 ? 13.745 -20.115 -5.878 1.00 96.31 663 THR A C 1
ATOM 5118 O O . THR A 1 663 ? 13.326 -19.904 -7.023 1.00 96.31 663 THR A O 1
ATOM 5121 N N . LYS A 1 664 ? 14.874 -20.793 -5.641 1.00 97.44 664 LYS A N 1
ATOM 5122 C CA . LYS A 1 664 ? 15.663 -21.440 -6.697 1.00 97.44 664 LYS A CA 1
ATOM 5123 C C . LYS A 1 664 ? 14.878 -22.560 -7.373 1.00 97.44 664 LYS A C 1
ATOM 5125 O O . LYS A 1 664 ? 14.927 -22.694 -8.591 1.00 97.44 664 LYS A O 1
ATOM 5130 N N . GLU A 1 665 ? 14.088 -23.314 -6.615 1.00 97.00 665 GLU A N 1
ATOM 5131 C CA . GLU A 1 665 ? 13.232 -24.387 -7.128 1.00 97.00 665 GLU A CA 1
ATOM 5132 C C . GLU A 1 665 ? 12.160 -23.815 -8.061 1.00 97.00 665 GLU A C 1
ATOM 5134 O O . GLU A 1 665 ? 11.900 -24.377 -9.126 1.00 97.00 665 GLU A O 1
ATOM 5139 N N . ALA A 1 666 ? 11.581 -22.658 -7.714 1.00 96.25 666 ALA A N 1
ATOM 5140 C CA . ALA A 1 666 ? 10.629 -21.967 -8.575 1.00 96.25 666 ALA A CA 1
ATOM 5141 C C . ALA A 1 666 ? 11.278 -21.510 -9.895 1.00 96.25 666 ALA A C 1
ATOM 5143 O O . ALA A 1 666 ? 10.691 -21.717 -10.959 1.00 96.25 666 ALA A O 1
ATOM 5144 N N . ALA A 1 667 ? 12.495 -20.956 -9.847 1.00 97.44 667 ALA A N 1
ATOM 5145 C CA . ALA A 1 667 ? 13.256 -20.601 -11.047 1.00 97.44 667 ALA A CA 1
ATOM 5146 C C . ALA A 1 667 ? 13.615 -21.837 -11.891 1.00 97.44 667 ALA A C 1
ATOM 5148 O O . ALA A 1 667 ? 13.430 -21.836 -13.108 1.00 97.44 667 ALA A O 1
ATOM 5149 N N . ASN A 1 668 ? 14.053 -22.925 -11.254 1.00 97.69 668 ASN A N 1
ATOM 5150 C CA . ASN A 1 668 ? 14.407 -24.170 -11.932 1.00 97.69 668 ASN A CA 1
ATOM 5151 C C . ASN A 1 668 ? 13.192 -24.850 -12.587 1.00 97.69 668 ASN A C 1
ATOM 5153 O O . ASN A 1 668 ? 13.293 -25.393 -13.689 1.00 97.69 668 ASN A O 1
ATOM 5157 N N . ARG A 1 669 ? 12.013 -24.764 -11.961 1.00 96.19 669 ARG A N 1
ATOM 5158 C CA . ARG A 1 669 ? 10.758 -25.214 -12.573 1.00 96.19 669 ARG A CA 1
ATOM 5159 C C . ARG A 1 669 ? 10.485 -24.461 -13.874 1.00 96.19 669 ARG A C 1
ATOM 5161 O O . ARG A 1 669 ? 10.169 -25.090 -14.877 1.00 96.19 669 ARG A O 1
ATOM 5168 N N . VAL A 1 670 ? 10.642 -23.136 -13.884 1.00 95.19 670 VAL A N 1
ATOM 5169 C CA . VAL A 1 670 ? 10.447 -22.343 -15.110 1.00 95.19 670 VAL A CA 1
ATOM 5170 C C . VAL A 1 670 ? 11.528 -22.645 -16.149 1.00 95.19 670 VAL A C 1
ATOM 5172 O O . VAL A 1 670 ? 11.199 -22.802 -17.319 1.00 95.19 670 VAL A O 1
ATOM 5175 N N . LYS A 1 671 ? 12.788 -22.830 -15.737 1.00 95.56 671 LYS A N 1
ATOM 5176 C CA . LYS A 1 671 ? 13.868 -23.294 -16.626 1.00 95.56 671 LYS A CA 1
ATOM 5177 C C . LYS A 1 671 ? 13.499 -24.593 -17.343 1.00 95.56 671 LYS A C 1
ATOM 5179 O O . LYS A 1 671 ? 13.710 -24.710 -18.543 1.00 95.56 671 LYS A O 1
ATOM 5184 N N . THR A 1 672 ? 12.930 -25.545 -16.606 1.00 95.12 672 THR A N 1
ATOM 5185 C CA . THR A 1 672 ? 12.484 -26.832 -17.155 1.00 95.12 672 THR A CA 1
ATOM 5186 C C . THR A 1 672 ? 11.351 -26.635 -18.162 1.00 95.12 672 THR A C 1
ATOM 5188 O O . THR A 1 672 ? 11.404 -27.203 -19.247 1.00 95.12 672 THR A O 1
ATOM 5191 N N . LEU A 1 673 ? 10.372 -25.775 -17.852 1.00 92.94 673 LEU A N 1
ATOM 5192 C CA . LEU A 1 673 ? 9.272 -25.451 -18.769 1.00 92.94 673 LEU A CA 1
ATOM 5193 C C . LEU A 1 673 ? 9.767 -24.800 -20.067 1.00 92.94 673 LEU A C 1
ATOM 5195 O O . LEU A 1 673 ? 9.323 -25.188 -21.141 1.00 92.94 673 LEU A O 1
ATOM 5199 N N . LEU A 1 674 ? 10.707 -23.858 -19.983 1.00 91.81 674 LEU A N 1
ATOM 5200 C CA . LEU A 1 674 ? 11.292 -23.202 -21.158 1.00 91.81 674 LEU A CA 1
ATOM 5201 C C . LEU A 1 674 ? 12.178 -24.140 -21.994 1.00 91.81 674 LEU A C 1
ATOM 5203 O O . LEU A 1 674 ? 12.376 -23.897 -23.180 1.00 91.81 674 LEU A O 1
ATOM 5207 N N . GLY A 1 675 ? 12.725 -25.197 -21.386 1.00 87.25 675 GLY A N 1
ATOM 5208 C CA . GLY A 1 675 ? 13.527 -26.210 -22.075 1.00 87.25 675 GLY A CA 1
ATOM 5209 C C . GLY A 1 675 ? 12.707 -27.281 -22.802 1.00 87.25 675 GLY A C 1
ATOM 5210 O O . GLY A 1 675 ? 13.251 -27.982 -23.657 1.00 87.25 675 GLY A O 1
ATOM 5211 N N . ASP A 1 676 ? 11.418 -27.426 -22.484 1.00 88.81 676 ASP A N 1
ATOM 5212 C CA . ASP A 1 676 ? 10.537 -28.388 -23.146 1.00 88.81 676 ASP A CA 1
ATOM 5213 C C . ASP A 1 676 ? 10.012 -27.817 -24.469 1.00 88.81 676 ASP A C 1
ATOM 5215 O O . ASP A 1 676 ? 9.218 -26.876 -24.498 1.00 88.81 676 ASP A O 1
ATOM 5219 N N . ARG A 1 677 ? 10.421 -28.439 -25.583 1.00 74.56 677 ARG A N 1
ATOM 5220 C CA . ARG A 1 677 ? 10.018 -28.050 -26.945 1.00 74.56 677 ARG A CA 1
ATOM 5221 C C . ARG A 1 677 ? 8.506 -28.095 -27.171 1.00 74.56 677 ARG A C 1
ATOM 5223 O O . ARG A 1 677 ? 8.030 -27.470 -28.114 1.00 74.56 677 ARG A O 1
ATOM 5230 N N . LYS A 1 678 ? 7.745 -28.813 -26.338 1.00 82.19 678 LYS A N 1
ATOM 5231 C CA . LYS A 1 678 ? 6.275 -28.821 -26.401 1.00 82.19 678 LYS A CA 1
ATOM 5232 C C . LYS A 1 678 ? 5.650 -27.475 -26.020 1.00 82.19 678 LYS A C 1
ATOM 5234 O O . LYS A 1 678 ? 4.492 -27.253 -26.350 1.00 82.19 678 LYS A O 1
ATOM 5239 N N . ASN A 1 679 ? 6.397 -26.583 -25.366 1.00 79.88 679 ASN A N 1
ATOM 5240 C CA . ASN A 1 679 ? 5.914 -25.276 -24.907 1.00 79.88 679 ASN A CA 1
ATOM 5241 C C . ASN A 1 679 ? 6.171 -24.130 -25.909 1.00 79.88 679 ASN A C 1
ATOM 5243 O O . ASN A 1 679 ? 6.086 -22.955 -25.541 1.00 79.88 679 ASN A O 1
ATOM 5247 N N . GLY A 1 680 ? 6.460 -24.473 -27.167 1.00 85.44 680 GLY A N 1
ATOM 5248 C CA . GLY A 1 680 ? 6.667 -23.519 -28.255 1.00 85.44 680 GLY A CA 1
ATOM 5249 C C . GLY A 1 680 ? 8.119 -23.078 -28.416 1.00 85.44 680 GLY A C 1
ATOM 5250 O O . GLY A 1 680 ? 9.015 -23.452 -27.650 1.00 85.44 680 GLY A O 1
ATOM 5251 N N . LYS A 1 681 ? 8.363 -22.285 -29.456 1.00 91.31 681 LYS A N 1
ATOM 5252 C CA . LYS A 1 681 ? 9.667 -21.680 -29.729 1.00 91.31 681 LYS A CA 1
ATOM 5253 C C . LYS A 1 681 ? 9.794 -20.389 -28.931 1.00 91.31 681 LYS A C 1
ATOM 5255 O O . LYS A 1 681 ? 8.862 -19.600 -28.850 1.00 91.31 681 LYS A O 1
ATOM 5260 N N . ILE A 1 682 ? 10.964 -20.158 -28.337 1.00 95.25 682 ILE A N 1
ATOM 5261 C CA . ILE A 1 682 ? 11.260 -18.889 -27.663 1.00 95.25 682 ILE A CA 1
ATOM 5262 C C . ILE A 1 682 ? 11.514 -17.824 -28.732 1.00 95.25 682 ILE A C 1
ATOM 5264 O O . ILE A 1 682 ? 12.482 -17.922 -29.487 1.00 95.25 682 ILE A O 1
ATOM 5268 N N . GLU A 1 683 ? 10.663 -16.802 -28.767 1.00 94.88 683 GLU A N 1
ATOM 5269 C CA . GLU A 1 683 ? 10.758 -15.678 -29.708 1.00 94.88 683 GLU A CA 1
ATOM 5270 C C . GLU A 1 683 ? 11.448 -14.454 -29.086 1.00 94.88 683 GLU A C 1
ATOM 5272 O O . GLU A 1 683 ? 12.080 -13.661 -29.783 1.00 94.88 683 GLU A O 1
ATOM 5277 N N . ALA A 1 684 ? 11.374 -14.302 -27.760 1.00 93.69 684 ALA A N 1
ATOM 5278 C CA . ALA A 1 684 ? 12.107 -13.277 -27.018 1.00 93.69 684 ALA A CA 1
ATOM 5279 C C . ALA A 1 684 ? 12.404 -13.734 -25.584 1.00 93.69 684 ALA A C 1
ATOM 5281 O O . ALA A 1 684 ? 11.579 -14.404 -24.965 1.00 93.69 684 ALA A O 1
ATOM 5282 N N . GLY A 1 685 ? 13.551 -13.329 -25.028 1.00 94.00 685 GLY A N 1
ATOM 5283 C CA . GLY A 1 685 ? 13.938 -13.646 -23.650 1.00 94.00 685 GLY A CA 1
ATOM 5284 C C . GLY A 1 685 ? 14.560 -15.036 -23.495 1.00 94.00 685 GLY A C 1
ATOM 5285 O O . GLY A 1 685 ? 15.504 -15.378 -24.200 1.00 94.00 685 GLY A O 1
ATOM 5286 N N . GLY A 1 686 ? 14.079 -15.821 -22.527 1.00 93.38 686 GLY A N 1
ATOM 5287 C CA . GLY A 1 686 ? 14.484 -17.218 -22.317 1.00 93.38 686 GLY A CA 1
ATOM 5288 C C . GLY A 1 686 ? 15.682 -17.443 -21.389 1.00 93.38 686 GLY A C 1
ATOM 5289 O O . GLY A 1 686 ? 15.941 -18.577 -20.989 1.00 93.38 686 GLY A O 1
ATOM 5290 N N . LYS A 1 687 ? 16.408 -16.388 -20.995 1.00 95.69 687 LYS A N 1
ATOM 5291 C CA . LYS A 1 687 ? 17.525 -16.512 -20.045 1.00 95.69 687 LYS A CA 1
ATOM 5292 C C . LYS A 1 687 ? 17.003 -16.843 -18.643 1.00 95.69 687 LYS A C 1
ATOM 5294 O O . LYS A 1 687 ? 16.132 -16.147 -18.122 1.00 95.69 687 LYS A O 1
ATOM 5299 N N . VAL A 1 688 ? 17.595 -17.854 -18.010 1.00 97.69 688 VAL A N 1
ATOM 5300 C CA . VAL A 1 688 ? 17.334 -18.208 -16.609 1.00 97.69 688 VAL A CA 1
ATOM 5301 C C . VAL A 1 688 ? 18.649 -18.336 -15.854 1.00 97.69 688 VAL A C 1
ATOM 5303 O O . VAL A 1 688 ? 19.548 -19.058 -16.282 1.00 97.69 688 VAL A O 1
ATOM 5306 N N . ASP A 1 689 ? 18.728 -17.667 -14.711 1.00 97.88 689 ASP A N 1
ATOM 5307 C CA . ASP A 1 689 ? 19.813 -17.771 -13.742 1.00 97.88 689 ASP A CA 1
ATOM 5308 C C . ASP A 1 689 ? 19.210 -18.225 -12.408 1.00 97.88 689 ASP A C 1
ATOM 5310 O O . ASP A 1 689 ? 18.550 -17.465 -11.700 1.00 97.88 689 ASP A O 1
ATOM 5314 N N . VAL A 1 690 ? 19.377 -19.513 -12.105 1.00 97.50 690 VAL A N 1
ATOM 5315 C CA . VAL A 1 690 ? 18.768 -20.151 -10.927 1.00 97.50 690 VAL A CA 1
ATOM 5316 C C . VAL A 1 690 ? 19.385 -19.623 -9.636 1.00 97.50 690 VAL A C 1
ATOM 5318 O O . VAL A 1 690 ? 18.669 -19.462 -8.649 1.00 97.50 690 VAL A O 1
ATOM 5321 N N . GLU A 1 691 ? 20.679 -19.310 -9.647 1.00 97.19 691 GLU A N 1
ATOM 5322 C CA . GLU A 1 691 ? 21.385 -18.819 -8.466 1.00 97.19 691 GLU A CA 1
ATOM 5323 C C . GLU A 1 691 ? 20.903 -17.421 -8.088 1.00 97.19 691 GLU A C 1
ATOM 5325 O O . GLU A 1 691 ? 20.617 -17.160 -6.918 1.00 97.19 691 GLU A O 1
ATOM 5330 N N . ASP A 1 692 ? 20.688 -16.564 -9.087 1.00 96.06 692 ASP A N 1
ATOM 5331 C CA . ASP A 1 692 ? 20.089 -15.244 -8.894 1.00 96.06 692 ASP A CA 1
ATOM 5332 C C . ASP A 1 692 ? 18.556 -15.280 -8.729 1.00 96.06 692 ASP A C 1
ATOM 5334 O O . ASP A 1 692 ? 17.925 -14.240 -8.532 1.00 96.06 692 ASP A O 1
ATOM 5338 N N . ARG A 1 693 ? 17.929 -16.465 -8.817 1.00 97.50 693 ARG A N 1
ATOM 5339 C CA . ARG A 1 693 ? 16.465 -16.652 -8.907 1.00 97.50 693 ARG A CA 1
ATOM 5340 C C . ARG A 1 693 ? 15.835 -15.820 -10.039 1.00 97.50 693 ARG A C 1
ATOM 5342 O O . ARG A 1 693 ? 14.681 -15.397 -9.949 1.00 97.50 693 ARG A O 1
ATOM 5349 N N . TYR A 1 694 ? 16.589 -15.548 -11.098 1.00 97.75 694 TYR A N 1
ATOM 5350 C CA . TYR A 1 694 ? 16.181 -14.707 -12.216 1.00 97.75 694 TYR A CA 1
ATOM 5351 C C . TYR A 1 694 ? 15.631 -15.544 -13.368 1.00 97.75 694 TYR A C 1
ATOM 5353 O O . TYR A 1 694 ? 16.254 -16.499 -13.828 1.00 97.75 694 TYR A O 1
ATOM 5361 N N . VAL A 1 695 ? 14.473 -15.132 -13.875 1.00 97.56 695 VAL A N 1
ATOM 5362 C CA . VAL A 1 695 ? 13.868 -15.638 -15.106 1.00 97.56 695 VAL A CA 1
ATOM 5363 C C . VAL A 1 695 ? 13.533 -14.424 -15.962 1.00 97.56 695 VAL A C 1
ATOM 5365 O O . VAL A 1 695 ? 12.765 -13.565 -15.530 1.00 97.56 695 VAL A O 1
ATOM 5368 N N . ALA A 1 696 ? 14.107 -14.341 -17.159 1.00 97.06 696 ALA A N 1
ATOM 5369 C CA . ALA A 1 696 ? 13.850 -13.234 -18.070 1.00 97.06 696 ALA A CA 1
ATOM 5370 C C . ALA A 1 696 ? 12.370 -13.185 -18.496 1.00 97.06 696 ALA A C 1
ATOM 5372 O O . ALA A 1 696 ? 11.767 -14.246 -18.709 1.00 97.06 696 ALA A O 1
ATOM 5373 N N . PRO A 1 697 ? 11.791 -11.988 -18.717 1.00 96.94 697 PRO A N 1
ATOM 5374 C CA . PRO A 1 697 ? 10.551 -11.858 -19.475 1.00 96.94 697 PRO A CA 1
ATOM 5375 C C . PRO A 1 697 ? 10.673 -12.619 -20.797 1.00 96.94 697 PRO A C 1
ATOM 5377 O O . PRO A 1 697 ? 11.557 -12.325 -21.600 1.00 96.94 697 PRO A O 1
ATOM 5380 N N . THR A 1 698 ? 9.836 -13.639 -20.983 1.00 95.50 698 THR A N 1
ATOM 5381 C CA . THR A 1 698 ? 9.967 -14.594 -22.089 1.00 95.50 698 THR A CA 1
ATOM 5382 C C . THR A 1 698 ? 8.663 -14.682 -22.865 1.00 95.50 698 THR A C 1
ATOM 5384 O O . THR A 1 698 ? 7.596 -14.813 -22.266 1.00 95.50 698 THR A O 1
ATOM 5387 N N . VAL A 1 699 ? 8.764 -14.610 -24.191 1.00 95.00 699 VAL A N 1
ATOM 5388 C CA . VAL A 1 699 ? 7.659 -14.817 -25.132 1.00 95.00 699 VAL A CA 1
ATOM 5389 C C . VAL A 1 699 ? 7.944 -16.106 -25.890 1.00 95.00 699 VAL A C 1
ATOM 5391 O O . VAL A 1 699 ? 9.010 -16.227 -26.500 1.00 95.00 699 VAL A O 1
ATOM 5394 N N . SER A 1 700 ? 7.008 -17.053 -25.844 1.00 92.25 700 SER A N 1
ATOM 5395 C CA . SER A 1 700 ? 7.024 -18.255 -26.676 1.00 92.25 700 SER A CA 1
ATOM 5396 C C . SER A 1 700 ? 5.762 -18.341 -27.531 1.00 92.25 700 SER A C 1
ATOM 5398 O O . SER A 1 700 ? 4.705 -17.861 -27.110 1.00 92.25 700 SER A O 1
ATOM 5400 N N . ALA A 1 701 ? 5.899 -18.909 -28.728 1.00 87.94 701 ALA A N 1
ATOM 5401 C CA . ALA A 1 701 ? 4.822 -19.121 -29.693 1.00 87.94 701 ALA A CA 1
ATOM 5402 C C . ALA A 1 701 ? 4.932 -20.501 -30.351 1.00 87.94 701 ALA A C 1
ATOM 5404 O O . ALA A 1 701 ? 6.072 -21.018 -30.477 1.00 87.94 701 ALA A O 1
#